Protein 6XRX (pdb70)

Radius of gyration: 28.82 Å; Cα contacts (8 Å, |Δi|>4): 959; chains: 1; bounding box: 69×88×63 Å

Nearest PDB structures (foldseek):
  6xrx-assembly1_A  TM=1.002E+00  e=6.699E-99  Escherichia coli K-12
  5gpq-assembly1_A  TM=9.185E-01  e=7.268E-69  Escherichia coli O157:H7
  5hz7-assembly1_A  TM=9.260E-01  e=4.167E-68  Neisseria meningitidis
  5wq6-assembly3_C  TM=8.341E-01  e=3.952E-68  Homo sapiens
  6d1u-assembly3_C  TM=8.152E-01  e=1.407E-67  Escherichia coli O157:H7

Structure (mmCIF, N/CA/C/O backbone):
data_6XRX
#
_entry.id   6XRX
#
_cell.length_a   113.013
_cell.length_b   113.013
_cell.length_c   83.442
_cell.angle_alpha   90.000
_cell.angle_beta   90.000
_cell.angle_gamma   120.000
#
_symmetry.space_group_name_H-M   'P 62'
#
loop_
_entity.id
_entity.type
_entity.pdbx_description
1 polymer 'Maltose/maltodextrin-binding periplasmic protein, Mosquito protein AZ1'
2 branched alpha-D-glucopyranose-(1-4)-alpha-D-glucopyranose
3 non-polymer 'SODIUM ION'
4 non-polymer 1,2-ETHANEDIOL
5 non-polymer 'CHLORIDE ION'
6 water water
#
loop_
_atom_site.group_PDB
_atom_site.id
_atom_site.type_symbol
_atom_site.label_atom_id
_atom_site.label_alt_id
_atom_site.label_comp_id
_atom_site.label_asym_id
_atom_site.label_entity_id
_atom_site.label_seq_id
_atom_site.pdbx_PDB_ins_code
_atom_site.Cartn_x
_atom_site.Cartn_y
_atom_site.Cartn_z
_atom_site.occupancy
_atom_site.B_iso_or_equiv
_atom_site.auth_seq_id
_atom_site.auth_comp_id
_atom_site.auth_asym_id
_atom_site.auth_atom_id
_atom_site.pdbx_PDB_model_num
ATOM 1 N N . LYS A 1 1 ? 44.08500 103.36200 12.73000 1.000 37.28105 1 LYS A N 1
ATOM 2 C CA . LYS A 1 1 ? 43.90700 103.54300 11.26100 1.000 33.26482 1 LYS A CA 1
ATOM 3 C C . LYS A 1 1 ? 44.55000 102.39900 10.48200 1.000 28.02197 1 LYS A C 1
ATOM 4 O O . LYS A 1 1 ? 45.27800 101.58100 11.03800 1.000 27.81379 1 LYS A O 1
ATOM 8 N N . ILE A 1 2 ? 44.27800 102.36100 9.18400 1.000 24.09700 2 ILE A N 1
ATOM 9 C CA . ILE A 1 2 ? 44.82400 101.32600 8.31500 1.000 18.82004 2 ILE A CA 1
ATOM 10 C C . ILE A 1 2 ? 46.28300 101.64800 8.02300 1.000 16.78494 2 ILE A C 1
ATOM 11 O O . ILE A 1 2 ? 46.62800 102.78900 7.69400 1.000 17.61204 2 ILE A O 1
ATOM 16 N N . GLU A 1 3 ? 47.14300 100.64000 8.15200 1.000 16.57119 3 GLU A N 1
ATOM 17 C CA . GLU A 1 3 ? 48.57600 100.82900 7.96900 1.000 20.33172 3 GLU A CA 1
ATOM 18 C C . GLU A 1 3 ? 48.91000 100.99500 6.48900 1.000 15.76058 3 GLU A C 1
ATOM 19 O O . GLU A 1 3 ? 48.46700 100.21100 5.64400 1.000 11.68845 3 GLU A O 1
ATOM 25 N N . GLU A 1 4 ? 49.69700 102.01800 6.17800 1.000 14.55306 4 GLU A N 1
ATOM 26 C CA . GLU A 1 4 ? 50.08600 102.30500 4.80600 1.000 15.33040 4 GLU A CA 1
ATOM 27 C C . GLU A 1 4 ? 51.32000 101.49600 4.42800 1.000 14.24667 4 GLU A C 1
ATOM 28 O O . GLU A 1 4 ? 52.20500 101.26600 5.25700 1.000 16.42154 4 GLU A O 1
ATOM 34 N N . GLY A 1 5 ? 51.37000 101.05400 3.17300 1.000 15.86580 5 GLY A N 1
ATOM 35 C CA . GLY A 1 5 ? 52.52100 100.32800 2.67500 1.000 14.58989 5 GLY A CA 1
ATOM 36 C C . GLY A 1 5 ? 52.42600 98.82500 2.78500 1.000 10.88010 5 GLY A C 1
ATOM 37 O O . GLY A 1 5 ? 53.45100 98.14300 2.67200 1.000 10.94277 5 GLY A O 1
ATOM 38 N N . LYS A 1 6 ? 51.23100 98.28900 3.01200 1.000 10.16347 6 LYS A N 1
ATOM 39 C CA . LYS A 1 6 ? 51.00000 96.85400 3.03300 1.000 15.40081 6 LYS A CA 1
ATOM 40 C C . LYS A 1 6 ? 49.54400 96.61700 2.65900 1.000 12.90287 6 LYS A C 1
ATOM 41 O O . LYS A 1 6 ? 48.76200 97.55900 2.51700 1.000 12.44300 6 LYS A O 1
ATOM 45 N N . LEU A 1 7 ? 49.17900 95.34700 2.49900 1.000 7.93340 7 LEU A N 1
ATOM 46 C CA . LEU A 1 7 ? 47.79300 94.96900 2.24800 1.000 7.37846 7 LEU A CA 1
ATOM 47 C C . LEU A 1 7 ? 47.31200 94.01000 3.32700 1.000 10.74448 7 LEU A C 1
ATOM 48 O O . LEU A 1 7 ? 47.96400 92.99800 3.60400 1.000 11.02978 7 LEU A O 1
ATOM 53 N N . VAL A 1 8 ? 46.17000 94.33400 3.92500 1.000 9.64076 8 VAL A N 1
ATOM 54 C CA . VAL A 1 8 ? 45.45900 93.44400 4.83300 1.000 9.29971 8 VAL A CA 1
ATOM 55 C C . VAL A 1 8 ? 44.17800 93.00300 4.14000 1.000 8.38222 8 VAL A C 1
ATOM 56 O O . VAL A 1 8 ? 43.39400 93.84000 3.67700 1.000 7.15168 8 VAL A O 1
ATOM 60 N N . ILE A 1 9 ? 43.97000 91.69400 4.06600 1.000 6.83691 9 ILE A N 1
ATOM 61 C CA . ILE A 1 9 ? 42.84700 91.10700 3.34400 1.000 6.48835 9 ILE A CA 1
ATOM 62 C C . ILE A 1 9 ? 42.02300 90.28100 4.31900 1.000 6.87346 9 ILE A C 1
ATOM 63 O O . ILE A 1 9 ? 42.57800 89.48200 5.08300 1.000 7.83493 9 ILE A O 1
ATOM 68 N N . TRP A 1 10 ? 40.70500 90.45200 4.27200 1.000 7.03463 10 TRP A N 1
ATOM 69 C CA . TRP A 1 10 ? 39.77600 89.61400 5.02000 1.000 9.74350 10 TRP A CA 1
ATOM 70 C C . TRP A 1 10 ? 38.97600 88.75200 4.05300 1.000 8.68081 10 TRP A C 1
ATOM 71 O O . TRP A 1 10 ? 38.46700 89.24800 3.04000 1.000 7.78246 10 TRP A O 1
ATOM 82 N N . ILE A 1 11 ? 38.86500 87.46600 4.37400 1.000 8.98045 11 ILE A N 1
ATOM 83 C CA . ILE A 1 11 ? 38.10700 86.51300 3.57700 1.000 7.51082 11 ILE A CA 1
ATOM 84 C C . ILE A 1 11 ? 37.53600 85.47100 4.52600 1.000 8.28285 11 ILE A C 1
ATOM 85 O O . ILE A 1 11 ? 38.09400 85.21000 5.59400 1.000 10.28928 11 ILE A O 1
ATOM 90 N N . ASN A 1 12 ? 36.41800 84.87200 4.13600 1.000 8.65890 12 ASN A N 1
ATOM 91 C CA . ASN A 1 12 ? 35.74800 83.94400 5.03400 1.000 10.54350 12 ASN A CA 1
ATOM 92 C C . ASN A 1 12 ? 36.56600 82.66800 5.19800 1.000 9.80685 12 ASN A C 1
ATOM 93 O O . ASN A 1 12 ? 37.19400 82.18000 4.25400 1.000 11.51179 12 ASN A O 1
ATOM 98 N N . GLY A 1 13 ? 36.55100 82.12300 6.41300 1.000 10.67631 13 GLY A N 1
ATOM 99 C CA . GLY A 1 13 ? 37.41400 81.00500 6.75300 1.000 18.92987 13 GLY A CA 1
ATOM 100 C C . GLY A 1 13 ? 37.09600 79.70900 6.03600 1.000 21.91616 13 GLY A C 1
ATOM 101 O O . GLY A 1 13 ? 37.89500 78.77000 6.11700 1.000 23.43462 13 GLY A O 1
ATOM 102 N N . ASP A 1 14 ? 35.96100 79.62600 5.35100 1.000 18.88513 14 ASP A N 1
ATOM 103 C CA . ASP A 1 14 ? 35.65300 78.44000 4.56900 1.000 19.78886 14 ASP A CA 1
ATOM 104 C C . ASP A 1 14 ? 36.23500 78.49700 3.15600 1.000 19.21307 14 ASP A C 1
ATOM 105 O O . ASP A 1 14 ? 36.16400 77.49500 2.43500 1.000 19.92919 14 ASP A O 1
ATOM 110 N N . LYS A 1 15 ? 36.82000 79.62800 2.75900 1.000 10.20896 15 LYS A N 1
ATOM 111 C CA . LYS A 1 15 ? 37.38300 79.79900 1.42900 1.000 9.52260 15 LYS A CA 1
ATOM 112 C C . LYS A 1 15 ? 38.87000 79.44300 1.42400 1.000 9.93746 15 LYS A C 1
ATOM 113 O O . LYS A 1 15 ? 39.46500 79.12700 2.45400 1.000 9.86559 15 LYS A O 1
ATOM 119 N N . GLY A 1 16 ? 39.48500 79.52300 0.24700 1.000 10.86976 16 GLY A N 1
ATOM 120 C CA . GLY A 1 16 ? 40.87700 79.14300 0.09200 1.000 13.59417 16 GLY A CA 1
ATOM 121 C C . GLY A 1 16 ? 41.84500 80.23000 0.51200 1.000 12.60268 16 GLY A C 1
ATOM 122 O O . GLY A 1 16 ? 42.60000 80.74900 -0.31600 1.000 10.42314 16 GLY A O 1
ATOM 123 N N . TYR A 1 17 ? 41.84800 80.57600 1.80100 1.000 10.58755 17 TYR A N 1
ATOM 124 C CA . TYR A 1 17 ? 42.67400 81.68800 2.25500 1.000 10.02561 17 TYR A CA 1
ATOM 125 C C . TYR A 1 17 ? 44.16000 81.34600 2.25400 1.000 9.91428 17 TYR A C 1
ATOM 126 O O . TYR A 1 17 ? 44.99100 82.25900 2.19200 1.000 9.41717 17 TYR A O 1
ATOM 135 N N A ASN A 1 18 ? 44.51400 80.06100 2.31600 0.498 10.04707 18 ASN A N 1
ATOM 136 N N B ASN A 1 18 ? 44.51900 80.06100 2.32300 0.502 10.04831 18 ASN A N 1
ATOM 137 C CA A ASN A 1 18 ? 45.91800 79.68100 2.19900 0.498 11.18459 18 ASN A CA 1
ATOM 138 C CA B ASN A 1 18 ? 45.92700 79.69700 2.19600 0.502 11.17395 18 ASN A CA 1
ATOM 139 C C A ASN A 1 18 ? 46.40400 79.82800 0.76300 0.498 9.40366 18 ASN A C 1
ATOM 140 C C B ASN A 1 18 ? 46.40000 79.85200 0.75800 0.502 9.39551 18 ASN A C 1
ATOM 141 O O A ASN A 1 18 ? 47.54200 80.24700 0.52800 0.498 9.23259 18 ASN A O 1
ATOM 142 O O B ASN A 1 18 ? 47.52800 80.29400 0.51500 0.502 9.18637 18 ASN A O 1
ATOM 151 N N . GLY A 1 19 ? 45.55400 79.49300 -0.21000 1.000 8.56080 19 GLY A N 1
ATOM 152 C CA . GLY A 1 19 ? 45.89000 79.75700 -1.59800 1.000 9.03125 19 GLY A CA 1
ATOM 153 C C . GLY A 1 19 ? 45.99800 81.24200 -1.88300 1.000 8.33091 19 GLY A C 1
ATOM 154 O O . GLY A 1 19 ? 46.87400 81.68100 -2.63200 1.000 8.48669 19 GLY A O 1
ATOM 155 N N . LEU A 1 20 ? 45.11300 82.03700 -1.27900 1.000 7.23028 20 LEU A N 1
ATOM 156 C CA . LEU A 1 20 ? 45.20800 83.48600 -1.41900 1.000 8.26913 20 LEU A CA 1
ATOM 157 C C . LEU A 1 20 ? 46.51000 84.00300 -0.82400 1.000 9.21646 20 LEU A C 1
ATOM 158 O O . LEU A 1 20 ? 47.14200 84.90800 -1.38200 1.000 7.11393 20 LEU A O 1
ATOM 163 N N . ALA A 1 21 ? 46.93300 83.43400 0.30900 1.000 8.33722 21 ALA A N 1
ATOM 164 C CA . ALA A 1 21 ? 48.21300 83.81100 0.89500 1.000 8.22382 21 ALA A CA 1
ATOM 165 C C . ALA A 1 21 ? 49.37100 83.46100 -0.02900 1.000 8.35618 21 ALA A C 1
ATOM 166 O O . ALA A 1 21 ? 50.38300 84.17200 -0.05100 1.000 10.22168 21 ALA A O 1
ATOM 168 N N A GLU A 1 22 ? 49.24500 82.37500 -0.79700 0.421 11.51957 22 GLU A N 1
ATOM 169 N N B GLU A 1 22 ? 49.24900 82.37600 -0.79700 0.579 7.49993 22 GLU A N 1
ATOM 170 C CA A GLU A 1 22 ? 50.26700 82.05000 -1.78600 0.421 11.50542 22 GLU A CA 1
ATOM 171 C CA B GLU A 1 22 ? 50.27700 82.05900 -1.78300 0.579 11.51326 22 GLU A CA 1
ATOM 172 C C A GLU A 1 22 ? 50.35000 83.13100 -2.85700 0.421 9.31454 22 GLU A C 1
ATOM 173 C C B GLU A 1 22 ? 50.35200 83.13800 -2.85500 0.579 9.08449 22 GLU A C 1
ATOM 174 O O A GLU A 1 22 ? 51.44200 83.46800 -3.32700 0.421 9.63771 22 GLU A O 1
ATOM 175 O O B GLU A 1 22 ? 51.44300 83.48200 -3.32500 0.579 9.55815 22 GLU A O 1
ATOM 186 N N . VAL A 1 23 ? 49.20400 83.68500 -3.25700 1.000 6.79623 23 VAL A N 1
ATOM 187 C CA . VAL A 1 23 ? 49.21100 84.83000 -4.16300 1.000 8.93478 23 VAL A CA 1
ATOM 188 C C . VAL A 1 23 ? 49.87000 86.02300 -3.48200 1.000 8.79237 23 VAL A C 1
ATOM 189 O O . VAL A 1 23 ? 50.62900 86.77500 -4.10600 1.000 7.40597 23 VAL A O 1
ATOM 193 N N . GLY A 1 24 ? 49.59800 86.21400 -2.18700 1.000 8.72601 24 GLY A N 1
ATOM 194 C CA . GLY A 1 24 ? 50.26300 87.27600 -1.45000 1.000 6.81564 24 GLY A CA 1
ATOM 195 C C . GLY A 1 24 ? 51.76600 87.08800 -1.38600 1.000 8.39295 24 GLY A C 1
ATOM 196 O O . GLY A 1 24 ? 52.52000 88.06700 -1.38600 1.000 8.52302 24 GLY A O 1
ATOM 197 N N . LYS A 1 25 ? 52.21900 85.83300 -1.33800 1.000 7.38841 25 LYS A N 1
ATOM 198 C CA . LYS A 1 25 ? 53.64700 85.53400 -1.33100 1.000 9.06855 25 LYS A CA 1
ATOM 199 C C . LYS A 1 25 ? 54.30000 85.95100 -2.64400 1.000 9.12741 25 LYS A C 1
ATOM 200 O O . LYS A 1 25 ? 55.39300 86.53000 -2.64600 1.000 8.79713 25 LYS A O 1
ATOM 206 N N . LYS A 1 26 ? 53.64600 85.67100 -3.77400 1.000 7.97880 26 LYS A N 1
ATOM 207 C CA . LYS A 1 26 ? 54.18500 86.10600 -5.05800 1.000 13.15108 26 LYS A CA 1
ATOM 208 C C . LYS A 1 26 ? 54.20200 87.62500 -5.15700 1.000 9.62860 26 LYS A C 1
ATOM 209 O O . LYS A 1 26 ? 55.16500 88.20800 -5.66800 1.000 10.21517 26 LYS A O 1
ATOM 215 N N . PHE A 1 27 ? 53.14600 88.28100 -4.66900 1.000 7.81181 27 PHE A N 1
ATOM 216 C CA . PHE A 1 27 ? 53.09800 89.73800 -4.69600 1.000 7.34719 27 PHE A CA 1
ATOM 217 C C . PHE A 1 27 ? 54.28700 90.33400 -3.95300 1.000 12.02341 27 PHE A C 1
ATOM 218 O O . PHE A 1 27 ? 54.94300 91.25900 -4.45000 1.000 12.61587 27 PHE A O 1
ATOM 226 N N . GLU A 1 28 ? 54.59500 89.79800 -2.76900 1.000 8.07293 28 GLU A N 1
ATOM 227 C CA . GLU A 1 28 ? 55.73900 90.29000 -2.00500 1.000 8.81809 28 GLU A CA 1
ATOM 228 C C . GLU A 1 28 ? 57.05300 89.97900 -2.71200 1.000 9.61653 28 GLU A C 1
ATOM 229 O O . GLU A 1 28 ? 57.95300 90.82600 -2.76200 1.000 10.99169 28 GLU A O 1
ATOM 235 N N . LYS A 1 29 ? 57.18900 88.76500 -3.25100 1.000 10.48244 29 LYS A N 1
ATOM 236 C CA . LYS A 1 29 ? 58.38600 88.41900 -4.01300 1.000 14.42790 29 LYS A CA 1
ATOM 237 C C . LYS A 1 29 ? 58.65700 89.44400 -5.10500 1.000 14.08332 29 LYS A C 1
ATOM 238 O O . LYS A 1 29 ? 59.80700 89.84200 -5.32700 1.000 14.47570 29 LYS A O 1
ATOM 243 N N . ASP A 1 30 ? 57.60200 89.88800 -5.79400 1.000 10.96872 30 ASP A N 1
ATOM 244 C CA . ASP A 1 30 ? 57.75500 90.76500 -6.94900 1.000 13.27601 30 ASP A CA 1
ATOM 245 C C . ASP A 1 30 ? 57.87400 92.23300 -6.56400 1.000 13.59305 30 ASP A C 1
ATOM 246 O O . ASP A 1 30 ? 58.55500 92.99500 -7.25800 1.000 14.32314 30 ASP A O 1
ATOM 251 N N . THR A 1 31 ? 57.21000 92.65600 -5.48800 1.000 10.97248 31 THR A N 1
ATOM 252 C CA . THR A 1 31 ? 57.09800 94.06900 -5.15400 1.000 13.56099 31 THR A CA 1
ATOM 253 C C . THR A 1 31 ? 57.76300 9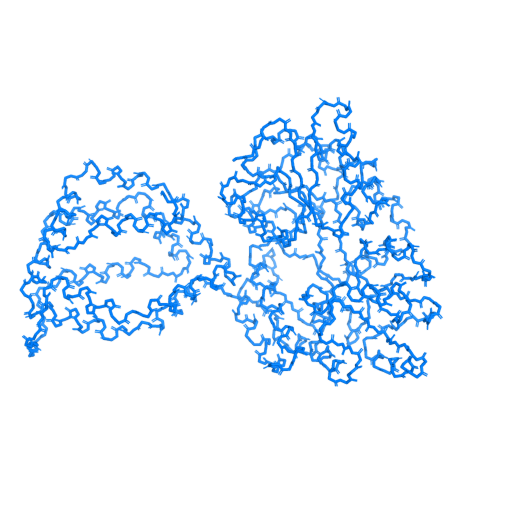4.45700 -3.84600 1.000 12.95939 31 THR A C 1
ATOM 254 O O . THR A 1 31 ? 58.04400 95.64400 -3.65200 1.000 11.48039 31 THR A O 1
ATOM 258 N N . GLY A 1 32 ? 58.00000 93.51200 -2.93900 1.000 11.71372 32 GLY A N 1
ATOM 259 C CA . GLY A 1 32 ? 58.42500 93.83200 -1.59400 1.000 11.29223 32 GLY A CA 1
ATOM 260 C C . GLY A 1 32 ? 57.30300 94.18900 -0.64200 1.000 10.71356 32 GLY A C 1
ATOM 261 O O . GLY A 1 32 ? 57.55900 94.33900 0.56000 1.000 11.20397 32 GLY A O 1
ATOM 262 N N . ILE A 1 33 ? 56.07200 94.32000 -1.12500 1.000 9.84745 33 ILE A N 1
ATOM 263 C CA . ILE A 1 33 ? 54.93700 94.68200 -0.28000 1.000 9.41424 33 ILE A CA 1
ATOM 264 C C . ILE A 1 33 ? 54.37600 93.42100 0.36700 1.000 8.87420 33 ILE A C 1
ATOM 265 O O . ILE A 1 33 ? 54.10400 92.42500 -0.31600 1.000 9.52339 33 ILE A O 1
ATOM 270 N N . LYS A 1 34 ? 54.17700 93.47700 1.68100 1.000 9.14076 34 LYS A N 1
ATOM 271 C CA . LYS A 1 34 ? 53.67600 92.35000 2.45400 1.000 8.89415 34 LYS A CA 1
ATOM 272 C C . LYS A 1 34 ? 52.15200 92.30300 2.42300 1.000 9.22467 34 LYS A C 1
ATOM 273 O O . LYS A 1 34 ? 51.48100 93.33600 2.49800 1.000 9.96989 34 LYS A O 1
ATOM 279 N N . VAL A 1 35 ? 51.61300 91.09200 2.31100 1.000 9.26535 35 VAL A N 1
ATOM 280 C CA . VAL A 1 35 ? 50.17300 90.85500 2.28000 1.000 10.30878 35 VAL A CA 1
ATOM 281 C C . VAL A 1 35 ? 49.81300 89.96200 3.45900 1.000 12.95922 35 VAL A C 1
ATOM 282 O O . VAL A 1 35 ? 50.40600 88.89100 3.63400 1.000 13.38787 35 VAL A O 1
ATOM 286 N N . THR A 1 36 ? 48.84500 90.40000 4.25900 1.000 7.47453 36 THR A N 1
ATOM 287 C CA . THR A 1 36 ? 48.33000 89.62900 5.38500 1.000 11.08487 36 THR A CA 1
ATOM 288 C C . THR A 1 36 ? 46.90200 89.19900 5.07800 1.000 9.79265 36 THR A C 1
ATOM 289 O O . THR A 1 36 ? 46.06800 90.03200 4.70900 1.000 9.42757 36 THR A O 1
ATOM 293 N N . VAL A 1 37 ? 46.62700 87.90800 5.23400 1.000 8.60730 37 VAL A N 1
ATOM 294 C CA . VAL A 1 37 ? 45.30400 87.34200 4.98200 1.000 7.87029 37 VAL A CA 1
ATOM 295 C C . VAL A 1 37 ? 44.73700 86.85300 6.31000 1.000 8.89891 37 VAL A C 1
ATOM 296 O O . VAL A 1 37 ? 45.30200 85.95000 6.94200 1.000 8.59684 37 VAL A O 1
ATOM 300 N N . GLU A 1 38 ? 43.62100 87.44600 6.72700 1.000 8.13104 38 GLU A N 1
ATOM 301 C CA . GLU A 1 38 ? 42.92000 87.06300 7.94200 1.000 9.39370 38 GLU A CA 1
ATOM 302 C C . GLU A 1 38 ? 41.54300 86.53400 7.56700 1.000 9.19270 38 GLU A C 1
ATOM 303 O O . GLU A 1 38 ? 41.00800 86.84000 6.49800 1.000 8.23986 38 GLU A O 1
ATOM 309 N N . HIS A 1 39 ? 40.96500 85.73100 8.45600 1.000 9.70742 39 HIS A N 1
ATOM 310 C CA . HIS A 1 39 ? 39.63100 85.16300 8.24600 1.000 9.91144 39 HIS A CA 1
ATOM 311 C C . HIS A 1 39 ? 38.85800 85.20800 9.55600 1.000 11.02145 39 HIS A C 1
ATOM 312 O O . HIS A 1 39 ? 38.58900 84.17500 10.18000 1.000 11.86837 39 HIS A O 1
ATOM 319 N N . PRO A 1 40 ? 38.46800 86.40000 9.99800 1.000 11.20989 40 PRO A N 1
ATOM 320 C CA . PRO A 1 40 ? 37.73200 86.51500 11.26000 1.000 17.42406 40 PRO A CA 1
ATOM 321 C C . PRO A 1 40 ? 36.31400 85.98100 11.13400 1.000 17.73460 40 PRO A C 1
ATOM 322 O O . PRO A 1 40 ? 35.73600 85.91000 10.04800 1.000 12.24161 40 PRO A O 1
ATOM 326 N N . ASP A 1 41 ? 35.75500 85.59900 12.27900 1.000 20.13038 41 ASP A N 1
ATOM 327 C CA . ASP A 1 41 ? 34.38000 85.12600 12.31700 1.000 23.27163 41 ASP A CA 1
ATOM 328 C C . ASP A 1 41 ? 33.41600 86.29300 12.12800 1.000 19.54696 41 ASP A C 1
ATOM 329 O O . ASP A 1 41 ? 33.73600 87.45100 12.40800 1.000 20.11908 41 ASP A O 1
ATOM 334 N N . LYS A 1 42 ? 32.21600 85.97200 11.64600 1.000 18.08836 42 LYS A N 1
ATOM 335 C CA . LYS A 1 42 ? 31.18600 86.98100 11.41900 1.000 19.46800 42 LYS A CA 1
ATOM 336 C C . LYS A 1 42 ? 31.73300 88.10400 10.54600 1.000 18.09853 42 LYS A C 1
ATOM 337 O O . LYS A 1 42 ? 31.49800 89.29000 10.79000 1.000 18.01191 42 LYS A O 1
ATOM 341 N N . LEU A 1 43 ? 32.48100 87.71100 9.51400 1.000 17.20938 43 LEU A N 1
ATOM 342 C CA . LEU A 1 43 ? 33.17700 88.67500 8.67100 1.000 19.95722 43 LEU A CA 1
ATOM 343 C C . LEU A 1 43 ? 32.22500 89.71700 8.09700 1.000 16.64840 43 LEU A C 1
ATOM 344 O O . LEU A 1 43 ? 32.53900 90.91300 8.08300 1.000 19.09425 43 LEU A O 1
ATOM 349 N N . GLU A 1 44 ? 31.05500 89.28800 7.61800 1.000 18.63874 44 GLU A N 1
ATOM 350 C CA . GLU A 1 44 ? 30.15900 90.22200 6.94700 1.000 18.79429 44 GLU A CA 1
ATOM 351 C C . GLU A 1 44 ? 29.58700 91.26100 7.90500 1.000 22.54087 44 GLU A C 1
ATOM 352 O O . GLU A 1 44 ? 29.12500 92.31400 7.45200 1.000 19.58146 44 GLU A O 1
ATOM 358 N N . GLU A 1 45 ? 29.60700 90.99200 9.21100 1.000 19.04039 45 GLU A N 1
ATOM 359 C CA . GLU A 1 45 ? 29.22900 91.97900 10.21500 1.000 19.65987 45 GLU A CA 1
ATOM 360 C C . GLU A 1 45 ? 30.42600 92.73300 10.77500 1.000 16.78545 45 GLU A C 1
ATOM 361 O O . GLU A 1 45 ? 30.30700 93.92100 11.09300 1.000 16.50513 45 GLU A O 1
ATOM 367 N N . LYS A 1 46 ? 31.57700 92.07000 10.90000 1.000 16.39527 46 LYS A N 1
ATOM 368 C CA . LYS A 1 46 ? 32.75600 92.73600 11.43600 1.000 18.96113 46 LYS A CA 1
ATOM 369 C C . LYS A 1 46 ? 33.22900 93.85400 10.51400 1.000 14.18527 46 LYS A C 1
ATOM 370 O O . LYS A 1 46 ? 33.61000 94.93100 10.98600 1.000 16.86640 46 LYS A O 1
ATOM 376 N N . PHE A 1 47 ? 33.20300 93.62900 9.19700 1.000 14.82583 47 PHE A N 1
ATOM 377 C CA . PHE A 1 47 ? 33.71200 94.64200 8.27400 1.000 16.23459 47 PHE A CA 1
ATOM 378 C C . PHE A 1 47 ? 32.96300 95.96300 8.38000 1.000 13.54722 47 PHE A C 1
ATOM 379 O O . PHE A 1 47 ? 33.60800 97.00600 8.58100 1.000 14.76065 47 PHE A O 1
ATOM 387 N N . PRO A 1 48 ? 31.63600 96.01300 8.22800 1.000 15.04805 48 PRO A N 1
ATOM 388 C CA . PRO A 1 48 ? 30.96100 97.31600 8.33100 1.000 17.23371 48 PRO A CA 1
ATOM 389 C C . PRO A 1 48 ? 31.12900 97.95500 9.69500 1.000 19.22717 48 PRO A C 1
ATOM 390 O O . PRO A 1 48 ? 31.15400 99.18800 9.79900 1.000 21.28896 48 PRO A O 1
ATOM 394 N N . GLN A 1 49 ? 31.26100 97.14500 10.74400 1.000 18.80293 49 GLN A N 1
ATOM 395 C CA . GLN A 1 49 ? 31.53300 97.67000 12.07800 1.000 20.20853 49 GLN A CA 1
ATOM 396 C C . GLN A 1 49 ? 32.84200 98.45500 12.10500 1.000 20.14338 49 GLN A C 1
ATOM 397 O O . GLN A 1 49 ? 32.86600 99.63900 12.46000 1.000 19.94239 49 GLN A O 1
ATOM 403 N N . VAL A 1 50 ? 33.94800 97.81000 11.72300 1.000 18.85012 50 VAL A N 1
ATOM 404 C CA . VAL A 1 50 ? 35.25200 98.46000 11.83200 1.000 21.59017 50 VAL A CA 1
ATOM 405 C C . VAL A 1 50 ? 35.46500 99.46400 10.70400 1.000 20.28947 50 VAL A C 1
ATOM 406 O O . VAL A 1 50 ? 36.06300 100.52600 10.91300 1.000 16.50783 50 VAL A O 1
ATOM 410 N N . ALA A 1 51 ? 35.00000 99.15300 9.49000 1.000 17.05647 51 ALA A N 1
ATOM 411 C CA . ALA A 1 51 ? 35.21200 100.07100 8.37500 1.000 17.45357 51 ALA A CA 1
ATOM 412 C C . ALA A 1 51 ? 34.52400 101.40800 8.61300 1.000 20.92863 51 ALA A C 1
ATOM 413 O O . ALA A 1 51 ? 35.03700 102.45400 8.19600 1.000 21.32049 51 ALA A O 1
ATOM 415 N N . ALA A 1 52 ? 33.36800 101.40200 9.28000 1.000 24.43169 52 ALA A N 1
ATOM 416 C CA . ALA A 1 52 ? 32.67500 102.65500 9.55400 1.000 27.78398 52 ALA A CA 1
ATOM 417 C C . ALA A 1 52 ? 33.53700 103.60400 10.37800 1.000 28.84796 52 ALA A C 1
ATOM 418 O O . ALA A 1 52 ? 33.39600 104.82700 10.26000 1.000 30.60313 52 ALA A O 1
ATOM 420 N N . THR A 1 53 ? 34.43500 103.07000 11.20500 1.000 26.46770 53 THR A N 1
ATOM 421 C CA . THR A 1 53 ? 35.36100 103.88900 11.97600 1.000 30.01690 53 THR A CA 1
ATOM 422 C C . THR A 1 53 ? 36.62100 104.24000 11.19500 1.000 28.70542 53 THR A C 1
ATOM 423 O O . THR A 1 53 ? 37.53900 104.84400 11.76000 1.000 28.10625 53 THR A O 1
ATOM 427 N N . GLY A 1 54 ? 36.68800 103.87400 9.91500 1.000 25.84154 54 GLY A N 1
ATOM 428 C CA . GLY A 1 54 ? 37.88600 104.13400 9.15500 1.000 25.70363 54 GLY A CA 1
ATOM 429 C C . GLY A 1 54 ? 38.98400 103.11900 9.34800 1.000 23.49526 54 GLY A C 1
ATOM 430 O O . GLY A 1 54 ? 40.10600 103.35800 8.91400 1.000 22.00642 54 GLY A O 1
ATOM 431 N N . ASP A 1 55 ? 38.68800 101.97900 9.95600 1.000 21.03676 55 ASP A N 1
ATOM 432 C CA . ASP A 1 55 ? 39.64100 100.91300 10.24300 1.000 21.16166 55 ASP A CA 1
ATOM 433 C C . ASP A 1 55 ? 39.34600 99.72500 9.30600 1.000 17.68877 55 ASP A C 1
ATOM 434 O O . ASP A 1 55 ? 38.52900 99.81800 8.40100 1.000 15.52293 55 ASP A O 1
ATOM 439 N N . GLY A 1 56 ? 40.01900 98.60900 9.52000 1.000 13.12358 56 GLY A N 1
ATOM 440 C CA . GLY A 1 56 ? 39.63800 97.37300 8.88300 1.000 12.44711 56 GLY A CA 1
ATOM 441 C C . GLY A 1 56 ? 40.64500 96.98600 7.81800 1.000 11.16154 56 GLY A C 1
ATOM 442 O O . GLY A 1 56 ? 41.75700 97.49100 7.76900 1.000 11.55660 56 GLY A O 1
ATOM 443 N N . PRO A 1 57 ? 40.29400 96.01300 7.00200 1.000 8.13936 57 PRO A N 1
ATOM 444 C CA . PRO A 1 57 ? 41.20500 95.54800 5.95700 1.000 7.16470 57 PRO A CA 1
ATOM 445 C C . PRO A 1 57 ? 41.22700 96.49900 4.77100 1.000 8.06283 57 PRO A C 1
ATOM 446 O O . PRO A 1 57 ? 40.31100 97.29400 4.55900 1.000 7.45135 57 PRO A O 1
ATOM 450 N N . ASP A 1 58 ? 42.30100 96.39300 3.98500 1.000 6.95737 58 ASP A N 1
ATOM 451 C CA . ASP A 1 58 ? 42.32700 97.07400 2.69600 1.000 6.39325 58 ASP A CA 1
ATOM 452 C C . ASP A 1 58 ? 41.34900 96.43100 1.72400 1.000 10.69266 58 ASP A C 1
ATOM 453 O O . ASP A 1 58 ? 40.68500 97.12800 0.94700 1.000 8.10662 58 ASP A O 1
ATOM 458 N N . ILE A 1 59 ? 41.24800 95.10400 1.75300 1.000 6.44429 59 ILE A N 1
ATOM 459 C CA . ILE A 1 59 ? 40.42300 94.34900 0.81900 1.000 5.46248 59 ILE A CA 1
ATOM 460 C C . ILE A 1 59 ? 39.49400 93.44100 1.61000 1.000 7.87724 59 ILE A C 1
ATOM 461 O O . ILE A 1 59 ? 39.92800 92.76500 2.54900 1.000 6.68110 59 ILE A O 1
ATOM 466 N N . ILE A 1 60 ? 38.22400 93.40200 1.20900 1.000 5.74422 60 ILE A N 1
ATOM 467 C CA . ILE A 1 60 ? 37.20400 92.58400 1.85700 1.000 7.67978 60 ILE A CA 1
ATOM 468 C C . ILE A 1 60 ? 36.60800 91.64400 0.81700 1.000 5.14403 60 ILE A C 1
ATOM 469 O O . ILE A 1 60 ? 36.15800 92.09100 -0.24300 1.000 5.85591 60 ILE A O 1
ATOM 474 N N . PHE A 1 61 ? 36.62900 90.34500 1.11200 1.000 6.09038 61 PHE A N 1
ATOM 475 C CA . PHE A 1 61 ? 36.00900 89.33000 0.26600 1.000 5.96024 61 PHE A CA 1
ATOM 476 C C . PHE A 1 61 ? 34.68900 88.89400 0.88700 1.000 10.30966 61 PHE A C 1
ATOM 477 O O . PHE A 1 61 ? 34.64500 88.53500 2.06900 1.000 9.87592 61 PHE A O 1
ATOM 485 N N . TRP A 1 62 ? 33.62400 88.91600 0.09200 1.000 7.86057 62 TRP A N 1
ATOM 486 C CA . TRP A 1 62 ? 32.34900 88.32800 0.48500 1.000 6.60306 62 TRP A CA 1
ATOM 487 C C . TRP A 1 62 ? 31.48800 88.20000 -0.76400 1.000 6.85828 62 TRP A C 1
ATOM 488 O O . TRP A 1 62 ? 31.79800 88.76600 -1.81300 1.000 5.44772 62 TRP A O 1
ATOM 499 N N . ALA A 1 63 ? 30.40300 87.43900 -0.64300 1.000 6.14684 63 ALA A N 1
ATOM 500 C CA . ALA A 1 63 ? 29.40800 87.40900 -1.70600 1.000 7.12971 63 ALA A CA 1
ATOM 501 C C . ALA A 1 63 ? 28.89100 88.81900 -1.97500 1.000 7.59625 63 ALA A C 1
ATOM 502 O O . ALA A 1 63 ? 28.87000 89.67900 -1.09000 1.000 7.15411 63 ALA A O 1
ATOM 504 N N . HIS A 1 64 ? 28.47000 89.05400 -3.22000 1.000 11.34164 64 HIS A N 1
ATOM 505 C CA . HIS A 1 64 ? 28.16000 90.40700 -3.67200 1.000 10.87086 64 HIS A CA 1
ATOM 506 C C . HIS A 1 64 ? 26.92200 90.99400 -3.00400 1.000 8.54012 64 HIS A C 1
ATOM 507 O O . HIS A 1 64 ? 26.73800 92.21600 -3.04300 1.000 7.74256 64 HIS A O 1
ATOM 514 N N . ASP A 1 65 ? 26.06500 90.16100 -2.40600 1.000 7.80534 65 ASP A N 1
ATOM 515 C CA . ASP A 1 65 ? 24.78600 90.65600 -1.90300 1.000 10.80921 65 ASP A CA 1
ATOM 516 C C . ASP A 1 65 ? 24.96400 91.67500 -0.78200 1.000 9.77896 65 ASP A C 1
ATOM 517 O O . ASP A 1 65 ? 24.09000 92.52600 -0.57900 1.000 13.63046 65 ASP A O 1
ATOM 522 N N . ARG A 1 66 ? 26.07900 91.61800 -0.05100 1.000 7.11891 66 ARG A N 1
ATOM 523 C CA . ARG A 1 66 ? 26.31400 92.53700 1.06000 1.000 7.57027 66 ARG A CA 1
ATOM 524 C C . ARG A 1 66 ? 26.89300 93.88100 0.62900 1.000 12.84441 66 ARG A C 1
ATOM 525 O O . ARG A 1 66 ? 26.94300 94.80500 1.44900 1.000 9.59572 66 ARG A O 1
ATOM 533 N N . PHE A 1 67 ? 27.32000 94.02300 -0.62600 1.000 9.94167 67 PHE A N 1
ATOM 534 C CA . PHE A 1 67 ? 28.16400 95.15500 -0.99400 1.000 8.05460 67 PHE A CA 1
ATOM 535 C C . PHE A 1 67 ? 27.37500 96.43500 -1.24600 1.000 7.29656 67 PHE A C 1
ATOM 536 O O . PHE A 1 67 ? 27.91800 97.52900 -1.05900 1.000 8.50235 67 PHE A O 1
ATOM 544 N N . GLY A 1 68 ? 26.11500 96.34000 -1.67000 1.000 8.24577 68 GLY A N 1
ATOM 545 C CA . GLY A 1 68 ? 25.32000 97.55000 -1.82100 1.000 8.20061 68 GLY A CA 1
ATOM 546 C C . GLY A 1 68 ? 25.15400 98.29900 -0.51300 1.000 11.25080 68 GLY A C 1
ATOM 547 O O . GLY A 1 68 ? 25.24600 99.53000 -0.47200 1.000 11.15103 68 GLY A O 1
ATOM 548 N N . GLY A 1 69 ? 24.90400 97.56800 0.57400 1.000 8.60817 69 GLY A N 1
ATOM 549 C CA . GLY A 1 69 ? 24.84200 98.20100 1.88100 1.000 10.45809 69 GLY A CA 1
ATOM 550 C C . GLY A 1 69 ? 26.16800 98.81300 2.29000 1.000 8.48337 69 GLY A C 1
ATOM 551 O O . GLY A 1 69 ? 26.20900 99.90900 2.85700 1.000 10.71641 69 GLY A O 1
ATOM 552 N N . TYR A 1 70 ? 27.27300 98.11500 2.01100 1.000 9.67433 70 TYR A N 1
ATOM 553 C CA . TYR A 1 70 ? 28.59000 98.66900 2.31500 1.000 7.70802 70 TYR A CA 1
ATOM 554 C C . TYR A 1 70 ? 28.83300 99.94700 1.52800 1.000 10.46123 70 TYR A C 1
ATOM 555 O O . TYR A 1 70 ? 29.34200 100.93600 2.07200 1.000 11.19462 70 TYR A O 1
ATOM 564 N N . ALA A 1 71 ? 28.49600 99.93700 0.23600 1.000 9.09485 71 ALA A N 1
ATOM 565 C CA . ALA A 1 71 ? 28.68900 101.12000 -0.59400 1.000 9.16136 71 ALA A CA 1
ATOM 566 C C . ALA A 1 71 ? 27.81400 102.27100 -0.11900 1.000 11.93575 71 ALA A C 1
ATOM 567 O O . ALA A 1 71 ? 28.27000 103.41800 -0.03800 1.000 11.87075 71 ALA A O 1
ATOM 569 N N . GLN A 1 72 ? 26.54900 101.98600 0.19600 1.000 10.22509 72 GLN A N 1
ATOM 570 C CA . GLN A 1 72 ? 25.65800 103.03300 0.68100 1.000 10.27748 72 GLN A CA 1
ATOM 571 C C . GLN A 1 72 ? 26.20800 103.66800 1.94800 1.000 13.52041 72 GLN A C 1
ATOM 572 O O . GLN A 1 72 ? 26.05300 104.87500 2.16800 1.000 12.16967 72 GLN A O 1
ATOM 578 N N . SER A 1 73 ? 26.86000 102.86800 2.78900 1.000 13.47275 73 SER A N 1
ATOM 579 C CA . SER A 1 73 ? 27.49400 103.35200 4.00600 1.000 14.94303 73 SER A CA 1
ATOM 580 C C . SER A 1 73 ? 28.82600 104.04500 3.74500 1.000 15.01533 73 SER A C 1
ATOM 581 O O . SER A 1 73 ? 29.47900 104.46700 4.70600 1.000 15.83805 73 SER A O 1
ATOM 584 N N . GLY A 1 74 ? 29.24600 104.15800 2.48800 1.000 12.50590 74 GLY A N 1
ATOM 585 C CA . GLY A 1 74 ? 30.48200 104.84500 2.16400 1.000 14.56135 74 GLY A CA 1
ATOM 586 C C . GLY A 1 74 ? 31.73300 104.07100 2.50300 1.000 16.02813 74 GLY A C 1
ATOM 587 O O . GLY A 1 74 ? 32.79200 104.67500 2.69900 1.000 13.81254 74 GLY A O 1
ATOM 588 N N . LEU A 1 75 ? 31.64800 102.74400 2.56500 1.000 8.61350 75 LEU A N 1
ATOM 589 C CA . LEU A 1 75 ? 32.77000 101.92700 3.00000 1.000 8.14162 75 LEU A CA 1
ATOM 590 C C . LEU A 1 75 ? 33.65800 101.44800 1.85800 1.000 8.40119 75 LEU A C 1
ATOM 591 O O . LEU A 1 75 ? 34.73200 100.90000 2.12700 1.000 9.77856 75 LEU A O 1
ATOM 596 N N . LEU A 1 76 ? 33.25400 101.64400 0.60600 1.000 9.40731 76 LEU A N 1
ATOM 597 C CA . LEU A 1 76 ? 33.90700 101.01200 -0.53300 1.000 8.48959 76 LEU A CA 1
ATOM 598 C C . LEU A 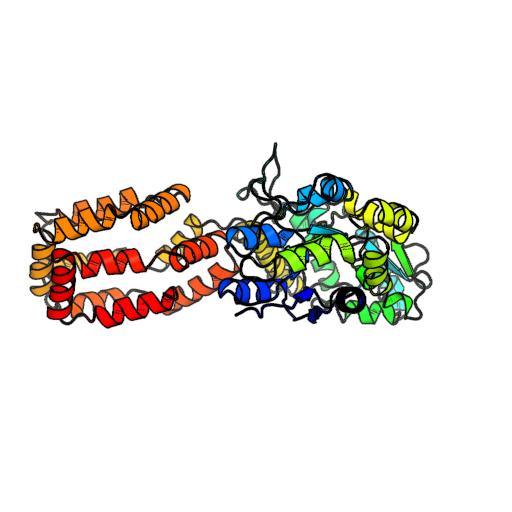1 76 ? 34.36700 102.04500 -1.55100 1.000 11.89170 76 LEU A C 1
ATOM 599 O O . LEU A 1 76 ? 33.65500 103.01100 -1.84300 1.000 9.77829 76 LEU A O 1
ATOM 604 N N . ALA A 1 77 ? 35.55700 101.81800 -2.09900 1.000 8.88111 77 ALA A N 1
ATOM 605 C CA . ALA A 1 77 ? 36.06600 102.63000 -3.19200 1.000 10.85495 77 ALA A CA 1
ATOM 606 C C . ALA A 1 77 ? 35.46600 102.17400 -4.51500 1.000 9.28752 77 ALA A C 1
ATOM 607 O O . ALA A 1 77 ? 35.19500 100.98900 -4.72300 1.000 10.15361 77 ALA A O 1
ATOM 609 N N . GLU A 1 78 ? 35.27500 103.12600 -5.42400 1.000 9.53529 78 GLU A N 1
ATOM 610 C CA . GLU A 1 78 ? 34.82300 102.77100 -6.76100 1.000 9.98333 78 GLU A CA 1
ATOM 611 C C . GLU A 1 78 ? 35.90900 101.99500 -7.49500 1.000 10.65532 78 GLU A C 1
ATOM 612 O O . GLU A 1 78 ? 37.10100 102.29800 -7.38400 1.000 9.46264 78 GLU A O 1
ATOM 618 N N . ILE A 1 79 ? 35.48600 100.98900 -8.25000 1.000 8.04660 79 ILE A N 1
ATOM 619 C CA . ILE A 1 79 ? 36.38500 100.13300 -9.01700 1.000 8.51985 79 ILE A CA 1
ATOM 620 C C . ILE A 1 79 ? 36.29600 100.55700 -10.48000 1.000 7.79372 79 ILE A C 1
ATOM 621 O O . ILE A 1 79 ? 35.20300 100.60400 -11.05600 1.000 10.74661 79 ILE A O 1
ATOM 626 N N . THR A 1 80 ? 37.44300 100.88700 -11.07500 1.000 8.30706 80 THR A N 1
ATOM 627 C CA . THR A 1 80 ? 37.51000 101.46300 -12.41900 1.000 11.97349 80 THR A CA 1
ATOM 628 C C . THR A 1 80 ? 38.58300 100.73100 -13.21400 1.000 11.38231 80 THR A C 1
ATOM 629 O O . THR A 1 80 ? 39.69200 101.24500 -13.40900 1.000 10.64699 80 THR A O 1
ATOM 633 N N . PRO A 1 81 ? 38.28600 99.52900 -13.69300 1.000 9.84039 81 PRO A N 1
ATOM 634 C CA . PRO A 1 81 ? 39.27000 98.80000 -14.49300 1.000 10.17039 81 PRO A CA 1
ATOM 635 C C . PRO A 1 81 ? 39.37100 99.38200 -15.89200 1.000 9.59016 81 PRO A C 1
ATOM 636 O O . PRO A 1 81 ? 38.42000 99.97100 -16.41300 1.000 8.65051 81 PRO A O 1
ATOM 640 N N . ALA A 1 82 ? 40.54700 99.22200 -16.49500 1.000 9.54441 82 ALA A N 1
ATOM 641 C CA . ALA A 1 82 ? 40.70300 99.53500 -17.90400 1.000 9.10123 82 ALA A CA 1
ATOM 642 C C . ALA A 1 82 ? 39.88200 98.55900 -18.74200 1.000 9.45215 82 ALA A C 1
ATOM 643 O O . ALA A 1 82 ? 39.49700 97.47600 -18.28700 1.000 9.09494 82 ALA A O 1
ATOM 645 N N . ALA A 1 83 ? 39.61200 98.95700 -19.98600 1.000 10.25046 83 ALA A N 1
ATOM 646 C CA . ALA A 1 83 ? 38.73700 98.16200 -20.83900 1.000 10.75626 83 ALA A CA 1
ATOM 647 C C . ALA A 1 83 ? 39.26100 96.74200 -20.99800 1.000 11.34660 83 ALA A C 1
ATOM 648 O O . ALA A 1 83 ? 38.48800 95.77700 -20.94300 1.000 10.62604 83 ALA A O 1
ATOM 650 N N . ALA A 1 84 ? 40.57200 96.59200 -21.19500 1.000 13.17677 84 ALA A N 1
ATOM 651 C CA . ALA A 1 84 ? 41.13000 95.26900 -21.44400 1.000 13.51654 84 ALA A CA 1
ATOM 652 C C . ALA A 1 84 ? 40.93200 94.35300 -20.24600 1.000 13.82665 84 ALA A C 1
ATOM 653 O O . ALA A 1 84 ? 40.63900 93.16300 -20.41200 1.000 12.40871 84 ALA A O 1
ATOM 655 N N . PHE A 1 85 ? 41.08100 94.88000 -19.02800 1.000 12.78417 85 PHE A N 1
ATOM 656 C CA . PHE A 1 85 ? 40.86400 94.03100 -17.86400 1.000 11.37677 85 PHE A CA 1
ATOM 657 C C . PHE A 1 85 ? 39.38800 93.69700 -17.70200 1.000 10.84915 85 PHE A C 1
ATOM 658 O O . PHE A 1 85 ? 39.03100 92.54400 -17.43100 1.000 10.35930 85 PHE A O 1
ATOM 666 N N . GLN A 1 86 ? 38.51200 94.69700 -17.83800 1.000 8.72079 86 GLN A N 1
ATOM 667 C CA . GLN A 1 86 ? 37.08700 94.43600 -17.67400 1.000 16.22500 86 GLN A CA 1
ATOM 668 C C . GLN A 1 86 ? 36.63900 93.32100 -18.61000 1.000 14.89855 86 GLN A C 1
ATOM 669 O O . GLN A 1 86 ? 35.85500 92.44900 -18.22100 1.000 9.14934 86 GLN A O 1
ATOM 675 N N . ASP A 1 87 ? 37.15900 93.31400 -19.83900 1.000 9.98067 87 ASP A N 1
ATOM 676 C CA . ASP A 1 87 ? 36.79300 92.30000 -20.82300 1.000 13.33248 87 ASP A CA 1
ATOM 677 C C . ASP A 1 87 ? 37.28900 90.90700 -20.45800 1.000 12.82975 87 ASP A C 1
ATOM 678 O O . ASP A 1 87 ? 36.84500 89.93300 -21.07500 1.000 13.15248 87 ASP A O 1
ATOM 683 N N . LYS A 1 88 ? 38.19300 90.78200 -19.48300 1.000 12.89688 88 LYS A N 1
ATOM 684 C CA . LYS A 1 88 ? 38.68100 89.46900 -19.08400 1.000 14.77699 88 LYS A CA 1
ATOM 685 C C . LYS A 1 88 ? 37.70000 88.72000 -18.19200 1.000 13.39415 88 LYS A C 1
ATOM 686 O O . LYS A 1 88 ? 37.86000 87.51000 -18.00600 1.000 11.44528 88 LYS A O 1
ATOM 692 N N . LEU A 1 89 ? 36.71000 89.40400 -17.62300 1.000 12.38464 89 LEU A N 1
ATOM 693 C CA . LEU A 1 89 ? 35.72500 88.77700 -16.75600 1.000 11.98175 89 LEU A CA 1
ATOM 694 C C . LEU A 1 89 ? 34.35200 88.82700 -17.41200 1.000 11.77217 89 LEU A C 1
ATOM 695 O O . LEU A 1 89 ? 34.05300 89.73600 -18.19200 1.000 12.91963 89 LEU A O 1
ATOM 700 N N . TYR A 1 90 ? 33.51700 87.84700 -17.08200 1.000 12.13772 90 TYR A N 1
ATOM 701 C CA . TYR A 1 90 ? 32.21400 87.74800 -17.72000 1.000 9.98746 90 TYR A CA 1
ATOM 702 C C . TYR A 1 90 ? 31.36400 88.96800 -17.37100 1.000 11.92675 90 TYR A C 1
ATOM 703 O O . TYR A 1 90 ? 31.32200 89.38400 -16.20500 1.000 10.14924 90 TYR A O 1
ATOM 712 N N . PRO A 1 91 ? 30.67200 89.56300 -18.35100 1.000 10.18848 91 PRO A N 1
ATOM 713 C CA . PRO A 1 91 ? 29.80500 90.71500 -18.04900 1.000 11.65439 91 PRO A CA 1
ATOM 714 C C . PRO A 1 91 ? 28.84400 90.49700 -16.89500 1.000 11.55299 91 PRO A C 1
ATOM 715 O O . PRO A 1 91 ? 28.64100 91.41600 -16.09200 1.000 15.00500 91 PRO A O 1
ATOM 719 N N . PHE A 1 92 ? 28.22500 89.31800 -16.79100 1.000 10.64565 92 PHE A N 1
ATOM 720 C CA . PHE A 1 92 ? 27.23500 89.11900 -15.74100 1.000 14.69330 92 PHE A CA 1
ATOM 721 C C . PHE A 1 92 ? 27.86300 89.11000 -14.35400 1.000 13.38218 92 PHE A C 1
ATOM 722 O O . PHE A 1 92 ? 27.15900 89.36700 -13.37300 1.000 10.88624 92 PHE A O 1
ATOM 730 N N . THR A 1 93 ? 29.16600 88.84100 -14.24200 1.000 8.32524 93 THR A N 1
ATOM 731 C CA . THR A 1 93 ? 29.79800 88.96000 -12.93300 1.000 7.59972 93 THR A CA 1
ATOM 732 C C . THR A 1 93 ? 30.04300 90.42400 -12.57800 1.000 8.47696 93 THR A C 1
ATOM 733 O O . THR A 1 93 ? 29.87600 90.81400 -11.41700 1.000 9.27350 93 THR A O 1
ATOM 737 N N . TRP A 1 94 ? 30.39400 91.26300 -13.56100 1.000 8.10473 94 TRP A N 1
ATOM 738 C CA . TRP A 1 94 ? 30.46600 92.70000 -13.30100 1.000 8.06532 94 TRP A CA 1
ATOM 739 C C . TRP A 1 94 ? 29.09700 93.26500 -12.93000 1.000 10.63879 94 TRP A C 1
ATOM 740 O O . TRP A 1 94 ? 29.00100 94.18700 -12.11000 1.000 10.11903 94 TRP A O 1
ATOM 751 N N . ASP A 1 95 ? 28.02400 92.74000 -13.53400 1.000 13.52217 95 ASP A N 1
ATOM 752 C CA . ASP A 1 95 ? 26.68100 93.18900 -13.17100 1.000 13.07623 95 ASP A CA 1
ATOM 753 C C . ASP A 1 95 ? 26.42100 92.99000 -11.68400 1.000 10.31939 95 ASP A C 1
ATOM 754 O O . ASP A 1 95 ? 25.80900 93.84200 -11.02900 1.000 8.50815 95 ASP A O 1
ATOM 759 N N . ALA A 1 96 ? 26.87300 91.86200 -11.13600 1.000 7.73187 96 ALA A N 1
ATOM 760 C CA . ALA A 1 96 ? 26.59500 91.55100 -9.74100 1.000 13.46391 96 ALA A CA 1
ATOM 761 C C . ALA A 1 96 ? 27.21500 92.57300 -8.79800 1.000 11.26608 96 ALA A C 1
ATOM 762 O O . ALA A 1 96 ? 26.71900 92.76000 -7.68000 1.000 7.48959 96 ALA A O 1
ATOM 764 N N . VAL A 1 97 ? 28.28400 93.24100 -9.22400 1.000 7.83635 97 VAL A N 1
ATOM 765 C CA . VAL A 1 97 ? 29.00400 94.18400 -8.37900 1.000 7.23279 97 VAL A CA 1
ATOM 766 C C . VAL A 1 97 ? 28.81800 95.62300 -8.86000 1.000 7.76117 97 VAL A C 1
ATOM 767 O O . VAL A 1 97 ? 29.60500 96.49800 -8.50200 1.000 8.79401 97 VAL A O 1
ATOM 771 N N . ARG A 1 98 ? 27.78800 95.88200 -9.66600 1.000 7.59670 98 ARG A N 1
ATOM 772 C CA . ARG A 1 98 ? 27.43700 97.23700 -10.07500 1.000 8.36272 98 ARG A CA 1
ATOM 773 C C . ARG A 1 98 ? 26.29100 97.73900 -9.20400 1.000 13.10666 98 ARG A C 1
ATOM 774 O O . ARG A 1 98 ? 25.27400 97.05600 -9.05000 1.000 14.49864 98 ARG A O 1
ATOM 782 N N . TYR A 1 99 ? 26.46200 98.93100 -8.63600 1.000 11.68345 99 TYR A N 1
ATOM 783 C CA . TYR A 1 99 ? 25.48700 99.50900 -7.72200 1.000 13.22690 99 TYR A CA 1
ATOM 784 C C . TYR A 1 99 ? 25.40300 101.00500 -7.98100 1.000 12.52333 99 TYR A C 1
ATOM 785 O O . TYR A 1 99 ? 26.42800 101.69400 -7.99200 1.000 10.50310 99 TYR A O 1
ATOM 794 N N . ASN A 1 100 ? 24.18500 101.50000 -8.19500 1.000 13.99379 100 ASN A N 1
ATOM 795 C CA . ASN A 1 100 ? 23.96300 102.90300 -8.55900 1.000 18.21040 100 ASN A CA 1
ATOM 796 C C . ASN A 1 100 ? 24.89300 103.32900 -9.69200 1.000 15.61073 100 ASN A C 1
ATOM 797 O O . ASN A 1 100 ? 25.45700 104.42500 -9.68700 1.000 16.24153 100 ASN A O 1
ATOM 802 N N . GLY A 1 101 ? 25.06200 102.44400 -10.67300 1.000 18.15032 101 GLY A N 1
ATOM 803 C CA . GLY A 1 101 ? 25.80700 102.75800 -11.87400 1.000 19.92669 101 GLY A CA 1
ATOM 804 C C . GLY A 1 101 ? 27.31100 102.64200 -11.76500 1.000 19.60849 101 GLY A C 1
ATOM 805 O O . GLY A 1 101 ? 28.00000 102.81500 -12.77800 1.000 19.58648 101 GLY A O 1
ATOM 806 N N . LYS A 1 102 ? 27.84800 102.35600 -10.58200 1.000 15.64508 102 LYS A N 1
ATOM 807 C CA . LYS A 1 102 ? 29.28500 102.25700 -10.37500 1.000 12.87681 102 LYS A CA 1
ATOM 808 C C . LYS A 1 102 ? 29.65700 100.83500 -9.97700 1.000 9.86595 102 LYS A C 1
ATOM 809 O O . LYS A 1 102 ? 28.87500 100.12800 -9.33500 1.000 11.36643 102 LYS A O 1
ATOM 813 N N . LEU A 1 103 ? 30.86300 100.42200 -10.36400 1.000 8.43219 103 LEU A N 1
ATOM 814 C CA . LEU A 1 103 ? 31.41400 99.15200 -9.90900 1.000 8.94850 103 LEU A CA 1
ATOM 815 C C . LEU A 1 103 ? 31.99700 99.33700 -8.51200 1.000 8.11475 103 LEU A C 1
ATOM 816 O O . LEU A 1 103 ? 32.76400 100.27500 -8.26900 1.000 8.53493 103 LEU A O 1
ATOM 821 N N . ILE A 1 104 ? 31.62300 98.45100 -7.59100 1.000 6.69472 104 ILE A N 1
ATOM 822 C CA . ILE A 1 104 ? 31.98100 98.60400 -6.18900 1.000 6.46235 104 ILE A CA 1
ATOM 823 C C . ILE A 1 104 ? 32.80100 97.42900 -5.67000 1.000 5.95145 104 ILE A C 1
ATOM 824 O O . ILE A 1 104 ? 33.06400 97.34500 -4.46900 1.000 10.82609 104 ILE A O 1
ATOM 829 N N . ALA A 1 105 ? 33.22600 96.52900 -6.55300 1.000 7.24831 105 ALA A N 1
ATOM 830 C CA . ALA A 1 105 ? 34.11100 95.42900 -6.18700 1.000 7.29803 105 ALA A CA 1
ATOM 831 C C . ALA A 1 105 ? 34.58400 94.75000 -7.46300 1.000 6.02973 105 ALA A C 1
ATOM 832 O O . ALA A 1 105 ? 34.06900 95.00600 -8.55500 1.000 6.09048 105 ALA A O 1
ATOM 834 N N . TYR A 1 106 ? 35.59000 93.87200 -7.30500 1.000 6.12699 106 TYR A N 1
ATOM 835 C CA . TYR A 1 106 ? 35.99700 92.95500 -8.36500 1.000 5.34811 106 TYR A CA 1
ATOM 836 C C . TYR A 1 106 ? 35.27500 91.62400 -8.19300 1.000 6.83691 106 TYR A C 1
ATOM 837 O O . TYR A 1 106 ? 35.35000 91.02600 -7.11100 1.000 7.10151 106 TYR A O 1
ATOM 846 N N . PRO A 1 107 ? 34.59000 91.11500 -9.21400 1.000 7.75977 107 PRO A N 1
ATOM 847 C CA . PRO A 1 107 ? 34.00900 89.77100 -9.10000 1.000 7.18432 107 PRO A CA 1
ATOM 848 C C . PRO A 1 107 ? 35.08300 88.70500 -9.23300 1.000 8.60551 107 PRO A C 1
ATOM 849 O O . PRO A 1 107 ? 36.02500 88.84500 -10.01900 1.000 8.64763 107 PRO A O 1
ATOM 853 N N . ILE A 1 108 ? 34.93600 87.63300 -8.45600 1.000 6.28184 108 ILE A N 1
ATOM 854 C CA . ILE A 1 108 ? 35.92400 86.56200 -8.38700 1.000 5.79065 108 ILE A CA 1
ATOM 855 C C . ILE A 1 108 ? 35.36600 85.24500 -8.92400 1.000 6.16739 108 ILE A C 1
ATOM 856 O O . ILE A 1 108 ? 35.96800 84.62000 -9.79800 1.000 7.83560 108 ILE A O 1
ATOM 861 N N . ALA A 1 109 ? 34.22800 84.79500 -8.39700 1.000 7.48791 109 ALA A N 1
ATOM 862 C CA . ALA A 1 109 ? 33.72300 83.47400 -8.74800 1.000 10.96732 109 ALA A CA 1
ATOM 863 C C . ALA A 1 109 ? 32.23700 83.37600 -8.42700 1.000 10.76296 109 ALA A C 1
ATOM 864 O O . ALA A 1 109 ? 31.74400 84.02600 -7.50300 1.000 9.31989 109 ALA A O 1
ATOM 866 N N . VAL A 1 110 ? 31.53900 82.54000 -9.19700 1.000 9.48140 110 VAL A N 1
ATOM 867 C CA . VAL A 1 110 ? 30.10200 82.33100 -9.04100 1.000 9.70008 110 VAL A CA 1
ATOM 868 C C . VAL A 1 110 ? 29.86700 81.11900 -8.14600 1.000 9.39327 110 VAL A C 1
ATOM 869 O O . VAL A 1 110 ? 30.38100 80.02500 -8.41600 1.000 11.71634 110 VAL A O 1
ATOM 873 N N . GLU A 1 111 ? 29.08000 81.31300 -7.08800 1.000 8.27699 111 GLU A N 1
ATOM 874 C CA . GLU A 1 111 ? 28.82000 80.29600 -6.07700 1.000 10.12451 111 GLU A CA 1
ATOM 875 C C . GLU A 1 111 ? 27.35500 79.88800 -6.12300 1.000 12.02500 111 GLU A C 1
ATOM 876 O O . GLU A 1 111 ? 26.46600 80.74400 -6.07900 1.000 9.53664 111 GLU A O 1
ATOM 882 N N . ALA A 1 112 ? 27.10700 78.58400 -6.18700 1.000 12.14613 112 ALA A N 1
ATOM 883 C CA . ALA A 1 112 ? 25.76300 78.05000 -6.04400 1.000 10.01993 112 ALA A CA 1
ATOM 884 C C . ALA A 1 112 ? 25.83200 76.74700 -5.26600 1.000 10.82409 112 ALA A C 1
ATOM 885 O O . ALA A 1 112 ? 26.75500 75.95000 -5.45400 1.000 11.89501 112 ALA A O 1
ATOM 887 N N . LEU A 1 113 ? 24.86300 76.55100 -4.37900 1.000 10.49133 113 LEU A N 1
ATOM 888 C CA . LEU A 1 113 ? 24.74200 75.29400 -3.65800 1.000 10.64088 113 LEU A CA 1
ATOM 889 C C . LEU A 1 113 ? 24.35500 74.16400 -4.60500 1.000 9.87785 113 LEU A C 1
ATOM 890 O O . LEU A 1 113 ? 23.61900 74.35600 -5.57600 1.000 11.38219 113 LEU A O 1
ATOM 895 N N . SER A 1 114 ? 24.86900 72.97300 -4.31200 1.000 10.12773 114 SER A N 1
ATOM 896 C CA . SER A 1 114 ? 24.49000 71.75700 -5.01200 1.000 11.88391 114 SER A CA 1
ATOM 897 C C . SER A 1 114 ? 24.19800 70.66800 -3.98900 1.000 14.69579 114 SER A C 1
ATOM 898 O O . SER A 1 114 ? 24.45800 70.81800 -2.79200 1.000 11.06476 114 SER A O 1
ATOM 901 N N . LEU A 1 115 ? 23.64500 69.56600 -4.47800 1.000 14.25142 115 LEU A N 1
ATOM 902 C CA . LEU A 1 115 ? 23.46200 68.37000 -3.67000 1.000 14.02363 115 LEU A CA 1
ATOM 903 C C . LEU A 1 115 ? 24.71400 67.51300 -3.78900 1.000 15.60034 115 LEU A C 1
ATOM 904 O O . LEU A 1 115 ? 25.13200 67.16700 -4.89900 1.000 16.67577 115 LEU A O 1
ATOM 909 N N . ILE A 1 116 ? 25.31300 67.18500 -2.64900 1.000 13.19834 116 ILE A N 1
ATOM 910 C CA . ILE A 1 116 ? 26.50200 66.34400 -2.58700 1.000 13.75003 116 ILE A CA 1
ATOM 911 C C . ILE A 1 116 ? 26.09400 65.03400 -1.93300 1.000 16.10140 116 ILE A C 1
ATOM 912 O O . ILE A 1 116 ? 25.47900 65.03900 -0.86100 1.000 16.78233 116 ILE A O 1
ATOM 917 N N . TYR A 1 117 ? 26.41100 63.91400 -2.58400 1.000 18.56561 117 TYR A N 1
ATOM 918 C CA . TYR A 1 117 ? 25.94500 62.61300 -2.12800 1.000 19.34306 117 TYR A CA 1
ATOM 919 C C . TYR A 1 117 ? 27.08700 61.60900 -2.10200 1.000 20.98428 117 TYR A C 1
ATOM 920 O O . TYR A 1 117 ? 28.08000 61.74300 -2.82300 1.000 20.28277 117 TYR A O 1
ATOM 929 N N . ASN A 1 118 ? 26.92800 60.60400 -1.24400 1.000 21.98270 118 ASN A N 1
ATOM 930 C CA . ASN A 1 118 ? 27.89800 59.52600 -1.08600 1.000 24.71500 118 ASN A CA 1
ATOM 931 C C . ASN A 1 118 ? 27.57000 58.44100 -2.10600 1.000 24.91380 118 ASN A C 1
ATOM 932 O O . ASN A 1 118 ? 26.53900 57.76800 -1.99900 1.000 22.31553 118 ASN A O 1
ATOM 937 N N . LYS A 1 119 ? 28.43900 58.28100 -3.10600 1.000 27.10853 119 LYS A N 1
ATOM 938 C CA . LYS A 1 119 ? 28.17000 57.32400 -4.17600 1.000 28.71277 119 LYS A CA 1
ATOM 939 C C . LYS A 1 119 ? 28.08400 55.89500 -3.65400 1.000 30.42698 119 LYS A C 1
ATOM 940 O O . LYS A 1 119 ? 27.35400 55.07400 -4.22000 1.000 32.56335 119 LYS A O 1
ATOM 946 N N . ASP A 1 120 ? 28.82100 55.57600 -2.58800 1.000 31.32657 120 ASP A N 1
ATOM 947 C CA . ASP A 1 120 ? 28.80300 54.21700 -2.05500 1.000 34.60757 120 ASP A CA 1
ATOM 948 C C . ASP A 1 120 ? 27.50700 53.93300 -1.30300 1.000 35.19313 120 ASP A C 1
ATOM 949 O O . ASP A 1 120 ? 26.90900 52.86500 -1.47200 1.000 35.79582 120 ASP A O 1
ATOM 954 N N . LEU A 1 121 ? 27.05700 54.87300 -0.46900 1.000 31.68606 121 LEU A N 1
ATOM 955 C CA . LEU A 1 121 ? 25.78300 54.70700 0.22200 1.000 31.17960 121 LEU A CA 1
ATOM 956 C C . LEU A 1 121 ? 24.59600 54.92800 -0.70000 1.000 31.71663 121 LEU A C 1
ATOM 957 O O . LEU A 1 121 ? 23.49700 54.44700 -0.40500 1.000 29.75288 121 LEU A O 1
ATOM 962 N N . LEU A 1 122 ? 24.79300 55.63100 -1.80400 1.000 29.73833 122 LEU A N 1
ATOM 963 C CA . LEU A 1 122 ? 23.66600 56.12200 -2.57400 1.000 29.84625 122 LEU A CA 1
ATOM 964 C C . LEU A 1 122 ? 24.05900 56.29400 -4.03700 1.000 33.46197 122 LEU A C 1
ATOM 965 O O . LEU A 1 122 ? 24.28800 57.42200 -4.49000 1.000 32.26542 122 LEU A O 1
ATOM 970 N N . PRO A 1 123 ? 24.15800 55.20600 -4.80600 1.000 34.78219 123 PRO A N 1
ATOM 971 C CA . PRO A 1 123 ? 24.61900 55.34200 -6.20000 1.000 35.84278 123 PRO A CA 1
ATOM 972 C C . PRO A 1 123 ? 23.69600 56.18600 -7.05600 1.000 37.45113 123 PRO A C 1
ATOM 973 O O . PRO A 1 123 ? 24.15200 56.79600 -8.03100 1.000 36.97519 123 PRO A O 1
ATOM 977 N N . ASN A 1 124 ? 22.41100 56.23900 -6.72000 1.000 36.04158 124 ASN A N 1
ATOM 978 C CA . ASN A 1 124 ? 21.44200 57.07600 -7.42800 1.000 34.62040 124 ASN A CA 1
ATOM 979 C C . ASN A 1 124 ? 20.79500 58.02200 -6.42800 1.000 28.88337 124 ASN A C 1
ATOM 980 O O . ASN A 1 124 ? 19.89300 57.61100 -5.67500 1.000 27.41199 124 ASN A O 1
ATOM 985 N N . PRO A 1 125 ? 21.21700 59.28100 -6.36600 1.000 25.54529 125 PRO A N 1
ATOM 986 C CA . PRO A 1 125 ? 20.65000 60.20200 -5.38100 1.000 26.36219 125 PRO A CA 1
ATOM 987 C C . PRO A 1 125 ? 19.22800 60.57800 -5.75000 1.000 24.96944 125 PRO A C 1
ATOM 988 O O . PRO A 1 125 ? 18.84300 60.50300 -6.92600 1.000 22.51455 125 PRO A O 1
ATOM 992 N N . PRO A 1 126 ? 18.42200 60.99800 -4.77900 1.000 25.06585 126 PRO A N 1
ATOM 993 C CA . PRO A 1 126 ? 17.02900 61.34200 -5.07400 1.000 24.17145 126 PRO A CA 1
ATOM 994 C C . PRO A 1 126 ? 16.92700 62.55400 -5.98400 1.000 23.60921 126 PRO A C 1
ATOM 995 O O . PRO A 1 126 ? 17.75500 63.46900 -5.94300 1.000 21.06011 126 PRO A O 1
ATOM 999 N N . LYS A 1 127 ? 15.88900 62.55000 -6.81600 1.000 21.34831 127 LYS A N 1
ATOM 1000 C CA . LYS A 1 127 ? 15.57400 63.70000 -7.64700 1.000 21.88847 127 LYS A CA 1
ATOM 1001 C C . LYS A 1 127 ? 14.58600 64.65200 -6.98700 1.000 20.48804 127 LYS A C 1
ATOM 1002 O O . LYS A 1 127 ? 14.41200 65.77100 -7.47800 1.000 21.21246 127 LYS A O 1
ATOM 1008 N N . THR A 1 128 ? 13.95200 64.24800 -5.88700 1.000 17.97140 128 THR A N 1
ATOM 1009 C CA . THR A 1 128 ? 12.90800 65.03700 -5.25200 1.000 19.89545 128 THR A CA 1
ATOM 1010 C C . THR A 1 128 ? 13.17000 65.14300 -3.75900 1.000 21.09037 128 THR A C 1
ATOM 1011 O O . THR A 1 128 ? 13.75600 64.24500 -3.14600 1.000 17.30941 128 THR A O 1
ATOM 1015 N N . TRP A 1 129 ? 12.72200 66.25700 -3.17800 1.000 16.45034 129 TRP A N 1
ATOM 1016 C CA . TRP A 1 129 ? 12.68900 66.36800 -1.72600 1.000 16.13271 129 TRP A CA 1
ATOM 1017 C C . TRP A 1 129 ? 11.70400 65.37200 -1.12900 1.000 16.97717 129 TRP A C 1
ATOM 1018 O O . TRP A 1 129 ? 11.94100 64.81900 -0.04900 1.000 20.98247 129 TRP A O 1
ATOM 1029 N N . GLU A 1 130 ? 10.59700 65.12000 -1.83100 1.000 17.66899 130 GLU A N 1
ATOM 1030 C CA . GLU A 1 130 ? 9.49600 64.35400 -1.25400 1.000 19.44634 130 GLU A CA 1
ATOM 1031 C C . GLU A 1 130 ? 9.88300 62.90800 -0.96600 1.000 20.17828 130 GLU A C 1
ATOM 1032 O O . GLU A 1 130 ? 9.29700 62.28100 -0.07500 1.000 21.38354 130 GLU A O 1
ATOM 1038 N N . GLU A 1 131 ? 10.84900 62.35900 -1.69600 1.000 20.16757 131 GLU A N 1
ATOM 1039 C CA . GLU A 1 131 ? 11.25900 60.97400 -1.50000 1.000 21.90390 131 GLU A CA 1
ATOM 1040 C C . GLU A 1 131 ? 12.30900 60.81000 -0.40700 1.000 22.56073 131 GLU A C 1
ATOM 1041 O O . GLU A 1 131 ? 12.66900 59.67500 -0.07900 1.000 20.37659 131 GLU A O 1
ATOM 1047 N N . ILE A 1 132 ? 12.79500 61.90200 0.17500 1.000 18.67078 132 ILE A N 1
ATOM 1048 C CA . ILE A 1 132 ? 13.91200 61.84400 1.11600 1.000 21.11252 132 ILE A CA 1
ATOM 1049 C C . ILE A 1 132 ? 13.44900 61.28500 2.46000 1.000 20.06938 132 ILE A C 1
ATOM 1050 O O . ILE A 1 132 ? 14.19200 60.51600 3.08800 1.000 19.79990 132 ILE A O 1
ATOM 1055 N N . PRO A 1 133 ? 12.26000 61.64000 2.95600 1.000 18.90891 133 PRO A N 1
ATOM 1056 C CA . PRO A 1 133 ? 11.76600 60.97200 4.17300 1.000 19.53399 133 PRO A CA 1
ATOM 1057 C C . PRO A 1 133 ? 11.83800 59.45200 4.10200 1.000 25.71882 133 PRO A C 1
ATOM 1058 O O . PRO A 1 133 ? 12.37200 58.81600 5.01900 1.000 21.01741 133 PRO A O 1
ATOM 1062 N N . ALA A 1 134 ? 11.32800 58.85000 3.02400 1.000 21.21136 134 ALA A N 1
ATOM 1063 C CA . ALA A 1 134 ? 11.38100 57.39600 2.89400 1.000 27.65136 134 ALA A CA 1
ATOM 1064 C C . ALA A 1 134 ? 12.81900 56.90100 2.78200 1.000 27.44662 134 ALA A C 1
ATOM 1065 O O . ALA A 1 134 ? 13.15400 55.82700 3.29200 1.000 23.26623 134 ALA A O 1
ATOM 1067 N N . LEU A 1 135 ? 13.68300 57.66600 2.11400 1.000 23.31423 135 LEU A N 1
ATOM 1068 C CA . LEU A 1 135 ? 15.08200 57.26900 2.00300 1.000 22.62541 135 LEU A CA 1
ATOM 1069 C C . LEU A 1 135 ? 15.75100 57.24400 3.37000 1.000 21.53468 135 LEU A C 1
ATOM 1070 O O . LEU A 1 135 ? 16.57800 56.36800 3.65100 1.000 22.20729 135 LEU A O 1
ATOM 1075 N N . ASP A 1 136 ? 15.40000 58.19500 4.23700 1.000 20.81544 136 ASP A N 1
ATOM 1076 C CA . ASP A 1 136 ? 15.99700 58.24900 5.56500 1.000 27.37274 136 ASP A CA 1
ATOM 1077 C C . ASP A 1 136 ? 15.53800 57.07300 6.41600 1.000 27.86391 136 ASP A C 1
ATOM 1078 O O . ASP A 1 136 ? 16.31800 56.52500 7.20300 1.000 24.97934 136 ASP A O 1
ATOM 1083 N N . LYS A 1 137 ? 14.27400 56.67300 6.27100 1.000 27.65414 137 LYS A N 1
ATOM 1084 C CA . LYS A 1 137 ? 13.79300 55.46900 6.94000 1.000 28.18679 137 LYS A CA 1
ATOM 1085 C C . LYS A 1 137 ? 14.62000 54.26000 6.52200 1.000 29.22004 137 LYS A C 1
ATOM 1086 O O . LYS A 1 137 ? 15.06800 53.47400 7.36500 1.000 30.78645 137 LYS A O 1
ATOM 1092 N N . GLU A 1 138 ? 14.84300 54.10600 5.21500 1.000 29.57162 138 GLU A N 1
ATOM 1093 C CA . GLU A 1 138 ? 15.64500 52.99800 4.70500 1.000 31.74842 138 GLU A CA 1
ATOM 1094 C C . GLU A 1 138 ? 17.07500 53.05900 5.23300 1.000 31.11249 138 GLU A C 1
ATOM 1095 O O . GLU A 1 138 ? 17.63700 52.04300 5.66000 1.000 29.47336 138 GLU A O 1
ATOM 1101 N N . LEU A 1 139 ? 17.68900 54.24500 5.19800 1.000 27.70278 139 LEU A N 1
ATOM 1102 C CA . LEU A 1 139 ? 19.06500 54.38000 5.66700 1.000 28.12597 139 LEU A CA 1
ATOM 1103 C C . LEU A 1 139 ? 19.16300 54.25600 7.18200 1.000 28.65960 139 LEU A C 1
ATOM 1104 O O . LEU A 1 139 ? 20.16600 53.74800 7.69700 1.000 26.88404 139 LEU A O 1
ATOM 1109 N N . LYS A 1 140 ? 18.14700 54.72200 7.91100 1.000 27.18611 140 LYS A N 1
ATOM 1110 C CA . LYS A 1 140 ? 18.16200 54.59000 9.36300 1.000 28.45643 140 LYS A CA 1
ATOM 1111 C C . LYS A 1 140 ? 18.25300 53.13100 9.78700 1.000 30.19354 140 LYS A C 1
ATOM 1112 O O . LYS A 1 140 ? 18.85100 52.82300 10.82400 1.000 30.31223 140 LYS A O 1
ATOM 1118 N N . ALA A 1 141 ? 17.68200 52.21900 8.99800 1.000 29.51874 141 ALA A N 1
ATOM 1119 C CA . ALA A 1 141 ? 17.78100 50.79700 9.30100 1.000 34.45197 141 ALA A CA 1
ATOM 1120 C C . ALA A 1 141 ? 19.18700 50.24900 9.10100 1.000 35.75683 141 ALA A C 1
ATOM 1121 O O . ALA A 1 141 ? 19.43400 49.09000 9.45200 1.000 34.89340 141 ALA A O 1
ATOM 1123 N N . LYS A 1 142 ? 20.10500 51.04300 8.54600 1.000 33.10604 142 LYS A N 1
ATOM 1124 C CA . LYS A 1 142 ? 21.49400 50.64100 8.36300 1.000 36.43886 142 LYS A CA 1
ATOM 1125 C C . LYS A 1 142 ? 22.44900 51.44200 9.23900 1.000 35.44719 142 LYS A C 1
ATOM 1126 O O . LYS A 1 142 ? 23.66600 51.36400 9.04600 1.000 32.01958 142 LYS A O 1
ATOM 1130 N N . GLY A 1 143 ? 21.92800 52.21100 10.19200 1.000 27.36618 143 GLY A N 1
ATOM 1131 C CA . GLY A 1 143 ? 22.77000 53.00100 11.06600 1.000 26.89027 143 GLY A CA 1
ATOM 1132 C C . GLY A 1 143 ? 23.22000 54.32600 10.49600 1.000 29.26701 143 GLY A C 1
ATOM 1133 O O . GLY A 1 143 ? 24.22900 54.87000 10.95300 1.000 29.25588 143 GLY A O 1
ATOM 1134 N N . LYS A 1 144 ? 22.52200 54.84200 9.47000 1.000 28.58320 144 LYS A N 1
ATOM 1135 C CA . LYS A 1 144 ? 22.89100 56.06400 8.74500 1.000 27.42711 144 LYS A CA 1
ATOM 1136 C C . LYS A 1 144 ? 21.67800 57.00000 8.65000 1.000 22.11614 144 LYS A C 1
ATOM 1137 O O . LYS A 1 144 ? 20.56800 56.68500 9.05700 1.000 25.96403 144 LYS A O 1
ATOM 1143 N N . SER A 1 145 ? 21.87600 58.15700 8.06300 1.000 20.92335 145 SER A N 1
ATOM 1144 C CA . SER A 1 145 ? 20.79200 59.08300 7.77200 1.000 21.62824 145 SER A CA 1
ATOM 1145 C C . SER A 1 145 ? 20.90200 59.53700 6.32300 1.000 22.44668 145 SER A C 1
ATOM 1146 O O . SER A 1 145 ? 21.92600 59.34400 5.66100 1.000 21.17901 145 SER A O 1
ATOM 1149 N N . ALA A 1 146 ? 19.82600 60.14800 5.82900 1.000 20.32692 146 ALA A N 1
ATOM 1150 C CA . ALA A 1 146 ? 19.77300 60.52600 4.42200 1.000 22.23743 146 ALA A CA 1
ATOM 1151 C C . ALA A 1 146 ? 20.46700 61.86000 4.17000 1.000 18.72337 146 ALA A C 1
ATOM 1152 O O . ALA A 1 146 ? 21.28000 61.97500 3.24700 1.000 19.83467 146 ALA A O 1
ATOM 1154 N N . LEU A 1 147 ? 20.16400 62.87400 4.98000 1.000 16.58876 147 LEU A N 1
ATOM 1155 C CA . LEU A 1 147 ? 20.54100 64.24300 4.64800 1.000 15.53781 147 LEU A CA 1
ATOM 1156 C C . LEU A 1 147 ? 20.88200 65.02800 5.90500 1.000 15.16193 147 LEU A C 1
ATOM 1157 O O . LEU A 1 147 ? 20.12300 65.00900 6.87700 1.000 15.86756 147 LEU A O 1
ATOM 1162 N N . MET A 1 148 ? 22.01800 65.72600 5.87000 1.000 15.29661 148 MET A N 1
ATOM 1163 C CA . MET A 1 148 ? 22.37200 66.70400 6.89100 1.000 16.61210 148 MET A CA 1
ATOM 1164 C C . MET A 1 148 ? 22.99500 67.91200 6.21000 1.000 15.08953 148 MET A C 1
ATOM 1165 O O . MET A 1 148 ? 23.91000 67.76100 5.39600 1.000 13.90505 148 MET A O 1
ATOM 1170 N N . PHE A 1 149 ? 22.49300 69.10100 6.53400 1.000 13.89130 149 PHE A N 1
ATOM 1171 C CA . PHE A 1 149 ? 23.08200 70.33700 6.04200 1.000 14.28664 149 PHE A CA 1
ATOM 1172 C C . PHE A 1 149 ? 22.79700 71.44000 7.05100 1.000 14.03586 149 PHE A C 1
ATOM 1173 O O . PHE A 1 149 ? 21.99300 71.28000 7.97300 1.000 13.13668 149 PHE A O 1
ATOM 1181 N N . ASN A 1 150 ? 23.47300 72.56900 6.85900 1.000 13.20876 150 ASN A N 1
ATOM 1182 C CA . ASN A 1 150 ? 23.44800 73.66900 7.81600 1.000 13.72869 150 ASN A CA 1
ATOM 1183 C C . ASN A 1 150 ? 22.05300 74.27900 7.88200 1.000 14.16622 150 ASN A C 1
ATOM 1184 O O . ASN A 1 150 ? 21.58000 74.87800 6.91100 1.000 15.79298 150 ASN A O 1
ATOM 1189 N N . LEU A 1 151 ? 21.39800 74.14200 9.03300 1.000 15.80048 151 LEU A N 1
ATOM 1190 C CA . LEU A 1 151 ? 20.08100 74.72000 9.26000 1.000 15.47958 151 LEU A CA 1
ATOM 1191 C C . LEU A 1 151 ? 20.13300 76.02300 10.04900 1.000 18.83857 151 LEU A C 1
ATOM 1192 O O . LEU A 1 151 ? 19.07800 76.57300 10.38100 1.000 22.50893 151 LEU A O 1
ATOM 1197 N N . GLN A 1 152 ? 21.32600 76.52800 10.36200 1.000 12.84637 152 GLN A N 1
ATOM 1198 C CA . GLN A 1 152 ? 21.44900 77.78100 11.09600 1.000 16.73550 152 GLN A CA 1
ATOM 1199 C C . GLN A 1 152 ? 21.54900 78.99300 10.18000 1.000 16.31248 152 GLN A C 1
ATOM 1200 O O . GLN A 1 152 ? 21.31000 80.11800 10.63300 1.000 15.38432 152 GLN A O 1
ATOM 1206 N N . GLU A 1 153 ? 21.88600 78.78900 8.91000 1.000 16.07934 153 GLU A N 1
ATOM 1207 C CA . GLU A 1 153 ? 22.04200 79.87400 7.95200 1.000 14.39193 153 GLU A CA 1
ATOM 1208 C C . GLU A 1 153 ? 20.98000 79.73300 6.86900 1.000 14.82306 153 GLU A C 1
ATOM 1209 O O . GLU A 1 153 ? 20.93100 78.68800 6.19700 1.000 15.86389 153 GLU A O 1
ATOM 1215 N N . PRO A 1 154 ? 20.12100 80.73500 6.65000 1.000 11.21006 154 PRO A N 1
ATOM 1216 C CA . PRO A 1 154 ? 19.03200 80.57500 5.67100 1.000 13.12892 154 PRO A CA 1
ATOM 1217 C C . PRO A 1 154 ? 19.50600 80.44400 4.23300 1.000 12.83908 154 PRO A C 1
ATOM 1218 O O . PRO A 1 154 ? 18.71400 80.03200 3.37500 1.000 15.25215 154 PRO A O 1
ATOM 1222 N N . TYR A 1 155 ? 20.76300 80.78400 3.94600 1.000 9.06561 155 TYR A N 1
ATOM 1223 C CA . TYR A 1 155 ? 21.33900 80.52400 2.63200 1.000 10.96201 155 TYR A CA 1
ATOM 1224 C C . TYR A 1 155 ? 21.07600 79.09000 2.19100 1.000 9.74784 155 TYR A C 1
ATOM 1225 O O . TYR A 1 155 ? 20.80100 78.82800 1.01400 1.000 10.62707 155 TYR A O 1
ATOM 1234 N N . PHE A 1 156 ? 21.14800 78.14900 3.13000 1.000 8.73254 156 PHE A N 1
ATOM 1235 C CA . PHE A 1 156 ? 21.05500 76.73000 2.81900 1.000 10.38676 156 PHE A CA 1
ATOM 1236 C C . PHE A 1 156 ? 19.62100 76.23700 2.72400 1.000 12.53283 156 PHE A C 1
ATOM 1237 O O . PHE A 1 156 ? 19.35800 75.24800 2.02900 1.000 13.25005 156 PHE A O 1
ATOM 1245 N N A THR A 1 157 ? 18.69000 76.89600 3.41500 0.537 12.64863 157 THR A N 1
ATOM 1246 N N B THR A 1 157 ? 18.69200 76.88800 3.42000 0.463 12.69991 157 THR A N 1
ATOM 1247 C CA A THR A 1 157 ? 17.28600 76.51000 3.37600 0.537 13.59851 157 THR A CA 1
ATOM 1248 C CA B THR A 1 157 ? 17.29200 76.49600 3.35300 0.463 13.62100 157 THR A CA 1
ATOM 1249 C C A THR A 1 157 ? 16.47200 77.32200 2.37600 0.537 14.05813 157 THR A C 1
ATOM 1250 C C B THR A 1 157 ? 16.53200 77.26200 2.27700 0.463 13.92593 157 THR A C 1
ATOM 1251 O O A THR A 1 157 ? 15.38000 76.88800 1.99100 0.537 13.68578 157 THR A O 1
ATOM 1252 O O B THR A 1 157 ? 15.56200 76.73700 1.71600 0.463 13.60197 157 THR A O 1
ATOM 1259 N N . TRP A 1 158 ? 16.98700 78.46900 1.93000 1.000 14.82533 158 TRP A N 1
ATOM 1260 C CA . TRP A 1 158 ? 16.28800 79.25700 0.91900 1.000 13.31795 158 TRP A CA 1
ATOM 1261 C C . TRP A 1 158 ? 15.97500 78.48800 -0.35800 1.000 12.05274 158 TRP A C 1
ATOM 1262 O O . TRP A 1 158 ? 14.87300 78.67700 -0.90000 1.000 15.00807 158 TRP A O 1
ATOM 1273 N N . PRO A 1 159 ? 16.85900 77.64300 -0.89600 1.000 13.73232 159 PRO A N 1
ATOM 1274 C CA . PRO A 1 159 ? 16.53400 76.98500 -2.17100 1.000 12.26238 159 PRO A CA 1
ATOM 1275 C C . PRO A 1 159 ? 15.25200 76.17600 -2.11600 1.000 15.05168 159 PRO A C 1
ATOM 1276 O O . PRO A 1 159 ? 14.51800 76.12400 -3.11000 1.000 14.12130 159 PRO A O 1
ATOM 1280 N N . LEU A 1 160 ? 14.95500 75.55600 -0.97300 1.000 15.51139 160 LEU A N 1
ATOM 1281 C CA . LEU A 1 160 ? 13.69900 74.83000 -0.81400 1.000 13.46561 160 LEU A CA 1
ATOM 1282 C C . LEU A 1 160 ? 12.52600 75.78600 -0.63000 1.000 15.67774 160 LEU A C 1
ATOM 1283 O O . LEU A 1 160 ? 11.43300 75.54800 -1.16000 1.000 16.37540 160 LEU A O 1
ATOM 1288 N N . ILE A 1 161 ? 12.73000 76.86600 0.12800 1.000 12.89831 161 ILE A N 1
ATOM 1289 C CA . ILE A 1 161 ? 11.66300 77.83900 0.35100 1.000 15.62455 161 ILE A CA 1
ATOM 1290 C C . ILE A 1 161 ? 11.26400 78.50700 -0.96000 1.000 18.10889 161 ILE A C 1
ATOM 1291 O O . ILE A 1 161 ? 10.08600 78.80500 -1.19000 1.000 17.98718 161 ILE A O 1
ATOM 1296 N N . ALA A 1 162 ? 12.23600 78.75800 -1.83800 1.000 13.77620 162 ALA A N 1
ATOM 1297 C CA . ALA A 1 162 ? 11.95700 79.43700 -3.09600 1.000 14.92843 162 ALA A CA 1
ATOM 1298 C C . ALA A 1 162 ? 11.39800 78.50600 -4.16600 1.000 18.63764 162 ALA A C 1
ATOM 1299 O O . ALA A 1 162 ? 10.81100 78.99100 -5.13900 1.000 17.58198 162 ALA A O 1
ATOM 1301 N N . ALA A 1 163 ? 11.55200 77.19000 -4.00200 1.000 16.06918 163 ALA A N 1
ATOM 1302 C CA . ALA A 1 163 ? 11.25800 76.25400 -5.08200 1.000 16.52165 163 ALA A CA 1
ATOM 1303 C C . ALA A 1 163 ? 9.85800 76.46000 -5.65200 1.000 17.67557 163 ALA A C 1
ATOM 1304 O O . ALA A 1 163 ? 9.68700 76.58900 -6.87000 1.000 15.89028 163 ALA A O 1
ATOM 1306 N N . ASP A 1 164 ? 8.84100 76.48000 -4.79000 1.000 19.45432 164 ASP A N 1
ATOM 1307 C CA . ASP A 1 164 ? 7.45500 76.52600 -5.24200 1.000 20.81072 164 ASP A CA 1
ATOM 1308 C C . ASP A 1 164 ? 6.84000 77.92000 -5.14400 1.000 20.86176 164 ASP A C 1
ATOM 1309 O O . ASP A 1 164 ? 5.61100 78.04400 -5.15300 1.000 20.26697 164 ASP A O 1
ATOM 1314 N N . GLY A 1 165 ? 7.65500 78.96900 -5.04900 1.000 18.23861 165 GLY A N 1
ATOM 1315 C CA . GLY A 1 165 ? 7.12400 80.31000 -5.20900 1.000 20.47403 165 GLY A CA 1
ATOM 1316 C C . GLY A 1 165 ? 7.69100 81.38300 -4.30500 1.000 18.74346 165 GLY A C 1
ATOM 1317 O O . GLY A 1 165 ? 7.41900 82.56800 -4.51700 1.000 21.53080 165 GLY A O 1
ATOM 1318 N N . GLY A 1 166 ? 8.46300 81.00300 -3.29100 1.000 18.24617 166 GLY A N 1
ATOM 1319 C CA . GLY A 1 166 ? 9.07900 82.00200 -2.44000 1.000 17.66463 166 GLY A CA 1
ATOM 1320 C C . GLY A 1 166 ? 10.04600 82.87900 -3.21400 1.000 15.62146 166 GLY A C 1
ATOM 1321 O O . GLY A 1 166 ? 10.70600 82.43800 -4.15600 1.000 15.90061 166 GLY A O 1
ATOM 1322 N N . TYR A 1 167 ? 10.12200 84.14500 -2.80700 1.000 13.26375 167 TYR A N 1
ATOM 1323 C CA . TYR A 1 167 ? 11.07300 85.08000 -3.39100 1.000 13.79588 167 TYR A CA 1
ATOM 1324 C C . TYR A 1 167 ? 11.36000 86.18600 -2.38700 1.000 15.61496 167 TYR A C 1
ATOM 1325 O O . TYR A 1 167 ? 10.59300 86.41700 -1.44900 1.000 15.51115 167 TYR A O 1
ATOM 1334 N N . ALA A 1 168 ? 12.48800 86.86300 -2.59300 1.000 15.15689 168 ALA A N 1
ATOM 1335 C CA . ALA A 1 168 ? 12.91300 87.92200 -1.68600 1.000 16.10197 168 ALA A CA 1
ATOM 1336 C C . ALA A 1 168 ? 12.15600 89.20300 -1.99900 1.000 17.94064 168 ALA A C 1
ATOM 1337 O O . ALA A 1 168 ? 11.20400 89.55300 -1.29700 1.000 19.27113 168 ALA A O 1
ATOM 1339 N N . PHE A 1 169 ? 12.56800 89.89800 -3.05500 1.000 15.90503 169 PHE A N 1
ATOM 1340 C CA . PHE A 1 169 ? 11.91100 91.11100 -3.51500 1.000 15.60446 169 PHE A CA 1
ATOM 1341 C C . PHE A 1 169 ? 11.50400 90.93800 -4.97100 1.000 21.35803 169 PHE A C 1
ATOM 1342 O O . PHE A 1 169 ? 12.28200 90.43000 -5.78600 1.000 20.03467 169 PHE A O 1
ATOM 1350 N N . LYS A 1 170 ? 10.28700 91.36700 -5.29500 1.000 23.50700 170 LYS A N 1
ATOM 1351 C CA . LYS A 1 170 ? 9.76700 91.18500 -6.64300 1.000 27.21188 170 LYS A CA 1
ATOM 1352 C C . LYS A 1 170 ? 10.55500 92.03100 -7.63400 1.000 26.00561 170 LYS A C 1
ATOM 1353 O O . LYS A 1 170 ? 10.80000 93.21700 -7.40000 1.000 24.83296 170 LYS A O 1
ATOM 1359 N N . TYR A 1 171 ? 10.94400 91.41700 -8.74600 1.000 28.41419 171 TYR A N 1
ATOM 1360 C CA . TYR A 1 171 ? 11.72500 92.07200 -9.78400 1.000 29.78611 171 TYR A CA 1
ATOM 1361 C C . TYR A 1 171 ? 10.84300 92.28900 -11.00400 1.000 36.00200 171 TYR A C 1
ATOM 1362 O O . TYR A 1 171 ? 10.24700 91.33800 -11.52000 1.000 37.86197 171 TYR A O 1
ATOM 1371 N N . ALA A 1 172 ? 10.76100 93.53600 -11.45900 1.000 39.58307 172 ALA A N 1
ATOM 1372 C CA . ALA A 1 172 ? 9.91400 93.88000 -12.59600 1.000 45.14244 172 ALA A CA 1
ATOM 1373 C C . ALA A 1 172 ? 10.55700 95.02500 -13.35800 1.000 52.44887 172 ALA A C 1
ATOM 1374 O O . ALA A 1 172 ? 10.84700 96.07300 -12.77200 1.000 52.49149 172 ALA A O 1
ATOM 1376 N N . ALA A 1 173 ? 10.78400 94.81400 -14.64900 1.000 59.73644 173 ALA A N 1
ATOM 1377 C CA . ALA A 1 173 ? 11.27800 95.84400 -15.56000 1.000 64.83516 173 ALA A CA 1
ATOM 1378 C C . ALA A 1 173 ? 12.35300 96.70600 -14.89800 1.000 63.10006 173 ALA A C 1
ATOM 1379 O O . ALA A 1 173 ? 12.20000 97.91300 -14.70800 1.000 65.64387 173 ALA A O 1
ATOM 1381 N N . GLY A 1 174 ? 13.45300 96.05300 -14.53400 1.000 60.36283 174 GLY A N 1
ATOM 1382 C CA . GLY A 1 174 ? 14.63100 96.77300 -14.09200 1.000 59.89826 174 GLY A CA 1
ATOM 1383 C C . GLY A 1 174 ? 14.94100 96.71900 -12.61000 1.000 56.70867 174 GLY A C 1
ATOM 1384 O O . GLY A 1 174 ? 16.08500 96.45700 -12.22500 1.000 57.57484 174 GLY A O 1
ATOM 1385 N N . LYS A 1 175 ? 13.94500 96.97400 -11.76600 1.000 52.81749 175 LYS A N 1
ATOM 1386 C CA . LYS A 1 175 ? 14.18000 97.22500 -10.35300 1.000 47.46526 175 LYS A CA 1
ATOM 1387 C C . LYS A 1 175 ? 13.51100 96.16800 -9.48500 1.000 43.84463 175 LYS A C 1
ATOM 1388 O O . LYS A 1 175 ? 12.55100 95.50800 -9.89000 1.000 42.52065 175 LYS A O 1
ATOM 1390 N N . TYR A 1 176 ? 14.04700 96.02200 -8.27500 1.000 28.49339 176 TYR A N 1
ATOM 1391 C CA . TYR A 1 176 ? 13.41000 95.24100 -7.22500 1.000 27.26731 176 TYR A CA 1
ATOM 1392 C C . TYR A 1 176 ? 12.46700 96.13100 -6.43300 1.000 31.23451 176 TYR A C 1
ATOM 1393 O O . TYR A 1 176 ? 12.80900 97.26500 -6.08400 1.000 32.82861 176 TYR A O 1
ATOM 1402 N N . ASP A 1 177 ? 11.27900 95.61000 -6.15000 1.000 29.87378 177 ASP A N 1
ATOM 1403 C CA . ASP A 1 177 ? 10.28400 96.31800 -5.34900 1.000 30.71520 177 ASP A CA 1
ATOM 1404 C C . ASP A 1 177 ? 10.46600 95.85500 -3.90900 1.000 29.84384 177 ASP A C 1
ATOM 1405 O O . ASP A 1 177 ? 10.03700 94.76000 -3.53800 1.000 23.74128 177 ASP A O 1
ATOM 1410 N N . ILE A 1 178 ? 11.12700 96.68100 -3.09300 1.000 27.71188 178 ILE A N 1
ATOM 1411 C CA . ILE A 1 178 ? 11.39300 96.28900 -1.70900 1.000 29.37930 178 ILE A CA 1
ATOM 1412 C C . ILE A 1 178 ? 10.15700 96.34400 -0.82400 1.000 31.78622 178 ILE A C 1
ATOM 1413 O O . ILE A 1 178 ? 10.24900 96.02600 0.36900 1.000 33.80348 178 ILE A O 1
ATOM 1418 N N . LYS A 1 179 ? 9.00000 96.73400 -1.36500 1.000 30.43134 179 LYS A N 1
ATOM 1419 C CA . LYS A 1 179 ? 7.71400 96.61700 -0.68800 1.000 31.10725 179 LYS A CA 1
ATOM 1420 C C . LYS A 1 179 ? 6.96800 95.33900 -1.05700 1.000 29.89122 179 LYS A C 1
ATOM 1421 O O . LYS A 1 179 ? 5.98400 95.00100 -0.39300 1.000 32.68430 179 LYS A O 1
ATOM 1425 N N . ASP A 1 180 ? 7.41000 94.62700 -2.09600 1.000 27.13133 180 ASP A N 1
ATOM 1426 C CA . ASP A 1 180 ? 6.76800 93.39300 -2.55500 1.000 29.30506 180 ASP A CA 1
ATOM 1427 C C . ASP A 1 180 ? 7.68900 92.22600 -2.19400 1.000 28.14817 180 ASP A C 1
ATOM 1428 O O . ASP A 1 180 ? 8.53900 91.81300 -2.98500 1.000 26.57809 180 ASP A O 1
ATOM 1433 N N . VAL A 1 181 ? 7.50400 91.70100 -0.98500 1.000 25.60394 181 VAL A N 1
ATOM 1434 C CA . VAL A 1 181 ? 8.30300 90.60500 -0.45000 1.000 24.35816 181 VAL A CA 1
ATOM 1435 C C . VAL A 1 181 ? 7.52700 89.30600 -0.61700 1.000 23.70733 181 VAL A C 1
ATOM 1436 O O . VAL A 1 181 ? 6.29600 89.27500 -0.50600 1.000 26.16710 181 VAL A O 1
ATOM 1440 N N . GLY A 1 182 ? 8.25100 88.22100 -0.88600 1.000 22.54634 182 GLY A N 1
ATOM 1441 C CA . GLY A 1 182 ? 7.62100 86.94600 -1.17300 1.000 21.26180 182 GLY A CA 1
ATOM 1442 C C . GLY A 1 182 ? 7.99900 85.82700 -0.22300 1.000 22.48732 182 GLY A C 1
ATOM 1443 O O . GLY A 1 182 ? 8.11300 84.67100 -0.64200 1.000 22.77142 182 GLY A O 1
ATOM 1444 N N . VAL A 1 183 ? 8.19100 86.14600 1.06100 1.000 22.99886 183 VAL A N 1
ATOM 1445 C CA . VAL A 1 183 ? 8.62300 85.13300 2.02300 1.000 24.25575 183 VAL A CA 1
ATOM 1446 C C . VAL A 1 183 ? 7.46900 84.44900 2.74500 1.000 25.28498 183 VAL A C 1
ATOM 1447 O O . VAL A 1 183 ? 7.70800 83.46700 3.46600 1.000 25.00492 183 VAL A O 1
ATOM 1451 N N . ASP A 1 184 ? 6.22900 84.92600 2.58700 1.000 25.16214 184 ASP A N 1
ATOM 1452 C CA . ASP A 1 184 ? 5.09800 84.30800 3.27500 1.000 29.26659 184 ASP A CA 1
ATOM 1453 C C . ASP A 1 184 ? 3.95800 83.97900 2.31500 1.000 28.89544 184 ASP A C 1
ATOM 1454 O O . ASP A 1 184 ? 2.80100 83.88400 2.73000 1.000 28.69456 184 ASP A O 1
ATOM 1459 N N . ASN A 1 185 ? 4.26200 83.78400 1.03500 1.000 29.11721 185 ASN A N 1
ATOM 1460 C CA . ASN A 1 185 ? 3.25600 83.27600 0.11600 1.000 27.70446 185 ASN A CA 1
ATOM 1461 C C . ASN A 1 185 ? 3.13200 81.76200 0.28300 1.000 24.28482 185 ASN A C 1
ATOM 1462 O O . ASN A 1 185 ? 3.84900 81.13600 1.06900 1.000 22.12982 185 ASN A O 1
ATOM 1467 N N . ALA A 1 186 ? 2.20000 81.16100 -0.45800 1.000 26.22286 186 ALA A N 1
ATOM 1468 C CA . ALA A 1 186 ? 1.93500 79.73500 -0.29900 1.000 24.75979 186 ALA A CA 1
ATOM 1469 C C . ALA A 1 186 ? 3.17900 78.90600 -0.59100 1.000 23.06088 186 ALA A C 1
ATOM 1470 O O . ALA A 1 186 ? 3.51400 77.98100 0.15900 1.000 22.54852 186 ALA A O 1
ATOM 1472 N N . GLY A 1 187 ? 3.87800 79.22100 -1.68300 1.000 19.11077 187 GLY A N 1
ATOM 1473 C CA . GLY A 1 187 ? 5.06600 78.46000 -2.03100 1.000 20.04903 187 GLY A CA 1
ATOM 1474 C C . GLY A 1 187 ? 6.12300 78.50800 -0.94600 1.000 20.59025 187 GLY A C 1
ATOM 1475 O O . GLY A 1 187 ? 6.75600 77.49600 -0.63600 1.000 18.65909 187 GLY A O 1
ATOM 1476 N N . ALA A 1 188 ? 6.33000 79.68600 -0.35400 1.000 19.29299 188 ALA A N 1
ATOM 1477 C CA . ALA A 1 188 ? 7.29700 79.81000 0.73100 1.000 19.51645 188 ALA A CA 1
ATOM 1478 C C . ALA A 1 188 ? 6.86500 78.99300 1.94000 1.000 15.92277 188 ALA A C 1
ATOM 1479 O O . ALA A 1 188 ? 7.67200 78.27300 2.54100 1.000 19.18669 188 ALA A O 1
ATOM 1481 N N . LYS A 1 189 ? 5.58900 79.09900 2.31600 1.000 16.96716 189 LYS A N 1
ATOM 1482 C CA . LYS A 1 189 ? 5.08500 78.33200 3.44900 1.000 23.38748 189 LYS A CA 1
ATOM 1483 C C . LYS A 1 189 ? 5.26300 76.83700 3.21700 1.000 24.60294 189 LYS A C 1
ATOM 1484 O O . LYS A 1 189 ? 5.70400 76.11000 4.11500 1.000 20.45805 189 LYS A O 1
ATOM 1490 N N . ALA A 1 190 ? 4.94700 76.36600 2.00900 1.000 24.25007 190 ALA A N 1
ATOM 1491 C CA . ALA A 1 190 ? 5.06100 74.94200 1.71100 1.000 22.67607 190 ALA A CA 1
ATOM 1492 C C . ALA A 1 190 ? 6.49600 74.45600 1.88000 1.000 19.25786 190 ALA A C 1
ATOM 1493 O O . ALA A 1 190 ? 6.74000 73.39400 2.46300 1.000 16.74029 190 ALA A O 1
ATOM 1495 N N . GLY A 1 191 ? 7.46100 75.21900 1.36700 1.000 17.02318 191 GLY A N 1
ATOM 1496 C CA . GLY A 1 191 ? 8.84500 74.78500 1.45100 1.000 16.90781 191 GLY A CA 1
ATOM 1497 C C . GLY A 1 191 ? 9.33600 74.69900 2.88200 1.000 18.70359 191 GLY A C 1
ATOM 1498 O O . GLY A 1 191 ? 9.95200 73.70700 3.28500 1.000 15.25294 191 GLY A O 1
ATOM 1499 N N . LEU A 1 192 ? 9.07000 75.74000 3.67200 1.000 16.42090 192 LEU A N 1
ATOM 1500 C CA . LEU A 1 192 ? 9.51300 75.73200 5.06000 1.000 18.79388 192 LEU A CA 1
ATOM 1501 C C . LEU A 1 192 ? 8.75700 74.68300 5.86600 1.000 19.18448 192 LEU A C 1
ATOM 1502 O O . LEU A 1 192 ? 9.32600 74.05600 6.76600 1.000 19.88966 192 LEU A O 1
ATOM 1507 N N . THR A 1 193 ? 7.47400 74.47700 5.55600 1.000 20.98657 193 THR A N 1
ATOM 1508 C CA . THR A 1 193 ? 6.72400 73.41200 6.21400 1.000 20.40733 193 THR A CA 1
ATOM 1509 C C . THR A 1 193 ? 7.37700 72.05900 5.97200 1.000 19.11732 193 THR A C 1
ATOM 1510 O O . THR A 1 193 ? 7.45500 71.22600 6.88300 1.000 18.19900 193 THR A O 1
ATOM 1514 N N . PHE A 1 194 ? 7.85000 71.81900 4.74900 1.000 18.24811 194 PHE A N 1
ATOM 1515 C CA . PHE A 1 194 ? 8.51300 70.55300 4.46100 1.000 22.82541 194 PHE A CA 1
ATOM 1516 C C . PHE A 1 194 ? 9.79400 70.41000 5.27300 1.000 20.69335 194 PHE A C 1
ATOM 1517 O O . PHE A 1 194 ? 10.10500 69.32100 5.77200 1.000 18.54499 194 PHE A O 1
ATOM 1525 N N . LEU A 1 195 ? 10.55400 71.49800 5.41500 1.000 17.65494 195 LEU A N 1
ATOM 1526 C CA . LEU A 1 195 ? 11.75100 71.46100 6.24900 1.000 18.74213 195 LEU A CA 1
ATOM 1527 C C . LEU A 1 195 ? 11.39300 71.14000 7.69500 1.000 17.36658 195 LEU A C 1
ATOM 1528 O O . LEU A 1 195 ? 12.0090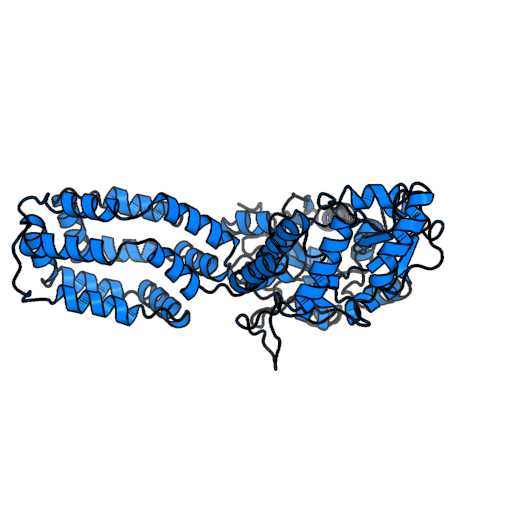0 70.27300 8.32500 1.000 17.94091 195 LEU A O 1
ATOM 1533 N N . VAL A 1 196 ? 10.38900 71.83500 8.23500 1.000 15.48146 196 VAL A N 1
ATOM 1534 C CA . VAL A 1 196 ? 10.00600 71.64500 9.63100 1.000 19.80093 196 VAL A CA 1
ATOM 1535 C C . VAL A 1 196 ? 9.51100 70.22300 9.86100 1.000 21.81928 196 VAL A C 1
ATOM 1536 O O . VAL A 1 196 ? 9.77900 69.61900 10.90700 1.000 20.40382 196 VAL A O 1
ATOM 1540 N N . ASP A 1 197 ? 8.77900 69.66500 8.89500 1.000 21.78108 197 ASP A N 1
ATOM 1541 C CA . ASP A 1 197 ? 8.29100 68.29800 9.04800 1.000 22.78618 197 ASP A CA 1
ATOM 1542 C C . ASP A 1 197 ? 9.42900 67.28700 8.99300 1.000 20.33254 197 ASP A C 1
ATOM 1543 O O . ASP A 1 197 ? 9.37500 66.26000 9.67800 1.000 18.87700 197 ASP A O 1
ATOM 1548 N N . LEU A 1 198 ? 10.46600 67.55200 8.19600 1.000 20.52737 198 LEU A N 1
ATOM 1549 C CA . LEU A 1 198 ? 11.65800 66.71200 8.25000 1.000 21.19237 198 LEU A CA 1
ATOM 1550 C C . LEU A 1 198 ? 12.22300 66.67400 9.66200 1.000 23.17977 198 LEU A C 1
ATOM 1551 O O . LEU A 1 198 ? 12.68000 65.62500 10.13200 1.000 24.57019 198 LEU A O 1
ATOM 1556 N N . ILE A 1 199 ? 12.18900 67.81100 10.35700 1.000 22.74981 199 ILE A N 1
ATOM 1557 C CA . ILE A 1 199 ? 12.68900 67.87600 11.72500 1.000 20.72158 199 ILE A CA 1
ATOM 1558 C C . ILE A 1 199 ? 11.70700 67.22000 12.68600 1.000 23.57857 199 ILE A C 1
ATOM 1559 O O . ILE A 1 199 ? 12.09700 66.42200 13.54600 1.000 23.45634 199 ILE A O 1
ATOM 1564 N N . LYS A 1 200 ? 10.41900 67.54800 12.55700 1.000 18.61081 200 LYS A N 1
ATOM 1565 C CA . LYS A 1 200 ? 9.41200 66.95000 13.42700 1.000 25.54518 200 LYS A CA 1
ATOM 1566 C C . LYS A 1 200 ? 9.45200 65.43000 13.34500 1.000 26.08139 200 LYS A C 1
ATOM 1567 O O . LYS A 1 200 ? 9.32100 64.74000 14.36200 1.000 21.13501 200 LYS A O 1
ATOM 1570 N N . ASN A 1 201 ? 9.63900 64.89300 12.14300 1.000 24.49951 201 ASN A N 1
ATOM 1571 C CA . ASN A 1 201 ? 9.68100 63.45600 11.92400 1.000 25.64614 201 ASN A CA 1
ATOM 1572 C C . ASN A 1 201 ? 11.07300 62.87100 12.12100 1.000 26.75908 201 ASN A C 1
ATOM 1573 O O . ASN A 1 201 ? 11.29700 61.70500 11.78200 1.000 27.15523 201 ASN A O 1
ATOM 1578 N N . LYS A 1 202 ? 12.00800 63.65600 12.65700 1.000 27.01485 202 LYS A N 1
ATOM 1579 C CA . LYS A 1 202 ? 13.31500 63.16200 13.07900 1.000 29.29179 202 LYS A CA 1
ATOM 1580 C C . LYS A 1 202 ? 14.18300 62.73200 11.89900 1.000 26.83647 202 LYS A C 1
ATOM 1581 O O . LYS A 1 202 ? 15.07600 61.89500 12.05200 1.000 28.25470 202 LYS A O 1
ATOM 1586 N N . HIS A 1 203 ? 13.94000 63.29100 10.71300 1.000 20.38871 203 HIS A N 1
ATOM 1587 C CA . HIS A 1 203 ? 14.85000 63.09000 9.59400 1.000 19.66431 203 HIS A CA 1
ATOM 1588 C C . HIS A 1 203 ? 15.99800 64.08900 9.59600 1.000 22.53234 203 HIS A C 1
ATOM 1589 O O . HIS A 1 203 ? 17.01500 63.84600 8.93800 1.000 24.16852 203 HIS A O 1
ATOM 1596 N N . MET A 1 204 ? 15.85500 65.20100 10.31400 1.000 21.19360 204 MET A N 1
ATOM 1597 C CA . MET A 1 204 ? 16.94800 66.13200 10.54800 1.000 20.52436 204 MET A CA 1
ATOM 1598 C C . MET A 1 204 ? 16.82200 66.67700 11.96200 1.000 22.31619 204 MET A C 1
ATOM 1599 O O . MET A 1 204 ? 15.80600 66.48700 12.63800 1.000 23.16133 204 MET A O 1
ATOM 1604 N N . ASN A 1 205 ? 17.87100 67.36400 12.40700 1.000 20.74548 205 ASN A N 1
ATOM 1605 C CA . ASN A 1 205 ? 17.93800 67.93300 13.74600 1.000 25.05880 205 ASN A CA 1
ATOM 1606 C C . ASN A 1 205 ? 18.09800 69.44400 13.64200 1.000 22.85583 205 ASN A C 1
ATOM 1607 O O . ASN A 1 205 ? 19.02100 69.93100 12.98000 1.000 21.47870 205 ASN A O 1
ATOM 1612 N N . ALA A 1 206 ? 17.20600 70.18200 14.31100 1.000 20.06996 206 ALA A N 1
ATOM 1613 C CA . ALA A 1 206 ? 17.18900 71.63700 14.19500 1.000 20.38257 206 ALA A CA 1
ATOM 1614 C C . ALA A 1 206 ? 18.50200 72.28600 14.61800 1.000 18.92494 206 ALA A C 1
ATOM 1615 O O . ALA A 1 206 ? 18.77900 73.41700 14.20200 1.000 19.78810 206 ALA A O 1
ATOM 1617 N N . ASP A 1 207 ? 19.30900 71.61400 15.43700 1.000 19.69240 207 ASP A N 1
ATOM 1618 C CA . ASP A 1 207 ? 20.56700 72.18100 15.90700 1.000 25.07329 207 ASP A CA 1
ATOM 1619 C C . ASP A 1 207 ? 21.72600 71.95700 14.94500 1.000 24.56752 207 ASP A C 1
ATOM 1620 O O . ASP A 1 207 ? 22.81600 72.48800 15.18100 1.000 25.98123 207 ASP A O 1
ATOM 1625 N N . THR A 1 208 ? 21.52600 71.19000 13.87800 1.000 22.10702 208 THR A N 1
ATOM 1626 C CA . THR A 1 208 ? 22.61200 70.91500 12.94700 1.000 20.90041 208 THR A CA 1
ATOM 1627 C C . THR A 1 208 ? 23.12500 72.21800 12.34400 1.000 21.23099 208 THR A C 1
ATOM 1628 O O . THR A 1 208 ? 22.34600 73.04800 11.86700 1.000 17.13068 208 THR A O 1
ATOM 1632 N N . ASP A 1 209 ? 24.43900 72.40300 12.38800 1.000 19.52288 209 ASP A N 1
ATOM 1633 C CA . ASP A 1 209 ? 25.09000 73.58300 11.83300 1.000 17.04754 209 ASP A CA 1
ATOM 1634 C C . ASP A 1 209 ? 26.09400 73.14700 10.76800 1.000 15.14042 209 ASP A C 1
ATOM 1635 O O . ASP A 1 209 ? 26.18800 71.96800 10.41400 1.000 16.88822 209 ASP A O 1
ATOM 1640 N N . TYR A 1 210 ? 26.85800 74.11600 10.26300 1.000 13.88221 210 TYR A N 1
ATOM 1641 C CA . TYR A 1 210 ? 27.78300 73.83500 9.17200 1.000 14.42779 210 TYR A CA 1
ATOM 1642 C C . TYR A 1 210 ? 28.76500 72.73200 9.54900 1.000 15.12490 210 TYR A C 1
ATOM 1643 O O . TYR A 1 210 ? 28.96000 71.77300 8.79400 1.000 15.54981 210 TYR A O 1
ATOM 1652 N N A SER A 1 211 ? 29.39500 72.85900 10.71400 0.509 17.28462 211 SER A N 1
ATOM 1653 N N B SER A 1 211 ? 29.40300 72.86400 10.71400 0.491 17.28176 211 SER A N 1
ATOM 1654 C CA A SER A 1 211 ? 30.44200 71.92100 11.09900 0.509 18.24000 211 SER A CA 1
ATOM 1655 C CA B SER A 1 211 ? 30.44400 71.92200 11.12000 0.491 18.26503 211 SER A CA 1
ATOM 1656 C C A SER A 1 211 ? 29.88400 70.52700 11.35800 0.509 18.64634 211 SER A C 1
ATOM 1657 C C B SER A 1 211 ? 29.88000 70.52800 11.35400 0.491 18.64309 211 SER A C 1
ATOM 1658 O O A SER A 1 211 ? 30.51500 69.52900 10.99800 0.509 19.32419 211 SER A O 1
ATOM 1659 O O B SER A 1 211 ? 30.50200 69.53200 10.97200 0.491 19.35872 211 SER A O 1
ATOM 1664 N N . ILE A 1 212 ? 28.72900 70.43400 12.01700 1.000 18.78979 212 ILE A N 1
ATOM 1665 C CA . ILE A 1 212 ? 28.13300 69.13000 12.30200 1.000 22.63867 212 ILE A CA 1
ATOM 1666 C C . ILE A 1 212 ? 27.80500 68.40500 11.00100 1.000 21.36334 212 ILE A C 1
ATOM 1667 O O . ILE A 1 212 ? 28.16200 67.23600 10.81300 1.000 16.32127 212 ILE A O 1
ATOM 1672 N N . ALA A 1 213 ? 27.13400 69.09500 10.07500 1.000 19.39661 213 ALA A N 1
ATOM 1673 C CA . ALA A 1 213 ? 26.76700 68.46500 8.81000 1.000 17.82657 213 ALA A CA 1
ATOM 1674 C C . ALA A 1 213 ? 28.00000 68.05900 8.01100 1.000 20.50326 213 ALA A C 1
ATOM 1675 O O . ALA A 1 213 ? 28.02000 66.98900 7.39300 1.000 14.73754 213 ALA A O 1
ATOM 1677 N N . GLU A 1 214 ? 29.03800 68.90000 8.00400 1.000 13.98490 214 GLU A N 1
ATOM 1678 C CA . GLU A 1 214 ? 30.24400 68.57000 7.24800 1.000 16.82870 214 GLU A CA 1
ATOM 1679 C C . GLU A 1 214 ? 30.92300 67.32900 7.81500 1.000 15.40875 214 GLU A C 1
ATOM 1680 O O . GLU A 1 214 ? 31.3270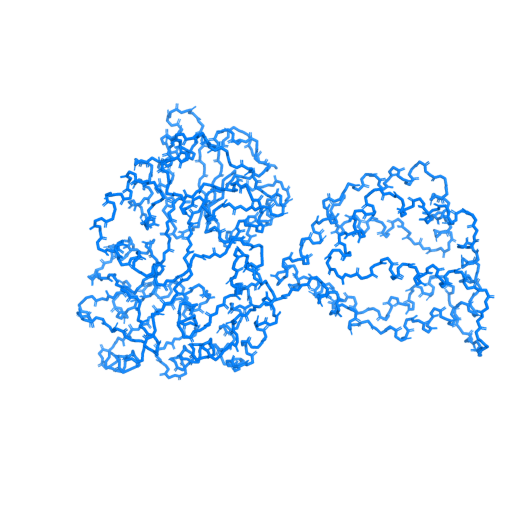0 66.42900 7.06900 1.000 17.75807 214 GLU A O 1
ATOM 1686 N N . ALA A 1 215 ? 31.07500 67.27300 9.13800 1.000 19.89738 215 ALA A N 1
ATOM 1687 C CA . ALA A 1 215 ? 31.69500 66.11100 9.76600 1.000 21.65655 215 ALA A CA 1
ATOM 1688 C C . ALA A 1 215 ? 30.90000 64.84600 9.47100 1.000 22.31643 215 ALA A C 1
ATOM 1689 O O . ALA A 1 215 ? 31.46900 63.80700 9.11100 1.000 20.98382 215 ALA A O 1
ATOM 1691 N N . ALA A 1 216 ? 29.57400 64.92000 9.60600 1.000 19.88552 216 ALA A N 1
ATOM 1692 C CA . ALA A 1 216 ? 28.73300 63.75100 9.37600 1.000 18.18646 216 ALA A CA 1
ATOM 1693 C C . ALA A 1 216 ? 28.90300 63.21200 7.96200 1.000 21.18881 216 ALA A C 1
ATOM 1694 O O . ALA A 1 216 ? 29.02100 61.99800 7.76000 1.000 22.18996 216 ALA A O 1
ATOM 1696 N N . PHE A 1 217 ? 28.90800 64.09600 6.95900 1.000 19.00283 217 PHE A N 1
ATOM 1697 C CA . PHE A 1 217 ? 29.01800 63.61200 5.58700 1.000 20.28236 217 PHE A CA 1
ATOM 1698 C C . PHE A 1 217 ? 30.41900 63.09500 5.29300 1.000 21.75340 217 PHE A C 1
ATOM 1699 O O . PHE A 1 217 ? 30.57800 62.04500 4.65900 1.000 22.95091 217 PHE A O 1
ATOM 1707 N N . ASN A 1 218 ? 31.44800 63.82000 5.73500 1.000 17.48652 218 ASN A N 1
ATOM 1708 C CA . ASN A 1 218 ? 32.81500 63.44000 5.40700 1.000 22.46701 218 ASN A CA 1
ATOM 1709 C C . ASN A 1 218 ? 33.27500 62.21200 6.18300 1.000 20.46657 218 ASN A C 1
ATOM 1710 O O . ASN A 1 218 ? 34.22200 61.54500 5.75400 1.000 21.55534 218 ASN A O 1
ATOM 1715 N N . LYS A 1 219 ? 32.62500 61.89300 7.30100 1.000 23.03425 219 LYS A N 1
ATOM 1716 C CA . LYS A 1 219 ? 32.88800 60.66000 8.03300 1.000 26.62882 219 LYS A CA 1
ATOM 1717 C C . LYS A 1 219 ? 31.94300 59.53200 7.63400 1.000 27.73813 219 LYS A C 1
ATOM 1718 O O . LYS A 1 219 ? 31.92900 58.48800 8.29400 1.000 29.81457 219 LYS A O 1
ATOM 1723 N N . GLY A 1 220 ? 31.15500 59.72000 6.57800 1.000 23.46726 220 GLY A N 1
ATOM 1724 C CA . GLY A 1 220 ? 30.32900 58.65400 6.04600 1.000 24.25106 220 GLY A CA 1
ATOM 1725 C C . GLY A 1 220 ? 29.08600 58.33000 6.84400 1.000 25.99938 220 GLY A C 1
ATOM 1726 O O . GLY A 1 220 ? 28.51400 57.25200 6.66000 1.000 26.25300 220 GLY A O 1
ATOM 1727 N N . GLU A 1 221 ? 28.64200 59.22800 7.72200 1.000 21.38748 221 GLU A N 1
ATOM 1728 C CA . GLU A 1 221 ? 27.47800 58.95800 8.55900 1.000 28.76853 221 GLU A CA 1
ATOM 1729 C C . GLU A 1 221 ? 26.15900 59.31800 7.88700 1.000 26.80931 221 GLU A C 1
ATOM 1730 O O . GLU A 1 221 ? 25.13000 58.70700 8.19900 1.000 23.41965 221 GLU A O 1
ATOM 1736 N N . THR A 1 222 ? 26.15800 60.29700 6.98500 1.000 24.45161 222 THR A N 1
ATOM 1737 C CA . THR A 1 222 ? 24.95800 60.70100 6.27100 1.000 20.66106 222 THR A CA 1
ATOM 1738 C C . THR A 1 222 ? 25.20100 60.58200 4.77400 1.000 22.11364 222 THR A C 1
ATOM 1739 O O . THR A 1 222 ? 26.32100 60.77600 4.29100 1.000 19.94893 222 THR A O 1
ATOM 1743 N N . ALA A 1 223 ? 24.13800 60.25500 4.04100 1.000 22.73690 223 ALA A N 1
ATOM 1744 C CA . ALA A 1 223 ? 24.27200 59.98000 2.61900 1.000 21.05235 223 ALA A CA 1
ATOM 1745 C C . ALA A 1 223 ? 24.37000 61.24300 1.77700 1.000 20.49450 223 ALA A C 1
ATOM 1746 O O . ALA A 1 223 ? 24.90300 61.18500 0.66300 1.000 17.85255 223 ALA A O 1
ATOM 1748 N N . MET A 1 224 ? 23.87400 62.37400 2.27500 1.000 16.77100 224 MET A N 1
ATOM 1749 C CA . MET A 1 224 ? 23.79000 63.58000 1.46900 1.000 17.38687 224 MET A CA 1
ATOM 1750 C C . MET A 1 224 ? 24.04500 64.80500 2.33100 1.000 16.38019 224 MET A C 1
ATOM 1751 O O . MET A 1 224 ? 23.75600 64.81800 3.53000 1.000 14.52277 224 MET A O 1
ATOM 1756 N N . THR A 1 225 ? 24.58400 65.84000 1.69300 1.000 14.18029 225 THR A N 1
ATOM 1757 C CA . THR A 1 225 ? 24.65200 67.16500 2.28400 1.000 15.18978 225 THR A CA 1
ATOM 1758 C C . THR A 1 225 ? 24.39900 68.18300 1.18100 1.000 15.40541 225 THR A C 1
ATOM 1759 O O . THR A 1 225 ? 24.35100 67.85100 -0.00800 1.000 16.23031 225 THR A O 1
ATOM 1763 N N . ILE A 1 226 ? 24.20700 69.43000 1.59100 1.000 11.66520 226 ILE A N 1
ATOM 1764 C CA . ILE A 1 226 ? 24.03300 70.55100 0.67700 1.000 12.64884 226 ILE A CA 1
ATOM 1765 C C . ILE A 1 226 ? 25.11700 71.56300 1.00500 1.000 11.22210 226 ILE A C 1
ATOM 1766 O O . ILE A 1 226 ? 25.22000 72.01400 2.15200 1.000 10.10515 226 ILE A O 1
ATOM 1771 N N . ASN A 1 227 ? 25.92600 71.91900 0.00900 1.000 10.96150 227 ASN A N 1
ATOM 1772 C CA . ASN A 1 227 ? 27.02700 72.83900 0.24900 1.000 10.17282 227 ASN A CA 1
ATOM 1773 C C . ASN A 1 227 ? 27.53700 73.38200 -1.07900 1.000 10.57120 227 ASN A C 1
ATOM 1774 O O . ASN A 1 227 ? 27.10400 72.96600 -2.15700 1.000 11.59498 227 ASN A O 1
ATOM 1779 N N . GLY A 1 228 ? 28.47600 74.32000 -0.98000 1.000 8.76586 228 GLY A N 1
ATOM 1780 C CA . GLY A 1 228 ? 29.05000 74.95500 -2.14100 1.000 8.48712 228 GLY A CA 1
ATOM 1781 C C . GLY A 1 228 ? 30.39600 74.37200 -2.51800 1.000 11.98816 228 GLY A C 1
ATOM 1782 O O . GLY A 1 228 ? 30.90600 73.44500 -1.87500 1.000 10.75898 228 GLY A O 1
ATOM 1783 N N . PRO A 1 229 ? 30.99900 74.91300 -3.57900 1.000 11.06520 229 PRO A N 1
ATOM 1784 C CA . PRO A 1 229 ? 32.25100 74.32800 -4.08800 1.000 9.56694 229 PRO A CA 1
ATOM 1785 C C . PRO A 1 229 ? 33.40000 74.36500 -3.10000 1.000 9.55312 229 PRO A C 1
ATOM 1786 O O . PRO A 1 229 ? 34.29300 73.51100 -3.17500 1.000 10.00023 229 PRO A O 1
ATOM 1790 N N . TRP A 1 230 ? 33.41900 75.34100 -2.19200 1.000 9.34188 230 TRP A N 1
ATOM 1791 C CA . TRP A 1 230 ? 34.48600 75.41900 -1.20200 1.000 9.60259 230 TRP A CA 1
ATOM 1792 C C . TRP A 1 230 ? 34.58500 74.15200 -0.36800 1.000 11.68687 230 TRP A C 1
ATOM 1793 O O . TRP A 1 230 ? 35.65600 73.86400 0.17800 1.000 12.80088 230 TRP A O 1
ATOM 1804 N N . ALA A 1 231 ? 33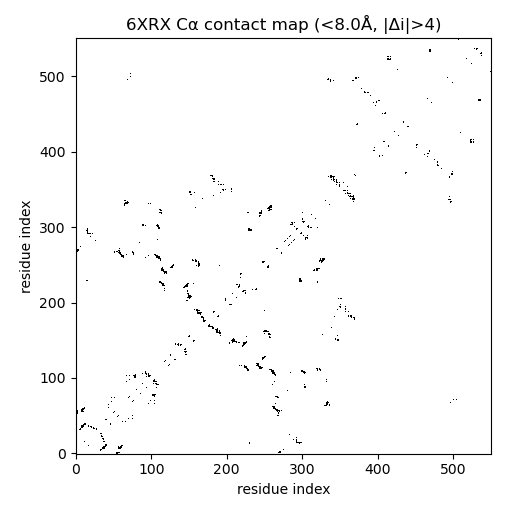.49900 73.38900 -0.26000 1.000 13.39411 231 ALA A N 1
ATOM 1805 C CA . ALA A 1 231 ? 33.46100 72.21500 0.60200 1.000 13.61844 231 ALA A CA 1
ATOM 1806 C C . ALA A 1 231 ? 34.10000 70.98000 -0.02100 1.000 12.79877 231 ALA A C 1
ATOM 1807 O O . ALA A 1 231 ? 34.36900 70.01500 0.70300 1.000 12.47823 231 ALA A O 1
ATOM 1809 N N . TRP A 1 232 ? 34.35000 70.97800 -1.33300 1.000 12.95492 232 TRP A N 1
ATOM 1810 C CA . TRP A 1 232 ? 34.79900 69.75600 -1.99700 1.000 14.00846 232 TRP A CA 1
ATOM 1811 C C . TRP A 1 232 ? 36.17700 69.31300 -1.51800 1.000 16.85197 232 TRP A C 1
ATOM 1812 O O . TRP A 1 232 ? 36.44900 68.10800 -1.45500 1.000 16.05603 232 TRP A O 1
ATOM 1823 N N A SER A 1 233 ? 37.06300 70.26100 -1.17700 0.571 15.81708 233 SER A N 1
ATOM 1824 N N B SER A 1 233 ? 37.07600 70.26300 -1.20400 0.429 15.98341 233 SER A N 1
ATOM 1825 C CA A SER A 1 233 ? 38.43600 69.91600 -0.80800 0.571 17.39378 233 SER A CA 1
ATOM 1826 C CA B SER A 1 233 ? 38.43600 69.92200 -0.77300 0.429 17.31093 233 SER A CA 1
ATOM 1827 C C A SER A 1 233 ? 38.49600 69.04100 0.43900 0.571 18.52578 233 SER A C 1
ATOM 1828 C C B SER A 1 233 ? 38.43500 68.99300 0.42400 0.429 18.58365 233 SER A C 1
ATOM 1829 O O A SER A 1 233 ? 39.26900 68.07400 0.49500 0.571 20.42093 233 SER A O 1
ATOM 1830 O O B SER A 1 233 ? 39.12000 67.96100 0.44000 0.429 20.36308 233 SER A O 1
ATOM 1835 N N . ASN A 1 234 ? 37.70900 69.37400 1.46200 1.000 16.89770 234 ASN A N 1
ATOM 1836 C CA . ASN A 1 234 ? 37.69000 68.54000 2.65900 1.000 20.94135 234 ASN A CA 1
ATOM 1837 C C . ASN A 1 234 ? 37.09100 67.17000 2.36600 1.000 23.18294 234 ASN A C 1
ATOM 1838 O O . ASN A 1 234 ? 37.51800 66.16300 2.94300 1.000 22.56694 234 ASN A O 1
ATOM 1843 N N . ILE A 1 235 ? 36.09900 67.10400 1.47500 1.000 15.49023 235 ILE A N 1
ATOM 1844 C CA . ILE A 1 235 ? 35.56500 65.80400 1.08500 1.000 16.30381 235 ILE A CA 1
ATOM 1845 C C . ILE A 1 235 ? 36.64000 64.99700 0.36400 1.000 23.92865 235 ILE A C 1
ATOM 1846 O O . ILE A 1 235 ? 36.77100 63.78600 0.57600 1.000 25.19983 235 ILE A O 1
ATOM 1851 N N . ASP A 1 236 ? 37.43500 65.65400 -0.48900 1.000 23.67404 236 ASP A N 1
ATOM 1852 C CA . ASP A 1 236 ? 38.55000 64.97000 -1.14000 1.000 22.72114 236 ASP A CA 1
ATOM 1853 C C . ASP A 1 236 ? 39.46800 64.32300 -0.11200 1.000 24.56478 236 ASP A C 1
ATOM 1854 O O . ASP A 1 236 ? 39.91000 63.18200 -0.28800 1.000 25.49526 236 ASP A O 1
ATOM 1859 N N . THR A 1 237 ? 39.77200 65.04500 0.96800 1.000 23.73032 237 THR A N 1
ATOM 1860 C CA . TH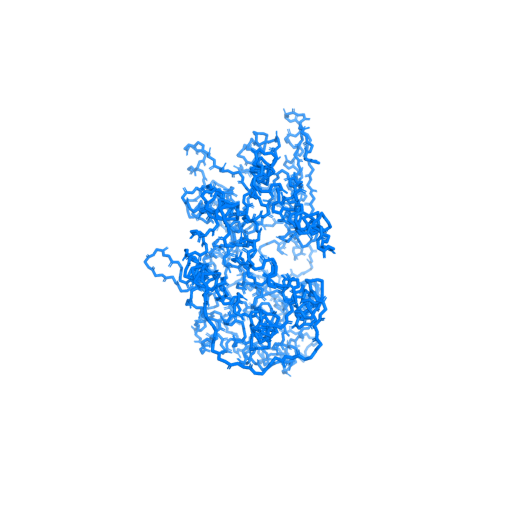R A 1 237 ? 40.65400 64.53100 2.00800 1.000 27.49598 237 THR A CA 1
ATOM 1861 C C . THR A 1 237 ? 40.05600 63.33600 2.73900 1.000 28.70344 237 THR A C 1
ATOM 1862 O O . THR A 1 237 ? 40.80400 62.54500 3.32400 1.000 31.67941 237 THR A O 1
ATOM 1866 N N . SER A 1 238 ? 38.73500 63.19000 2.72100 1.000 27.79405 238 SER A N 1
ATOM 1867 C CA . SER A 1 238 ? 38.06900 62.11200 3.43200 1.000 29.12276 238 SER A CA 1
ATOM 1868 C C . SER A 1 238 ? 38.08300 60.83700 2.59300 1.000 29.57694 238 SER A C 1
ATOM 1869 O O . SER A 1 238 ? 38.56700 60.80500 1.45700 1.000 28.92708 238 SER A O 1
ATOM 1872 N N . ALA A 1 239 ? 37.53100 59.77000 3.15900 1.000 31.69073 239 ALA A N 1
ATOM 1873 C CA . ALA A 1 239 ? 37.41600 58.49300 2.47000 1.000 33.62621 239 ALA A CA 1
ATOM 1874 C C . ALA A 1 239 ? 36.16000 58.39300 1.61400 1.000 32.72490 239 ALA A C 1
ATOM 1875 O O . ALA A 1 239 ? 35.90200 57.33000 1.04200 1.000 34.25560 239 ALA A O 1
ATOM 1877 N N . VAL A 1 240 ? 35.38200 59.46500 1.50100 1.000 30.40366 240 VAL A N 1
ATOM 1878 C CA . VAL A 1 240 ? 34.07200 59.38500 0.86400 1.000 29.87842 240 VAL A CA 1
ATOM 1879 C C . VAL A 1 240 ? 34.22200 59.53100 -0.64300 1.000 29.04665 240 VAL A C 1
ATOM 1880 O O . VAL A 1 240 ? 34.85800 60.47100 -1.13400 1.000 26.33743 240 VAL A O 1
ATOM 1884 N N . ASN A 1 241 ? 33.63100 58.59400 -1.37900 1.000 31.52490 241 ASN A N 1
ATOM 1885 C CA . ASN A 1 241 ? 33.46500 58.71100 -2.82200 1.000 30.96440 241 ASN A CA 1
ATOM 1886 C C . ASN A 1 241 ? 32.17100 59.48000 -3.06700 1.000 26.15910 241 ASN A C 1
ATOM 1887 O O . ASN A 1 241 ? 31.07700 58.95800 -2.82800 1.000 24.96637 241 ASN A O 1
ATOM 1892 N N . TYR A 1 242 ? 32.28900 60.72500 -3.52200 1.000 24.05375 242 TYR A N 1
ATOM 1893 C CA . TYR A 1 242 ? 31.15200 61.63300 -3.56100 1.000 21.89861 242 TYR A CA 1
ATOM 1894 C C . TYR A 1 242 ? 30.88100 62.12100 -4.97700 1.000 21.77764 242 TYR A C 1
ATOM 1895 O O . TYR A 1 242 ? 31.77300 62.14900 -5.83200 1.000 22.31728 242 TYR A O 1
ATOM 1904 N N . GLY A 1 243 ? 29.62600 62.50100 -5.20500 1.000 18.52950 243 GLY A N 1
ATOM 1905 C CA . GLY A 1 243 ? 29.21300 63.15700 -6.42700 1.000 19.18231 243 GLY A CA 1
ATOM 1906 C C . GLY A 1 243 ? 28.55500 64.49200 -6.13900 1.000 19.02772 243 GLY A C 1
ATOM 1907 O O . GLY A 1 243 ? 28.07900 64.73000 -5.02400 1.000 17.05786 243 GLY A O 1
ATOM 1908 N N . VAL A 1 244 ? 28.53600 65.37600 -7.13200 1.000 19.19648 244 VAL A N 1
ATOM 1909 C CA . VAL A 1 244 ? 27.90800 66.68800 -7.02800 1.000 18.26614 244 VAL A CA 1
ATOM 1910 C C . VAL A 1 244 ? 26.86600 66.78100 -8.13100 1.000 20.19684 244 VAL A C 1
ATOM 1911 O O . VAL A 1 244 ? 27.18600 66.57100 -9.30700 1.000 22.01715 244 VAL A O 1
ATOM 1915 N N . THR A 1 245 ? 25.62500 67.08900 -7.76100 1.000 17.03349 245 THR A N 1
ATOM 1916 C CA . THR A 1 245 ? 24.53400 67.00500 -8.72000 1.000 19.06080 245 THR A CA 1
ATOM 1917 C C . THR A 1 245 ? 23.47200 68.05100 -8.40600 1.000 17.95335 245 THR A C 1
ATOM 1918 O O . THR A 1 245 ? 23.56200 68.80000 -7.42800 1.000 16.86276 245 THR A O 1
ATOM 1922 N N . VAL A 1 246 ? 22.45400 68.08200 -9.26800 1.000 18.13010 246 VAL A N 1
ATOM 1923 C CA . VAL A 1 246 ? 21.36100 69.03800 -9.14700 1.000 16.25347 246 VAL A CA 1
ATOM 1924 C C . VAL A 1 246 ? 20.61100 68.84200 -7.83600 1.000 18.65354 246 VAL A C 1
ATOM 1925 O O . VAL A 1 246 ? 20.39100 67.71200 -7.38000 1.000 14.92088 246 VAL A O 1
ATOM 1929 N N . LEU A 1 247 ? 20.19600 69.95500 -7.22800 1.000 12.61603 247 LEU A N 1
ATOM 1930 C CA . LEU A 1 247 ? 19.41700 69.89300 -6.00700 1.000 14.80714 247 LEU A CA 1
ATOM 1931 C C . LEU A 1 247 ? 18.09600 69.16700 -6.26100 1.000 15.01335 247 LEU A C 1
ATOM 1932 O O . LEU A 1 247 ? 17.61300 69.11500 -7.39400 1.000 16.03277 247 LEU A O 1
ATOM 1937 N N . PRO A 1 248 ? 17.48600 68.60700 -5.22000 1.000 16.54195 248 PRO A N 1
ATOM 1938 C CA . PRO A 1 248 ? 16.20000 67.92900 -5.41500 1.000 16.45764 248 PRO A CA 1
A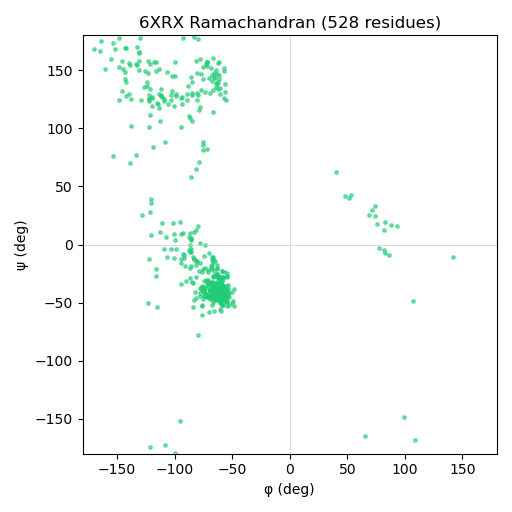TOM 1939 C C . PRO A 1 248 ? 15.10100 68.92000 -5.76500 1.000 18.72682 248 PRO A C 1
ATOM 1940 O O . PRO A 1 248 ? 15.14500 70.09400 -5.38900 1.000 18.66723 248 PRO A O 1
ATOM 1944 N N . THR A 1 249 ? 14.10700 68.43300 -6.50300 1.000 19.92170 249 THR A N 1
ATOM 1945 C CA . THR A 1 249 ? 12.94600 69.25000 -6.81100 1.000 15.22944 249 THR A CA 1
ATOM 1946 C C . THR A 1 249 ? 11.97300 69.24700 -5.63800 1.000 18.68958 249 THR A C 1
ATOM 1947 O O . THR A 1 249 ? 11.97800 68.35000 -4.79000 1.000 19.91300 249 THR A O 1
ATOM 1951 N N . PHE A 1 250 ? 11.12900 70.27500 -5.59600 1.000 18.18145 250 PHE A N 1
ATOM 1952 C CA . PHE A 1 250 ? 10.04500 70.35800 -4.62600 1.000 17.48166 250 PHE A CA 1
ATOM 1953 C C . PHE A 1 250 ? 8.76300 70.65900 -5.38100 1.000 20.02576 250 PHE A C 1
ATOM 1954 O O . PHE A 1 250 ? 8.69400 71.64200 -6.12500 1.000 16.48085 250 PHE A O 1
ATOM 1962 N N . LYS A 1 251 ? 7.75700 69.80700 -5.19900 1.000 21.82224 251 LYS A N 1
ATOM 1963 C CA . LYS A 1 251 ? 6.48900 69.94100 -5.90900 1.000 23.59671 251 LYS A CA 1
ATOM 1964 C C . LYS A 1 251 ? 6.71900 70.07700 -7.41200 1.000 23.43320 251 LYS A C 1
ATOM 1965 O O . LYS A 1 251 ? 6.04900 70.84900 -8.10200 1.000 22.93807 251 LYS A O 1
ATOM 1971 N N . GLY A 1 252 ? 7.67900 69.30600 -7.92300 1.000 21.84441 252 GLY A N 1
ATOM 1972 C CA . GLY A 1 252 ? 8.00000 69.28800 -9.33200 1.000 24.13348 252 GLY A CA 1
ATOM 1973 C C . GLY A 1 252 ? 8.81300 70.46300 -9.82700 1.000 25.84280 252 GLY A C 1
ATOM 1974 O O . GLY A 1 252 ? 9.17100 70.48800 -11.01200 1.000 26.62906 252 GLY A O 1
ATOM 1975 N N . GLN A 1 253 ? 9.12000 71.43500 -8.96400 1.000 23.45643 253 GLN A N 1
ATOM 1976 C CA . GLN A 1 253 ? 9.86500 72.62700 -9.33600 1.000 20.84132 253 GLN A CA 1
ATOM 1977 C C . GLN A 1 253 ? 11.31600 72.51300 -8.88600 1.000 19.90880 253 GLN A C 1
ATOM 1978 O O . GLN A 1 253 ? 11.59900 71.95100 -7.82400 1.000 15.34465 253 GLN A O 1
ATOM 1984 N N . PRO A 1 254 ? 12.26900 73.04800 -9.64700 1.000 17.75872 254 PRO A N 1
ATOM 1985 C CA . PRO A 1 254 ? 13.66300 73.01800 -9.18800 1.000 17.26687 254 PRO A CA 1
ATOM 1986 C C . PRO A 1 254 ? 13.83400 73.78400 -7.88300 1.000 16.13228 254 PRO A C 1
ATOM 1987 O O . PRO A 1 254 ? 13.15300 74.78000 -7.63000 1.000 14.65295 254 PRO A O 1
ATOM 1991 N N . SER A 1 255 ? 14.73800 73.29600 -7.03700 1.000 13.03421 255 SER A N 1
ATOM 1992 C CA . SER A 1 255 ? 15.24300 74.12600 -5.95400 1.000 17.25117 255 SER A CA 1
ATOM 1993 C C . SER A 1 255 ? 15.96700 75.32200 -6.55600 1.000 15.25507 255 SER A C 1
ATOM 1994 O O . SER A 1 255 ? 16.66200 75.19800 -7.56700 1.000 14.74324 255 SER A O 1
ATOM 1997 N N . LYS A 1 256 ? 15.78300 76.49200 -5.94400 1.000 12.62873 256 LYS A N 1
ATOM 1998 C CA . LYS A 1 256 ? 16.25100 77.76200 -6.49800 1.000 16.24547 256 LYS A CA 1
ATOM 1999 C C . LYS A 1 256 ? 17.26000 78.39800 -5.54800 1.000 15.35788 256 LYS A C 1
ATOM 2000 O O . LYS A 1 256 ? 16.90300 79.27300 -4.74400 1.000 17.18640 256 LYS A O 1
ATOM 2006 N N . PRO A 1 257 ? 18.52700 78.00300 -5.62000 1.000 13.56787 257 PRO A N 1
ATOM 2007 C CA . PRO A 1 257 ? 19.52600 78.63000 -4.74900 1.000 15.91561 257 PRO A CA 1
ATOM 2008 C C . PRO A 1 257 ? 19.71100 80.09600 -5.09300 1.000 13.71124 257 PRO A C 1
ATOM 2009 O O . PRO A 1 257 ? 19.62400 80.49600 -6.25600 1.000 12.70914 257 PRO A O 1
ATOM 2013 N N . PHE A 1 258 ? 19.94300 80.90300 -4.06200 1.000 11.96490 258 PHE A N 1
ATOM 2014 C CA . PHE A 1 258 ? 20.37000 82.28100 -4.26800 1.000 14.02184 258 PHE A CA 1
ATOM 2015 C C . PHE A 1 258 ? 21.85500 82.27100 -4.61200 1.000 13.19017 258 PHE A C 1
ATOM 2016 O O . PHE A 1 258 ? 22.68200 81.83000 -3.80800 1.000 15.51489 258 PHE A O 1
ATOM 2024 N N . VAL A 1 259 ? 22.19200 82.74800 -5.80300 1.000 10.63249 259 VAL A N 1
ATOM 2025 C CA . VAL A 1 259 ? 23.53900 82.61200 -6.34100 1.000 9.48407 259 VAL A CA 1
ATOM 2026 C C . VAL A 1 259 ? 24.37600 83.80600 -5.90800 1.000 11.20429 259 VAL A C 1
ATOM 2027 O O . VAL A 1 259 ? 23.96800 84.96300 -6.07200 1.000 10.53301 259 VAL A O 1
ATOM 2031 N N . GLY A 1 260 ? 25.55400 83.52700 -5.36400 1.000 8.66478 260 GLY A N 1
ATOM 2032 C CA . GLY A 1 260 ? 26.47500 84.55800 -4.93200 1.000 6.98163 260 GLY A CA 1
ATOM 2033 C C . GLY A 1 260 ? 27.64700 84.66200 -5.88600 1.000 9.43249 260 GLY A C 1
ATOM 2034 O O . GLY A 1 260 ? 28.05400 83.67700 -6.50400 1.000 11.72970 260 GLY A O 1
ATOM 2035 N N . VAL A 1 261 ? 28.17400 85.87000 -6.01500 1.000 10.40595 261 VAL A N 1
ATOM 2036 C CA . VAL A 1 261 ? 29.42100 86.12600 -6.71800 1.000 9.00172 261 VAL A CA 1
ATOM 2037 C C . VAL A 1 261 ? 30.41000 86.56700 -5.65300 1.000 5.68153 261 VAL A C 1
ATOM 2038 O O . VAL A 1 261 ? 30.29400 87.67500 -5.11300 1.000 8.39027 261 VAL A O 1
ATOM 2042 N N . LEU A 1 262 ? 31.35100 85.68900 -5.31200 1.000 6.02381 262 LEU A N 1
ATOM 2043 C CA . LEU A 1 262 ? 32.43700 86.08100 -4.42600 1.000 7.52318 262 LEU A CA 1
ATOM 2044 C C . LEU A 1 262 ? 33.12800 87.29900 -5.01800 1.000 7.22085 262 LEU A C 1
ATOM 2045 O O . LEU A 1 262 ? 33.56800 87.26700 -6.17000 1.000 7.95324 262 LEU A O 1
ATOM 2050 N N . SER A 1 263 ? 33.20900 88.37200 -4.23900 1.000 6.67812 263 SER A N 1
ATOM 2051 C CA . SER A 1 263 ? 33.70000 89.64700 -4.73300 1.000 6.70081 263 SER A CA 1
ATOM 2052 C C . SER A 1 263 ? 34.70600 90.23300 -3.75600 1.000 6.99656 263 SER A C 1
ATOM 2053 O O . SER A 1 263 ? 34.68900 89.92700 -2.56100 1.000 7.72578 263 SER A O 1
ATOM 2056 N N . ALA A 1 264 ? 35.58600 91.08100 -4.28100 1.000 5.59181 264 ALA A N 1
ATOM 2057 C CA . ALA A 1 264 ? 36.65200 91.70700 -3.50900 1.000 8.40138 264 ALA A CA 1
ATOM 2058 C C . ALA A 1 264 ? 36.48700 93.21900 -3.59300 1.000 7.32029 264 ALA A C 1
ATOM 2059 O O . ALA A 1 264 ? 36.67300 93.81100 -4.66200 1.000 7.42346 264 ALA A O 1
ATOM 2061 N N . GLY A 1 265 ? 36.13800 93.83800 -2.46600 1.000 5.49127 265 GLY A N 1
ATOM 2062 C CA . GLY A 1 265 ? 36.01000 95.27500 -2.37900 1.000 8.13529 265 GLY A CA 1
ATOM 2063 C C . GLY A 1 265 ? 37.23800 95.91300 -1.75200 1.000 8.85738 265 GLY A C 1
ATOM 2064 O O . GLY A 1 265 ? 37.99200 95.27300 -1.02300 1.000 8.65049 265 GLY A O 1
ATOM 2065 N N . ILE A 1 266 ? 37.43300 97.19600 -2.04800 1.000 6.11759 266 ILE A N 1
ATOM 2066 C CA . ILE A 1 266 ? 38.54300 97.97200 -1.50500 1.000 7.73631 266 ILE A CA 1
ATOM 2067 C C . ILE A 1 266 ? 37.98000 98.97600 -0.50700 1.000 8.74293 266 ILE A C 1
ATOM 2068 O O . ILE A 1 266 ? 37.11000 99.78700 -0.84900 1.000 7.12378 266 ILE A O 1
ATOM 2073 N N . ASN A 1 267 ? 38.49100 98.92100 0.72200 1.000 10.25701 267 ASN A N 1
ATOM 2074 C CA . ASN A 1 267 ? 38.06600 99.82100 1.78600 1.000 7.91057 267 ASN A CA 1
ATOM 2075 C C . ASN A 1 267 ? 38.26700 101.27700 1.37500 1.000 10.18600 267 ASN A C 1
ATOM 2076 O O . ASN A 1 267 ? 39.36400 101.68100 0.97900 1.000 8.39230 267 ASN A O 1
ATOM 2081 N N . ALA A 1 268 ? 37.19400 102.06700 1.46400 1.000 11.03397 268 ALA A N 1
ATOM 2082 C CA . ALA A 1 268 ? 37.28200 103.48200 1.11500 1.000 10.49914 268 ALA A CA 1
ATOM 2083 C C . ALA A 1 268 ? 38.33300 104.20200 1.94900 1.000 10.71768 268 ALA A C 1
ATOM 2084 O O . ALA A 1 268 ? 38.90800 105.19900 1.49800 1.000 12.93212 268 ALA A O 1
ATOM 2086 N N . ALA A 1 269 ? 38.59400 103.72300 3.16200 1.000 10.07860 269 ALA A N 1
ATOM 2087 C CA . ALA A 1 269 ? 39.57700 104.33100 4.04500 1.000 15.59819 269 ALA A CA 1
ATOM 2088 C C . ALA A 1 269 ? 40.98900 103.81600 3.80500 1.000 14.77584 269 ALA A C 1
ATOM 2089 O O . ALA A 1 269 ? 41.91400 104.25900 4.48900 1.000 13.80335 269 ALA A O 1
ATOM 2091 N N . SER A 1 270 ? 41.18300 102.89800 2.86800 1.000 9.53506 270 SER A N 1
ATOM 2092 C CA . SER A 1 270 ? 42.51200 102.34200 2.65000 1.000 10.57106 270 SER A CA 1
ATOM 2093 C C . SER A 1 270 ? 43.43100 103.40400 2.05000 1.000 13.10940 270 SER A C 1
ATOM 2094 O O . SER A 1 270 ? 43.05200 104.05400 1.06600 1.000 12.86871 270 SER A O 1
ATOM 2097 N N . PRO A 1 271 ? 44.62900 103.60800 2.59300 1.000 12.14197 271 PRO A N 1
ATOM 2098 C CA . PRO A 1 271 ? 45.64500 104.39800 1.89000 1.000 10.10611 271 PRO A CA 1
ATOM 2099 C C . PRO A 1 271 ? 46.43800 103.60200 0.86700 1.000 12.08760 271 PRO A C 1
ATOM 2100 O O . PRO A 1 271 ? 47.44900 104.10200 0.36700 1.000 10.12785 271 PRO A O 1
ATOM 2104 N N . ASN A 1 272 ? 45.99500 102.38300 0.55600 1.000 8.91495 272 ASN A N 1
ATOM 2105 C CA . ASN A 1 272 ? 46.74500 101.43200 -0.25300 1.000 11.30591 272 ASN A CA 1
ATOM 2106 C C . ASN A 1 272 ? 45.96500 101.03200 -1.49900 1.000 8.91765 272 ASN A C 1
ATOM 2107 O O . ASN A 1 272 ? 46.13300 99.92700 -2.01600 1.000 7.53123 272 ASN A O 1
ATOM 2112 N N . LYS A 1 273 ? 45.10400 101.92500 -1.98900 1.000 7.81117 273 LYS A N 1
ATOM 2113 C CA . LYS A 1 273 ? 44.16600 101.54800 -3.04100 1.000 10.33597 273 LYS A CA 1
ATOM 2114 C C . LYS A 1 273 ? 44.89000 101.13200 -4.31400 1.000 7.91274 273 LYS A C 1
ATOM 2115 O O . LYS A 1 273 ? 44.47900 100.18100 -4.98700 1.000 6.92642 273 LYS A O 1
ATOM 2121 N N . GLU A 1 274 ? 45.97300 101.82600 -4.66500 1.000 9.13722 274 GLU A N 1
ATOM 2122 C CA . GLU A 1 274 ? 46.69100 101.45700 -5.87800 1.000 10.10931 274 GLU A CA 1
ATOM 2123 C C . GLU A 1 274 ? 47.31800 100.07600 -5.74700 1.000 9.35125 274 GLU A C 1
ATOM 2124 O O . GLU A 1 274 ? 47.25100 99.26800 -6.68000 1.000 9.90623 274 GLU A O 1
ATOM 2130 N N . LEU A 1 275 ? 47.91800 99.77900 -4.59300 1.000 8.01735 275 LEU A N 1
ATOM 2131 C CA . LEU A 1 275 ? 48.48000 98.45000 -4.37600 1.000 8.56723 275 LEU A CA 1
ATOM 2132 C C . LEU A 1 275 ? 47.39200 97.38700 -4.40800 1.000 7.25676 275 LEU A C 1
ATOM 2133 O O . LEU A 1 275 ? 47.60700 96.28100 -4.91800 1.000 7.20686 275 LEU A O 1
ATOM 2138 N N . ALA A 1 276 ? 46.21500 97.70300 -3.87000 1.000 6.70829 276 ALA A N 1
ATOM 2139 C CA . ALA A 1 276 ? 45.12900 96.72900 -3.85900 1.000 6.13415 276 ALA A CA 1
ATOM 2140 C C . ALA A 1 276 ? 44.64900 96.42900 -5.27200 1.000 6.15732 276 ALA A C 1
ATOM 2141 O O . ALA A 1 276 ? 44.35700 95.27500 -5.60500 1.000 5.76983 276 ALA A O 1
ATOM 2143 N N . LYS A 1 277 ? 44.56600 97.45500 -6.11700 1.000 6.76468 277 LYS A N 1
ATOM 2144 C CA . LYS A 1 277 ? 44.15000 97.24500 -7.49900 1.000 8.85402 277 LYS A CA 1
ATOM 2145 C C . LYS A 1 277 ? 45.17600 96.41700 -8.26300 1.000 8.28055 277 LYS A C 1
ATOM 2146 O O . LYS A 1 277 ? 44.80900 95.53200 -9.04800 1.000 7.51761 277 LYS A O 1
ATOM 2152 N N . GLU A 1 278 ? 46.46400 96.67600 -8.03000 1.000 7.16048 278 GLU A N 1
ATOM 2153 C CA . GLU A 1 278 ? 47.51400 95.88600 -8.66300 1.000 7.40702 278 GLU A CA 1
ATOM 2154 C C . GLU A 1 278 ? 47.45000 94.42900 -8.22200 1.000 7.22893 278 GLU A C 1
ATOM 2155 O O . GLU A 1 278 ? 47.58400 93.51500 -9.04600 1.000 8.22921 278 GLU A O 1
ATOM 2161 N N . PHE A 1 279 ? 47.25700 94.19000 -6.92300 1.000 6.69346 279 PHE A N 1
ATOM 2162 C CA . PHE A 1 279 ? 47.17000 92.82100 -6.42800 1.000 8.50471 279 PHE A CA 1
ATOM 2163 C C . PHE A 1 279 ? 45.96700 92.10200 -7.02400 1.000 6.97650 279 PHE A C 1
ATOM 2164 O O . PHE A 1 279 ? 46.07000 90.95500 -7.47100 1.000 8.31238 279 PHE A O 1
ATOM 2172 N N . LEU A 1 280 ? 44.81300 92.76300 -7.04300 1.000 5.49186 280 LEU A N 1
ATOM 2173 C CA . LEU A 1 280 ? 43.59600 92.08600 -7.47600 1.000 5.94884 280 LEU A CA 1
ATOM 2174 C C . LEU A 1 280 ? 43.59700 91.84700 -8.98000 1.000 6.21399 280 LEU A C 1
ATOM 2175 O O . LEU A 1 280 ? 43.26100 90.74700 -9.43400 1.000 5.82985 280 LEU A O 1
ATOM 2180 N N . GLU A 1 281 ? 43.99100 92.84600 -9.77000 1.000 6.34550 281 GLU A N 1
ATOM 2181 C CA . GLU A 1 281 ? 43.91700 92.70000 -11.22000 1.000 6.98571 281 GLU A CA 1
ATOM 2182 C C . GLU A 1 281 ? 45.06600 91.86200 -11.77000 1.000 11.58917 281 GLU A C 1
ATOM 2183 O O . GLU A 1 281 ? 44.84700 90.99400 -12.62200 1.000 9.15362 281 GLU A O 1
ATOM 2189 N N . ASN A 1 282 ? 46.28900 92.09800 -11.30700 1.000 7.34114 282 ASN A N 1
ATOM 2190 C CA . ASN A 1 282 ? 47.46300 91.52900 -11.95500 1.000 7.95725 282 ASN A CA 1
ATOM 2191 C C . ASN A 1 282 ? 48.05800 90.34200 -11.21000 1.000 9.77156 282 ASN A C 1
ATOM 2192 O O . ASN A 1 282 ? 48.99300 89.72100 -11.72000 1.000 10.30926 282 ASN A O 1
ATOM 2197 N N . TYR A 1 283 ? 47.52800 89.98700 -10.04200 1.000 6.99228 283 TYR A N 1
ATOM 2198 C CA . TYR A 1 283 ? 47.99700 88.80800 -9.32500 1.000 10.22724 283 TYR A CA 1
ATOM 2199 C C . TYR A 1 283 ? 46.88400 87.81500 -9.03500 1.000 10.23130 283 TYR A C 1
ATOM 2200 O O . TYR A 1 283 ? 47.02800 86.62600 -9.34400 1.000 9.68427 283 TYR A O 1
ATOM 2209 N N . LEU A 1 284 ? 45.76900 88.26100 -8.46400 1.000 5.97922 284 LEU A N 1
ATOM 2210 C CA . LEU A 1 284 ? 44.70500 87.31800 -8.14300 1.000 5.73817 284 LEU A CA 1
ATOM 2211 C C . LEU A 1 284 ? 43.92500 86.91500 -9.38600 1.000 6.45790 284 LEU A C 1
ATOM 2212 O O . LEU A 1 284 ? 43.76500 85.72200 -9.66500 1.000 9.83511 284 LEU A O 1
ATOM 2217 N N . LEU A 1 285 ? 43.43200 87.89000 -10.14600 1.000 6.54615 285 LEU A N 1
ATOM 2218 C CA . LEU A 1 285 ? 42.54100 87.60000 -11.26900 1.000 6.57920 285 LEU A CA 1
ATOM 2219 C C . LEU A 1 285 ? 43.35700 87.28000 -12.52100 1.000 7.40652 285 LEU A C 1
ATOM 2220 O O . LEU A 1 285 ? 43.25700 87.91600 -13.57100 1.000 7.95813 285 LEU A O 1
ATOM 2225 N N . THR A 1 286 ? 44.19100 86.25800 -12.35600 1.000 7.65346 286 THR A N 1
ATOM 2226 C CA . THR A 1 286 ? 44.95800 85.63900 -13.42100 1.000 12.52634 286 THR A CA 1
ATOM 2227 C C . THR A 1 286 ? 44.75500 84.13500 -13.32100 1.000 9.38391 286 THR A C 1
ATOM 2228 O O . THR A 1 286 ? 44.29900 83.62100 -12.29500 1.000 9.98855 286 THR A O 1
ATOM 2232 N N . ASP A 1 287 ? 45.12000 83.42000 -14.38600 1.000 10.02221 287 ASP A N 1
ATOM 2233 C CA . ASP A 1 287 ? 45.03900 81.96300 -14.33900 1.000 14.16114 287 ASP A CA 1
ATOM 2234 C C . ASP A 1 287 ? 45.81900 81.42100 -13.14900 1.000 13.09382 287 ASP A C 1
ATOM 2235 O O . ASP A 1 287 ? 45.32300 80.57300 -12.40100 1.000 10.76810 287 ASP A O 1
ATOM 2240 N N . GLU A 1 288 ? 47.04000 81.91900 -12.94600 1.000 13.25362 288 GLU A N 1
ATOM 2241 C CA . GLU A 1 288 ? 47.89200 81.39700 -11.88300 1.000 13.91804 288 GLU A CA 1
ATOM 2242 C C . GLU A 1 288 ? 47.35700 81.77000 -10.50400 1.000 9.81477 288 GLU A C 1
ATOM 2243 O O . GLU A 1 288 ? 47.41600 80.96300 -9.57000 1.000 9.95819 288 GLU A O 1
ATOM 2246 N N . GLY A 1 289 ? 46.83900 82.98900 -10.35600 1.000 8.60214 289 GLY A N 1
ATOM 2247 C CA . GLY A 1 289 ? 46.32200 83.41000 -9.06300 1.000 11.02736 289 GLY A CA 1
ATOM 2248 C C . GLY A 1 289 ? 45.09000 82.62700 -8.64800 1.000 12.00239 289 GLY A C 1
ATOM 2249 O O . GLY A 1 289 ? 45.00800 82.12200 -7.52400 1.000 8.27269 289 GLY A O 1
ATOM 2250 N N . LEU A 1 290 ? 44.11300 82.51400 -9.55000 1.000 7.51743 290 LEU A N 1
ATOM 2251 C CA . LEU A 1 290 ? 42.89600 81.78300 -9.21500 1.000 7.40383 290 LEU A CA 1
ATOM 2252 C C . LEU A 1 290 ? 43.16700 80.29500 -9.04900 1.000 8.18552 290 LEU A C 1
ATOM 2253 O O . LEU A 1 290 ? 42.50800 79.63400 -8.23900 1.000 9.10970 290 LEU A O 1
ATOM 2258 N N . GLU A 1 291 ? 44.13200 79.74900 -9.78900 1.000 10.49716 291 GLU A N 1
ATOM 2259 C CA . GLU A 1 291 ? 44.47700 78.34300 -9.59900 1.000 11.01695 291 GLU A CA 1
ATOM 2260 C C . GLU A 1 291 ? 45.01900 78.10200 -8.19600 1.000 11.72320 291 GLU A C 1
ATOM 2261 O O . GLU A 1 291 ? 44.70900 77.08300 -7.57000 1.000 12.74424 291 GLU A O 1
ATOM 2267 N N . ALA A 1 292 ? 45.81500 79.03800 -7.67900 1.000 13.24172 292 ALA A N 1
ATOM 2268 C CA . ALA A 1 292 ? 46.35000 78.90400 -6.32800 1.000 15.19824 292 ALA A CA 1
ATOM 2269 C C . ALA A 1 292 ? 45.22900 78.86300 -5.29700 1.000 12.10011 292 ALA A C 1
ATOM 2270 O O . ALA A 1 292 ? 45.23300 78.02500 -4.38800 1.000 9.44189 292 ALA A O 1
ATOM 2272 N N . VAL A 1 293 ? 44.25800 79.76800 -5.41900 1.000 7.97503 293 VAL A N 1
ATOM 2273 C CA . VAL A 1 293 ? 43.12800 79.77800 -4.49500 1.000 8.08759 293 VAL A CA 1
ATOM 2274 C C . VAL A 1 293 ? 42.25600 78.54700 -4.70700 1.000 9.14078 293 VAL A C 1
ATOM 2275 O O . VAL A 1 293 ? 41.82400 77.89900 -3.74400 1.000 10.23573 293 VAL A O 1
ATOM 2279 N N . ASN A 1 294 ? 41.98300 78.20700 -5.96800 1.000 8.41625 294 ASN A N 1
ATOM 2280 C CA . ASN A 1 294 ? 41.07700 77.10500 -6.28400 1.000 9.96053 294 ASN A CA 1
ATOM 2281 C C . ASN A 1 294 ? 41.63300 75.75300 -5.84800 1.000 14.23472 294 ASN A C 1
ATOM 2282 O O . ASN A 1 294 ? 40.86400 74.86100 -5.47200 1.000 12.13919 294 ASN A O 1
ATOM 2287 N N . LYS A 1 295 ? 42.95000 75.56700 -5.91400 1.000 12.84223 295 LYS A N 1
ATOM 2288 C CA . LYS A 1 295 ? 43.53300 74.30600 -5.47500 1.000 17.31811 295 LYS A CA 1
ATOM 2289 C C . LYS A 1 295 ? 43.46800 74.15200 -3.96400 1.000 17.10193 295 LYS A C 1
ATOM 2290 O O . LYS A 1 295 ? 43.49500 73.02300 -3.46200 1.000 16.98186 295 LYS A O 1
ATOM 2296 N N . ASP A 1 296 ? 43.37200 75.26100 -3.23400 1.000 10.98715 296 ASP A N 1
ATOM 2297 C CA . ASP A 1 296 ? 43.17000 75.20700 -1.79200 1.000 13.00731 296 ASP A CA 1
ATOM 2298 C C . ASP A 1 296 ? 41.71900 74.86400 -1.46700 1.000 10.94493 296 ASP A C 1
ATOM 2299 O O . ASP A 1 296 ? 41.43500 73.83500 -0.84600 1.000 13.37053 296 ASP A O 1
ATOM 2304 N N . LYS A 1 297 ? 40.78800 75.71100 -1.89900 1.000 9.93055 297 LYS A N 1
ATOM 2305 C CA . LYS A 1 297 ? 39.36000 75.45300 -1.78000 1.000 11.37890 297 LYS A CA 1
ATOM 2306 C C . LYS A 1 297 ? 38.70400 75.87600 -3.09000 1.000 9.36463 297 LYS A C 1
ATOM 2307 O O . LYS A 1 297 ? 38.88200 77.02400 -3.51500 1.000 10.59294 297 LYS A O 1
ATOM 2313 N N . PRO A 1 298 ? 37.95500 75.00000 -3.76400 1.000 9.97218 298 PRO A N 1
ATOM 2314 C CA . PRO A 1 298 ? 37.37700 75.38300 -5.06000 1.000 9.66595 298 PRO A CA 1
ATOM 2315 C C . PRO A 1 298 ? 36.51700 76.63500 -4.96100 1.000 12.02289 298 PRO A C 1
ATOM 2316 O O . PRO A 1 298 ? 35.73900 76.81300 -4.02000 1.000 11.44741 298 PRO A O 1
ATOM 2320 N N . LEU A 1 299 ? 36.66600 77.50200 -5.96100 1.000 10.71271 299 LEU A N 1
ATOM 2321 C CA . LEU A 1 299 ? 35.95400 78.77200 -6.02000 1.000 10.14874 299 LEU A CA 1
ATOM 2322 C C . LEU A 1 299 ? 34.58200 78.66400 -6.66300 1.000 12.23186 299 LEU A C 1
ATOM 2323 O O . LEU A 1 299 ? 33.73800 79.54300 -6.44300 1.000 12.40638 299 LEU A O 1
ATOM 2328 N N . GLY A 1 300 ? 34.34300 77.61700 -7.44500 1.000 10.76247 300 GLY A N 1
ATOM 2329 C CA . GLY A 1 300 ? 33.16800 77.54900 -8.28800 1.000 12.66673 300 GLY A CA 1
ATOM 2330 C C . GLY A 1 300 ? 33.50200 77.93600 -9.71400 1.000 11.91446 300 GLY A C 1
ATOM 2331 O O . GLY A 1 300 ? 34.62100 77.70000 -10.17600 1.000 12.99038 300 GLY A O 1
ATOM 2332 N N . ALA A 1 301 ? 32.54500 78.52800 -10.42200 1.000 13.93229 301 ALA A N 1
ATOM 2333 C CA . ALA A 1 301 ? 32.76700 79.00000 -11.78400 1.000 14.24822 301 ALA A CA 1
ATOM 2334 C C . ALA A 1 301 ? 33.36900 80.40000 -11.71000 1.000 12.33438 301 ALA A C 1
ATOM 2335 O O . ALA A 1 301 ? 32.66900 81.36900 -11.39500 1.000 13.13590 301 ALA A O 1
ATOM 2337 N N . VAL A 1 302 ? 34.66600 80.50900 -12.00000 1.000 10.70963 302 VAL A N 1
ATOM 2338 C CA . VAL A 1 302 ? 35.37100 81.76600 -11.77400 1.000 10.47765 302 VAL A CA 1
ATOM 2339 C C . VAL A 1 302 ? 34.92900 82.81200 -12.79400 1.000 11.61483 302 VAL A C 1
ATOM 2340 O O . VAL A 1 302 ? 34.48700 82.49400 -13.90800 1.000 10.05686 302 VAL A O 1
ATOM 2344 N N . ALA A 1 303 ? 35.04800 84.08200 -12.40500 1.000 10.64818 303 ALA A N 1
ATOM 2345 C CA . ALA A 1 303 ? 34.67500 85.18000 -13.28800 1.000 11.71138 303 ALA A CA 1
ATOM 2346 C C . ALA A 1 303 ? 35.65200 85.35300 -14.44100 1.000 11.76224 303 ALA A C 1
ATOM 2347 O O . ALA A 1 303 ? 35.28100 85.93300 -15.46600 1.000 11.61599 303 ALA A O 1
ATOM 2349 N N . LEU A 1 304 ? 36.88000 84.85800 -14.29800 1.000 8.57638 304 LEU A N 1
ATOM 2350 C CA . LEU A 1 304 ? 37.91700 85.03200 -15.30600 1.000 10.85852 304 LEU A CA 1
ATOM 2351 C C . LEU A 1 304 ? 37.68800 84.04800 -16.44900 1.000 12.37521 304 LEU A C 1
ATOM 2352 O O . LEU A 1 304 ? 37.77400 82.83100 -16.25600 1.000 10.37329 304 LEU A O 1
ATOM 2357 N N . LYS A 1 305 ? 37.41300 84.58000 -17.64300 1.000 11.09753 305 LYS A N 1
ATOM 2358 C CA . LYS A 1 305 ? 37.00700 83.73900 -18.76800 1.000 12.28095 305 LYS A CA 1
ATOM 2359 C C . LYS A 1 305 ? 38.04500 82.66800 -19.07100 1.000 21.66461 305 LYS A C 1
ATOM 2360 O O . LYS A 1 305 ? 37.70500 81.49200 -19.25400 1.000 13.37625 305 LYS A O 1
ATOM 2366 N N . SER A 1 306 ? 39.31700 83.06200 -19.15700 1.000 12.83142 306 SER A N 1
ATOM 2367 C CA . SER A 1 306 ? 40.35500 82.14000 -19.60400 1.000 19.61976 306 SER A CA 1
ATOM 2368 C C . SER A 1 306 ? 40.43500 80.91200 -18.70500 1.000 19.52007 306 SER A C 1
ATOM 2369 O O . SER A 1 306 ? 40.60500 79.78700 -19.19100 1.000 18.10110 306 SER A O 1
ATOM 2372 N N . TYR A 1 307 ? 40.30700 81.10600 -17.38900 1.000 17.45214 307 TYR A N 1
ATOM 2373 C CA . TYR A 1 307 ? 40.44500 79.98600 -16.46600 1.000 13.89190 307 TYR A CA 1
ATOM 2374 C C . TYR A 1 307 ? 39.13000 79.22000 -16.30700 1.000 15.21336 307 TYR A C 1
ATOM 2375 O O . TYR A 1 307 ? 39.13900 77.99000 -16.14400 1.000 16.93838 307 TYR A O 1
ATOM 2384 N N . GLU A 1 308 ? 37.99200 79.90500 -16.40600 1.000 12.12233 308 GLU A N 1
ATOM 2385 C CA . GLU A 1 308 ? 36.72200 79.19200 -16.33000 1.000 15.44941 308 GLU A CA 1
ATOM 2386 C C . GLU A 1 308 ? 36.58000 78.20100 -17.47700 1.000 16.61521 308 GLU A C 1
ATOM 2387 O O . GLU A 1 308 ? 35.93100 77.15600 -17.32700 1.000 17.29903 308 GLU A O 1
ATOM 2393 N N . GLU A 1 309 ? 37.21900 78.47700 -18.61200 1.000 18.08230 309 GLU A N 1
ATOM 2394 C CA . GLU A 1 309 ? 37.11000 77.55200 -19.72800 1.000 24.27122 309 GLU A CA 1
ATOM 2395 C C . GLU A 1 309 ? 37.78600 76.21500 -19.41800 1.000 24.85413 309 GLU A C 1
ATOM 2396 O O . GLU A 1 309 ? 37.35600 75.17700 -19.93500 1.000 27.65931 309 GLU A O 1
ATOM 2402 N N . GLU A 1 310 ? 38.80200 76.21200 -18.54900 1.000 23.10222 310 GLU A N 1
ATOM 2403 C CA . GLU A 1 310 ? 39.34900 74.95400 -18.03200 1.000 28.37361 310 GLU A CA 1
ATOM 2404 C C . GLU A 1 310 ? 38.42900 74.33700 -16.97600 1.000 26.09365 310 GLU A C 1
ATOM 2405 O O . GLU A 1 310 ? 38.06200 73.16000 -17.06800 1.000 27.13652 310 GLU A O 1
ATOM 2411 N N . LEU A 1 311 ? 38.04600 75.11700 -15.96400 1.000 20.83440 311 LEU A N 1
ATOM 2412 C CA . LEU A 1 311 ? 37.23400 74.58000 -14.87300 1.000 21.97970 311 LEU A CA 1
ATOM 2413 C C . LEU A 1 311 ? 35.87500 74.08100 -15.35100 1.000 23.71550 311 LEU A C 1
ATOM 2414 O O . LEU A 1 311 ? 35.28800 73.18700 -14.72800 1.000 25.65859 311 LEU A O 1
ATOM 2419 N N . ALA A 1 312 ? 35.36000 74.63600 -16.44800 1.000 22.03128 312 ALA A N 1
ATOM 2420 C CA . ALA A 1 312 ? 34.02800 74.26800 -16.91600 1.000 23.38393 312 ALA A CA 1
ATOM 2421 C C . ALA A 1 312 ? 33.93100 72.80000 -17.31800 1.000 23.63298 312 ALA A C 1
ATOM 2422 O O . ALA A 1 312 ? 32.82200 72.25800 -17.36900 1.000 22.49817 312 ALA A O 1
ATOM 2424 N N . LYS A 1 313 ? 35.05900 72.14600 -17.60100 1.000 24.94185 313 LYS A N 1
ATOM 2425 C CA . LYS A 1 313 ? 35.05100 70.73400 -17.96800 1.000 29.09641 313 LYS A CA 1
ATOM 2426 C C . LYS A 1 313 ? 34.81100 69.81900 -16.77400 1.000 26.96579 313 LYS A C 1
ATOM 2427 O O . LYS A 1 313 ? 34.58800 68.61900 -16.96400 1.000 27.64617 313 LYS A O 1
ATOM 2433 N N . ASP A 1 314 ? 34.84400 70.35700 -15.56300 1.000 22.41592 314 ASP A N 1
ATOM 2434 C CA . ASP A 1 314 ? 34.66900 69.56200 -14.35500 1.000 20.73760 314 ASP A CA 1
ATOM 2435 C C . ASP A 1 314 ? 33.18400 69.29900 -14.12700 1.000 20.49209 314 ASP A C 1
ATOM 2436 O O . ASP A 1 314 ? 32.40400 70.25600 -14.05600 1.000 20.68443 314 ASP A O 1
ATOM 2441 N N . PRO A 1 315 ? 32.74500 68.04000 -14.01400 1.000 24.09516 315 PRO A N 1
ATOM 2442 C CA . PRO A 1 315 ? 31.30600 67.79700 -13.80200 1.000 23.78618 315 PRO A CA 1
ATOM 2443 C C . PRO A 1 315 ? 30.76000 68.45800 -12.54800 1.000 20.46121 315 PRO A C 1
ATOM 2444 O O . PRO A 1 315 ? 29.58200 68.83400 -12.51900 1.000 18.15615 315 PRO A O 1
ATOM 2448 N N . ARG A 1 316 ? 31.58100 68.61000 -11.50800 1.000 18.65450 316 ARG A N 1
ATOM 2449 C CA . ARG A 1 316 ? 31.12900 69.30700 -10.30900 1.000 17.99144 316 ARG A CA 1
ATOM 2450 C C . ARG A 1 316 ? 30.79200 70.76200 -10.61600 1.000 18.86263 316 ARG A C 1
ATOM 2451 O O . ARG A 1 316 ? 29.83300 71.31600 -10.06500 1.000 14.71226 316 ARG A O 1
ATOM 2459 N N . ILE A 1 317 ? 31.57300 71.39700 -11.49100 1.000 15.89279 317 ILE A N 1
ATOM 2460 C CA . ILE A 1 317 ? 31.27900 72.76700 -11.90300 1.000 16.32722 317 ILE A CA 1
ATOM 2461 C C . ILE A 1 317 ? 30.05300 72.80000 -12.80500 1.000 18.48720 317 ILE A C 1
ATOM 2462 O O . ILE A 1 317 ? 29.24100 73.73000 -12.73800 1.000 15.94036 317 ILE A O 1
ATOM 2467 N N . ALA A 1 318 ? 29.90300 71.79500 -13.66800 1.000 18.04343 318 ALA A N 1
ATOM 2468 C CA . ALA A 1 318 ? 28.68900 71.69700 -14.46900 1.000 21.94581 318 ALA A CA 1
ATOM 2469 C C . ALA A 1 318 ? 27.45600 71.69100 -13.57500 1.000 22.79045 318 ALA A C 1
ATOM 2470 O O . ALA A 1 318 ? 26.49700 72.43500 -13.81100 1.000 16.51782 318 ALA A O 1
ATOM 2472 N N . ALA A 1 319 ? 27.47500 70.86900 -12.52100 1.000 20.26450 319 ALA A N 1
ATOM 2473 C CA . ALA A 1 319 ? 26.34000 70.80900 -11.60600 1.000 21.34103 319 ALA A CA 1
ATOM 2474 C C . ALA A 1 319 ? 26.15800 72.12500 -10.86100 1.000 15.51389 319 ALA A C 1
ATOM 2475 O O . ALA A 1 319 ? 25.02500 72.56700 -10.63700 1.000 15.61311 319 ALA A O 1
ATOM 2477 N N . THR A 1 320 ? 27.26100 72.76200 -10.45800 1.000 14.43804 320 THR A N 1
ATOM 2478 C CA . THR A 1 320 ? 27.16500 74.07200 -9.82400 1.000 13.89561 320 THR A CA 1
ATOM 2479 C C . THR A 1 320 ? 26.43900 75.06000 -10.73000 1.000 15.16543 320 THR A C 1
ATOM 2480 O O . THR A 1 320 ? 25.54200 75.78500 -10.28600 1.000 13.82471 320 THR A O 1
ATOM 2484 N N . MET A 1 321 ? 26.81900 75.10500 -12.01000 1.000 17.17776 321 MET A N 1
ATOM 2485 C CA . MET A 1 321 ? 26.19300 76.04400 -12.93300 1.000 17.94666 321 MET A CA 1
ATOM 2486 C C . MET A 1 321 ? 24.75900 75.64700 -13.25500 1.000 16.15515 321 MET A C 1
ATOM 2487 O O . MET A 1 321 ? 23.91000 76.52000 -13.47200 1.000 17.20988 321 MET A O 1
ATOM 2492 N N . GLU A 1 322 ? 24.46500 74.34700 -13.29800 1.000 15.90141 322 GLU A N 1
ATOM 2493 C CA . GLU A 1 322 ? 23.08000 73.92100 -13.47100 1.000 17.03384 322 GLU A CA 1
ATOM 2494 C C . GLU A 1 322 ? 22.21100 74.42500 -12.32600 1.000 16.71883 322 GLU A C 1
ATOM 2495 O O . GLU A 1 322 ? 21.13400 74.99300 -12.54800 1.000 17.25921 322 GLU A O 1
ATOM 2501 N N . ASN A 1 323 ? 22.66200 74.22200 -11.08700 1.000 11.95001 323 ASN A N 1
ATOM 2502 C CA . ASN A 1 323 ? 21.91200 74.73600 -9.94800 1.000 12.81654 323 ASN A CA 1
ATOM 2503 C C . ASN A 1 323 ? 21.82800 76.25500 -9.99000 1.000 14.65068 323 ASN A C 1
ATOM 2504 O O . ASN A 1 323 ? 20.78700 76.83800 -9.66200 1.000 14.82400 323 ASN A O 1
ATOM 2509 N N . ALA A 1 324 ? 22.91300 76.91800 -10.39500 1.000 12.45209 324 ALA A N 1
ATOM 2510 C CA . ALA A 1 324 ? 22.88900 78.37400 -10.48300 1.000 9.98104 324 ALA A CA 1
ATOM 2511 C C . ALA A 1 324 ? 21.85700 78.84100 -11.50200 1.000 13.95613 324 ALA A C 1
ATOM 2512 O O . ALA A 1 324 ? 21.09000 79.77500 -11.23800 1.000 12.59767 324 ALA A O 1
ATOM 2514 N N . GLN A 1 325 ? 21.81100 78.18900 -12.66800 1.000 14.00084 325 GLN A N 1
ATOM 2515 C CA . GLN A 1 325 ? 20.86500 78.58100 -13.70800 1.000 16.15941 325 GLN A CA 1
ATOM 2516 C C . GLN A 1 325 ? 19.42500 78.41000 -13.24900 1.000 18.44131 325 GLN A C 1
ATOM 2517 O O . GLN A 1 325 ? 18.54800 79.18000 -13.65600 1.000 16.68589 325 GLN A O 1
ATOM 2519 N N . LYS A 1 326 ? 19.15600 77.41100 -12.41100 1.000 16.91248 326 LYS A N 1
ATOM 2520 C CA . LYS A 1 326 ? 17.81200 77.19800 -11.89500 1.000 19.27491 326 LYS A CA 1
ATOM 2521 C C . LYS A 1 326 ? 17.47700 78.10700 -10.71900 1.000 18.89525 326 LYS A C 1
ATOM 2522 O O . LYS A 1 326 ? 16.29900 78.22500 -10.36600 1.000 19.44095 326 LYS A O 1
ATOM 2528 N N . GLY A 1 327 ? 18.46700 78.75300 -10.11900 1.000 18.30868 327 GLY A N 1
ATOM 2529 C CA . GLY A 1 327 ? 18.25900 79.73100 -9.07000 1.000 16.37207 327 GLY A CA 1
ATOM 2530 C C . GLY A 1 327 ? 18.23500 81.14600 -9.60900 1.000 19.17719 327 GLY A C 1
ATOM 2531 O O . GLY A 1 327 ? 17.87500 81.39000 -10.76600 1.000 16.43023 327 GLY A O 1
ATOM 2532 N N . GLU A 1 328 ? 18.62900 82.09700 -8.76300 1.000 16.13306 328 GLU A N 1
ATOM 2533 C CA . GLU A 1 328 ? 18.65000 83.50000 -9.15200 1.000 20.34117 328 GLU A CA 1
ATOM 2534 C C . GLU A 1 328 ? 19.85100 84.20100 -8.54000 1.000 16.32369 328 GLU A C 1
ATOM 2535 O O . GLU A 1 328 ? 20.23000 83.92600 -7.39900 1.000 9.46112 328 GLU A O 1
ATOM 2541 N N . ILE A 1 329 ? 20.44000 85.11600 -9.31000 1.000 16.12482 329 ILE A N 1
ATOM 2542 C CA . ILE A 1 329 ? 21.50100 85.96000 -8.78300 1.000 18.91307 329 ILE A CA 1
ATOM 2543 C C . ILE A 1 329 ? 20.93800 86.80600 -7.65300 1.000 17.30249 329 ILE A C 1
ATOM 2544 O O . ILE A 1 329 ? 19.85600 87.39400 -7.77300 1.000 22.46049 329 ILE A O 1
ATOM 2549 N N . MET A 1 330 ? 21.66500 86.87000 -6.54700 1.000 10.23399 330 MET A N 1
ATOM 2550 C CA . MET A 1 330 ? 21.20400 87.66700 -5.42500 1.000 9.33451 330 MET A CA 1
ATOM 2551 C C . MET A 1 330 ? 21.17600 89.14500 -5.80800 1.000 9.82984 330 MET A C 1
ATOM 2552 O O . MET A 1 330 ? 22.05100 89.61700 -6.54200 1.000 10.99282 330 MET A O 1
ATOM 2557 N N . PRO A 1 331 ? 20.19100 89.90400 -5.33500 1.000 10.80909 331 PRO A N 1
ATOM 2558 C CA . PRO A 1 331 ? 20.32000 91.36100 -5.38800 1.000 10.70171 331 PRO A CA 1
ATOM 2559 C C . PRO A 1 331 ? 21.50600 91.80000 -4.54600 1.000 11.34548 331 PRO A C 1
ATOM 2560 O O . PRO A 1 331 ? 21.94300 91.09700 -3.63200 1.000 9.93686 331 PRO A O 1
ATOM 2564 N N . ASN A 1 332 ? 22.04800 92.97100 -4.87500 1.000 10.98949 332 ASN A N 1
ATOM 2565 C CA . ASN A 1 332 ? 23.05300 93.59700 -4.02400 1.000 13.25086 332 ASN A CA 1
ATOM 2566 C C . ASN A 1 332 ? 22.50700 94.80300 -3.27400 1.000 15.77982 332 ASN A C 1
ATOM 2567 O O . ASN A 1 332 ? 23.27000 95.48900 -2.59100 1.000 19.01691 332 ASN A O 1
ATOM 2572 N N . ILE A 1 333 ? 21.20700 95.06400 -3.36200 1.000 15.99545 333 ILE A N 1
ATOM 2573 C CA . ILE A 1 333 ? 20.62300 96.25900 -2.75700 1.000 14.70131 333 ILE A CA 1
ATOM 2574 C C . ILE A 1 333 ? 20.78100 96.19500 -1.24100 1.000 16.07490 333 ILE A C 1
ATOM 2575 O O . ILE A 1 333 ? 20.82300 95.09700 -0.66700 1.000 15.14443 333 ILE A O 1
ATOM 2580 N N . PRO A 1 334 ? 20.88500 97.33700 -0.55600 1.000 16.62834 334 PRO A N 1
ATOM 2581 C CA . PRO A 1 334 ? 21.05400 97.30700 0.90800 1.000 15.37173 334 PRO A CA 1
ATOM 2582 C C . PRO A 1 334 ? 19.98500 96.52000 1.65000 1.000 14.31473 334 PRO A C 1
ATOM 2583 O O . PRO A 1 334 ? 20.26100 95.99500 2.73700 1.000 17.46144 334 PRO A O 1
ATOM 2587 N N . GLN A 1 335 ? 18.77200 96.41800 1.10300 1.000 13.05964 335 GLN A N 1
ATOM 2588 C CA . GLN A 1 335 ? 17.68800 95.74900 1.81400 1.000 17.02502 335 GLN A CA 1
ATOM 2589 C C . GLN A 1 335 ? 17.92500 94.25000 1.98500 1.000 18.79382 335 GLN A C 1
ATOM 2590 O O . GLN A 1 335 ? 17.19200 93.60900 2.74700 1.000 18.57378 335 GLN A O 1
ATOM 2596 N N . MET A 1 336 ? 18.92700 93.67600 1.31100 1.000 16.46939 336 MET A N 1
ATOM 2597 C CA . MET A 1 336 ? 19.19300 92.24700 1.46100 1.000 14.83400 336 MET A CA 1
ATOM 2598 C C . MET A 1 336 ? 19.53900 91.88300 2.89800 1.000 16.30855 336 MET A C 1
ATOM 2599 O O . MET A 1 336 ? 19.21100 90.78100 3.35400 1.000 15.11863 336 MET A O 1
ATOM 2604 N N . SER A 1 337 ? 20.20700 92.78200 3.62200 1.000 17.42827 337 SER A N 1
ATOM 2605 C CA . SER A 1 337 ? 20.51100 92.52200 5.02400 1.000 18.57755 337 SER A CA 1
ATOM 2606 C C . SER A 1 337 ? 19.23400 92.30500 5.82700 1.000 16.93940 337 SER A C 1
ATOM 2607 O O . SER A 1 337 ? 19.18200 91.43000 6.70000 1.000 15.02615 337 SER A O 1
ATOM 2610 N N . ALA A 1 338 ? 18.19400 93.09300 5.54600 1.000 16.41638 338 ALA A N 1
ATOM 2611 C CA . ALA A 1 338 ? 16.90800 92.89100 6.20800 1.000 18.27517 338 ALA A CA 1
ATOM 2612 C C . ALA A 1 338 ? 16.32000 91.53800 5.84000 1.000 19.47309 338 ALA A C 1
ATOM 2613 O O . ALA A 1 338 ? 15.82400 90.80400 6.70300 1.000 19.31644 338 ALA A O 1
ATOM 2615 N N . PHE A 1 339 ? 16.36000 91.19700 4.55100 1.000 17.86256 339 PHE A N 1
ATOM 2616 C CA . PHE A 1 339 ? 15.81600 89.92300 4.09900 1.000 16.47561 339 PHE A CA 1
ATOM 2617 C C . PHE A 1 339 ? 16.49500 88.75400 4.80400 1.000 14.64671 339 PHE A C 1
ATOM 2618 O O . PHE A 1 339 ? 15.82600 87.88600 5.37700 1.000 13.79120 339 PHE A O 1
ATOM 2626 N N . TRP A 1 340 ? 17.83000 88.71600 4.78000 1.000 12.37350 340 TRP A N 1
ATOM 2627 C CA . TRP A 1 340 ? 18.53400 87.57800 5.36000 1.000 11.44637 340 TRP A CA 1
ATOM 2628 C C . TRP A 1 340 ? 18.28900 87.48700 6.85900 1.000 14.65241 340 TRP A C 1
ATOM 2629 O O . TRP A 1 340 ? 18.12100 86.38900 7.40300 1.000 13.29077 340 TRP A O 1
ATOM 2640 N N . TYR A 1 341 ? 18.27300 88.62800 7.55000 1.000 13.69048 341 TYR A N 1
ATOM 2641 C CA . TYR A 1 341 ? 18.04600 88.59300 8.99000 1.000 18.64551 341 TYR A CA 1
ATOM 2642 C C . TYR A 1 341 ? 16.65300 88.06700 9.30500 1.000 15.96412 341 TYR A C 1
ATOM 2643 O O . TYR A 1 341 ? 16.48000 87.26000 10.22600 1.000 15.09465 341 TYR A O 1
ATOM 2652 N N . ALA A 1 342 ? 15.65000 88.50400 8.54100 1.000 14.68779 342 ALA A N 1
ATOM 2653 C CA . ALA A 1 342 ? 14.27600 88.08100 8.79100 1.000 18.70316 342 ALA A CA 1
ATOM 2654 C C . ALA A 1 342 ? 14.10300 86.58500 8.55500 1.000 17.93384 342 ALA A C 1
ATOM 2655 O O . ALA A 1 342 ? 13.49200 85.88500 9.37100 1.000 18.66439 342 ALA A O 1
ATOM 2657 N N . VAL A 1 343 ? 14.62400 86.07700 7.43500 1.000 13.59763 343 VAL A N 1
ATOM 2658 C CA . VAL A 1 343 ? 14.45600 84.66100 7.11900 1.000 14.44552 343 VAL A CA 1
ATOM 2659 C C . VAL A 1 343 ? 15.29100 83.79600 8.05400 1.000 14.60972 343 VAL A C 1
ATOM 2660 O O . VAL A 1 343 ? 14.89400 82.67500 8.39400 1.000 17.16481 343 VAL A O 1
ATOM 2664 N N . ARG A 1 344 ? 16.45400 84.28900 8.48600 1.000 11.91506 344 ARG A N 1
ATOM 2665 C CA . ARG A 1 344 ? 17.23000 83.57800 9.49700 1.000 15.69350 344 ARG A CA 1
ATOM 2666 C C . ARG A 1 344 ? 16.38400 83.31100 10.73400 1.000 18.03794 344 ARG A C 1
ATOM 2667 O O . ARG A 1 344 ? 16.27800 82.17200 11.20400 1.000 13.33526 344 ARG A O 1
ATOM 2675 N N . THR A 1 345 ? 15.77100 84.36300 11.27400 1.000 16.40411 345 THR A N 1
ATOM 2676 C CA . THR A 1 345 ? 14.94400 84.21800 12.46700 1.000 16.78026 345 THR A CA 1
ATOM 2677 C C . THR A 1 345 ? 13.77900 83.27100 12.21400 1.000 14.98715 345 THR A C 1
ATOM 2678 O O . THR A 1 345 ? 13.47100 82.40800 13.04600 1.000 16.68848 345 THR A O 1
ATOM 2682 N N . ALA A 1 346 ? 13.11200 83.42400 11.07000 1.000 14.61548 346 ALA A N 1
ATOM 2683 C CA . ALA A 1 346 ? 11.93900 82.60800 10.78000 1.000 20.91963 346 ALA A CA 1
ATOM 2684 C C . ALA A 1 346 ? 12.29500 81.12700 10.73900 1.000 20.45089 346 ALA A C 1
ATOM 2685 O O . ALA A 1 346 ? 11.59900 80.29400 11.32900 1.000 20.33862 346 ALA A O 1
ATOM 2687 N N . VAL A 1 347 ? 13.38200 80.78000 10.04600 1.000 17.44919 347 VAL A N 1
ATOM 2688 C CA . VAL A 1 347 ? 13.74600 79.37400 9.90700 1.000 20.35423 347 VAL A CA 1
ATOM 2689 C C . VAL A 1 347 ? 14.10900 78.78000 11.26200 1.000 20.71396 347 VAL A C 1
ATOM 2690 O O . VAL A 1 347 ? 13.69000 77.66600 11.59900 1.000 19.78569 347 VAL A O 1
ATOM 2694 N N . ILE A 1 348 ? 14.89100 79.50700 12.06100 1.000 20.13787 348 ILE A N 1
ATOM 2695 C CA . ILE A 1 348 ? 15.33400 78.97100 13.34300 1.000 23.73471 348 ILE A CA 1
ATOM 2696 C C . ILE A 1 348 ? 14.15600 78.82500 14.29900 1.000 23.96042 348 ILE A C 1
ATOM 2697 O O . ILE A 1 348 ? 14.03400 77.81600 15.00400 1.000 22.53391 348 ILE A O 1
ATOM 2702 N N . ASN A 1 349 ? 13.26900 79.82100 14.33900 1.000 22.11249 349 ASN A N 1
ATOM 2703 C CA . ASN A 1 349 ? 12.11200 79.73900 15.22400 1.000 21.60992 349 ASN A CA 1
ATOM 2704 C C . ASN A 1 349 ? 11.14300 78.65200 14.77000 1.000 21.85699 349 ASN A C 1
ATOM 2705 O O . ASN A 1 349 ? 10.57200 77.93700 15.60100 1.000 25.10581 349 ASN A O 1
ATOM 2710 N N . ALA A 1 350 ? 10.94500 78.50900 13.45800 1.000 20.81161 350 ALA A N 1
ATOM 2711 C CA . ALA A 1 350 ? 10.05000 77.47200 12.95700 1.000 22.05106 350 ALA A CA 1
ATOM 2712 C C . ALA A 1 350 ? 10.64600 76.08400 13.16000 1.000 22.78512 350 ALA A C 1
ATOM 2713 O O . ALA A 1 350 ? 9.94700 75.15700 13.58600 1.000 25.84040 350 ALA A O 1
ATOM 2715 N N . ALA A 1 351 ? 11.93700 75.92100 12.86200 1.000 22.31453 351 ALA A N 1
ATOM 2716 C CA . ALA A 1 351 ? 12.58000 74.62100 13.02000 1.000 22.56689 351 ALA A CA 1
ATOM 2717 C C . ALA A 1 351 ? 12.67200 74.21200 14.48500 1.000 25.65629 351 ALA A C 1
ATOM 2718 O O . ALA A 1 351 ? 12.70600 73.01500 14.79300 1.000 24.92005 351 ALA A O 1
ATOM 2720 N N . SER A 1 352 ? 12.71500 75.18100 15.39800 1.000 25.42009 352 SER A N 1
ATOM 2721 C CA . SER A 1 352 ? 12.79400 74.88300 16.82100 1.000 28.29969 352 SER A CA 1
ATOM 2722 C C . SER A 1 352 ? 11.43700 74.58500 17.44200 1.000 30.55826 352 SER A C 1
ATOM 2723 O O . SER A 1 352 ? 11.38900 74.09600 18.57500 1.000 32.76809 352 SER A O 1
ATOM 2726 N N . GLY A 1 353 ? 10.34100 74.85800 16.73400 1.000 30.58511 353 GLY A N 1
ATOM 2727 C CA . GLY A 1 353 ? 9.01300 74.75100 17.29500 1.000 32.39000 353 GLY A CA 1
ATOM 2728 C C . GLY A 1 353 ? 8.54500 75.98900 18.02900 1.000 36.48705 353 GLY A C 1
ATOM 2729 O O . GLY A 1 353 ? 7.36600 76.06600 18.39700 1.000 40.68135 353 GLY A O 1
ATOM 2730 N N . ARG A 1 354 ? 9.43400 76.96000 18.24900 1.000 36.20990 354 ARG A N 1
ATOM 2731 C CA . ARG A 1 354 ? 9.06900 78.17800 18.96500 1.000 39.99532 354 ARG A CA 1
ATOM 2732 C C . ARG A 1 354 ? 7.92100 78.91300 18.28500 1.000 36.76212 354 ARG A C 1
ATOM 2733 O O . ARG A 1 354 ? 7.14300 79.60200 18.95600 1.000 35.03850 354 ARG A O 1
ATOM 2741 N N . GLN A 1 355 ? 7.79300 78.77800 16.96600 1.000 33.54648 355 GLN A N 1
ATOM 2742 C CA . GLN A 1 355 ? 6.70900 79.39500 16.21500 1.000 31.49123 355 GLN A CA 1
ATOM 2743 C C . GLN A 1 355 ? 6.20600 78.42600 15.15600 1.000 29.64305 355 GLN A C 1
ATOM 2744 O O . GLN A 1 355 ? 6.92600 77.52700 14.71500 1.000 27.03763 355 GLN A O 1
ATOM 2750 N N . THR A 1 356 ? 4.95700 78.62800 14.74400 1.000 29.60233 356 THR A N 1
ATOM 2751 C CA . THR A 1 356 ? 4.45400 77.95000 13.56100 1.000 31.94983 356 THR A CA 1
ATOM 2752 C C . THR A 1 356 ? 5.10000 78.54300 12.31100 1.000 28.15727 356 THR A C 1
ATOM 2753 O O . THR A 1 356 ? 5.58400 79.67800 12.30800 1.000 26.14487 356 THR A O 1
ATOM 2757 N N . VAL A 1 357 ? 5.11200 77.74900 11.23600 1.000 28.52276 357 VAL A N 1
ATOM 2758 C CA . VAL A 1 357 ? 5.62500 78.23800 9.95800 1.000 28.15114 357 VAL A CA 1
ATOM 2759 C C . VAL A 1 357 ? 4.87500 79.49200 9.53400 1.000 26.97010 357 VAL A C 1
ATOM 2760 O O . VAL A 1 357 ? 5.47500 80.46600 9.06200 1.000 24.04184 357 VAL A O 1
ATOM 2764 N N . ASP A 1 358 ? 3.55000 79.48900 9.69300 1.000 27.15952 358 ASP A N 1
ATOM 2765 C CA . ASP A 1 358 ? 2.74700 80.62400 9.25100 1.000 28.96738 358 ASP A CA 1
ATOM 2766 C C . ASP A 1 358 ? 3.07800 81.88300 10.04600 1.000 26.97673 358 ASP A C 1
ATOM 2767 O O . ASP A 1 358 ? 3.15100 82.97900 9.47900 1.000 26.56276 358 ASP A O 1
ATOM 2772 N N . ALA A 1 359 ? 3.28500 81.74800 11.35900 1.000 25.82833 359 ALA A N 1
ATOM 2773 C CA . ALA A 1 359 ? 3.58700 82.91900 12.17800 1.000 27.28672 359 ALA A CA 1
ATOM 2774 C C . ALA A 1 359 ? 5.01500 83.39800 11.95200 1.000 24.27380 359 ALA A C 1
ATOM 2775 O O . ALA A 1 359 ? 5.26500 84.60700 11.88500 1.000 25.65736 359 ALA A O 1
ATOM 2777 N N . ALA A 1 360 ? 5.96400 82.46500 11.84000 1.000 22.82334 360 ALA A N 1
ATOM 2778 C CA . ALA A 1 360 ? 7.35700 82.83900 11.61100 1.000 21.29953 360 ALA A CA 1
ATOM 2779 C C . ALA A 1 360 ? 7.52900 83.56200 10.28100 1.000 20.60612 360 ALA A C 1
ATOM 2780 O O . ALA A 1 360 ? 8.24600 84.56600 10.20200 1.000 21.97151 360 ALA A O 1
ATOM 2782 N N . LEU A 1 361 ? 6.89100 83.06200 9.21900 1.000 17.38445 361 LEU A N 1
ATOM 2783 C CA . LEU A 1 361 ? 7.02600 83.71100 7.92100 1.000 19.03549 361 LEU A CA 1
ATOM 2784 C C . LEU A 1 361 ? 6.22800 85.00600 7.85500 1.000 22.13290 361 LEU A C 1
ATOM 2785 O O . LEU A 1 361 ? 6.63400 85.94600 7.16100 1.000 22.76972 361 LEU A O 1
ATOM 2790 N N . ALA A 1 362 ? 5.10200 85.08300 8.56700 1.000 20.71222 362 ALA A N 1
ATOM 2791 C CA . ALA A 1 362 ? 4.36400 86.34000 8.63100 1.000 24.51686 362 ALA A CA 1
ATOM 2792 C C . ALA A 1 362 ? 5.22500 87.44500 9.22900 1.000 25.14603 362 ALA A C 1
ATOM 2793 O O . ALA A 1 362 ? 5.23200 88.57900 8.73200 1.000 26.55492 362 ALA A O 1
ATOM 2795 N N . ALA A 1 363 ? 5.96500 87.13200 10.29300 1.000 24.48220 363 ALA A N 1
ATOM 2796 C CA . ALA A 1 363 ? 6.85200 88.12100 10.89500 1.000 23.15753 363 ALA A CA 1
ATOM 2797 C C . ALA A 1 363 ? 8.01700 88.45000 9.96900 1.000 22.50896 363 ALA A C 1
ATOM 2798 O O . ALA A 1 363 ? 8.41800 89.61400 9.85600 1.000 20.38001 363 ALA A O 1
ATOM 2800 N N . ALA A 1 364 ? 8.56800 87.44100 9.29000 1.000 20.85322 364 ALA A N 1
ATOM 2801 C CA . ALA A 1 364 ? 9.66600 87.68800 8.36100 1.000 19.99473 364 ALA A CA 1
ATOM 2802 C C . ALA A 1 364 ? 9.22000 88.57400 7.20400 1.000 21.97325 364 ALA A C 1
ATOM 2803 O O . ALA A 1 364 ? 9.98200 89.42900 6.73600 1.000 22.33092 364 ALA A O 1
ATOM 2805 N N . GLN A 1 365 ? 7.98900 88.37800 6.72500 1.000 22.11441 365 GLN A N 1
ATOM 2806 C CA . GLN A 1 365 ? 7.47600 89.18300 5.62200 1.000 24.93363 365 GLN A CA 1
ATOM 2807 C C . GLN A 1 365 ? 7.47600 90.66600 5.97200 1.000 25.36856 365 GLN A C 1
ATOM 2808 O O . GLN A 1 365 ? 7.86500 91.50500 5.15100 1.000 23.87971 365 GLN A O 1
ATOM 2814 N N . THR A 1 366 ? 7.04300 91.01000 7.18600 1.000 26.80008 366 THR A N 1
ATOM 2815 C CA . THR A 1 366 ? 7.00100 92.41500 7.57500 1.000 28.76236 366 THR A CA 1
ATOM 2816 C C . THR A 1 366 ? 8.40000 92.94800 7.85800 1.000 26.16230 366 THR A C 1
ATOM 2817 O O . THR A 1 366 ? 8.71500 94.09300 7.51300 1.000 27.30327 366 THR A O 1
ATOM 2821 N N . ASN A 1 367 ? 9.25800 92.12900 8.47200 1.000 22.19699 367 ASN A N 1
ATOM 2822 C CA . ASN A 1 367 ? 10.60800 92.57700 8.80800 1.000 21.07560 367 ASN A CA 1
ATOM 2823 C C . ASN A 1 367 ? 11.44600 92.82500 7.55800 1.000 21.13429 367 ASN A C 1
ATOM 2824 O O . ASN A 1 367 ? 12.20100 93.80300 7.49400 1.000 22.66733 367 ASN A O 1
ATOM 2829 N N . ALA A 1 368 ? 11.34300 91.94300 6.56100 1.000 19.16768 368 ALA A N 1
ATOM 2830 C CA . ALA A 1 368 ? 12.13000 92.10600 5.34300 1.000 17.75219 368 ALA A CA 1
ATOM 2831 C C . ALA A 1 368 ? 11.74000 93.36800 4.58600 1.000 19.90767 368 ALA A C 1
ATOM 2832 O O . ALA A 1 368 ? 12.56100 93.92900 3.84900 1.000 19.60938 368 ALA A O 1
ATOM 2834 N N . ALA A 1 369 ? 10.49800 93.82200 4.74300 1.000 22.95178 369 ALA A N 1
ATOM 2835 C CA . ALA A 1 369 ? 10.00100 95.01000 4.06600 1.000 24.18260 369 ALA A CA 1
ATOM 2836 C C . ALA A 1 369 ? 10.11900 96.26600 4.92300 1.000 28.68042 369 ALA A C 1
ATOM 2837 O O . ALA A 1 369 ? 9.44300 97.26300 4.64200 1.000 29.62811 369 ALA A O 1
ATOM 2839 N N . ALA A 1 370 ? 10.97000 96.24400 5.94700 1.000 30.43543 370 ALA A N 1
ATOM 2840 C CA . ALA A 1 370 ? 11.06800 97.36300 6.87500 1.000 30.95511 370 ALA A CA 1
ATOM 2841 C C . ALA A 1 370 ? 11.48900 98.63800 6.15500 1.000 27.55502 370 ALA A C 1
ATOM 2842 O O . ALA A 1 370 ? 12.41800 98.63200 5.34200 1.000 24.49933 370 ALA A O 1
ATOM 2844 N N . ALA A 1 371 ? 10.80400 99.73600 6.46600 1.000 28.75319 1024 ALA A N 1
ATOM 2845 C CA . ALA A 1 371 ? 11.13400 101.05000 5.93300 1.000 27.75979 1024 ALA A CA 1
ATOM 2846 C C . ALA A 1 371 ? 11.20300 102.05100 7.07700 1.000 25.36610 1024 ALA A C 1
ATOM 2847 O O . ALA A 1 371 ? 10.62400 101.84600 8.14700 1.000 25.10535 1024 ALA A O 1
ATOM 2849 N N . LEU A 1 372 ? 11.92800 103.14700 6.83700 1.000 23.21452 1025 LEU A N 1
ATOM 2850 C CA . LEU A 1 372 ? 12.15700 104.13200 7.89000 1.000 22.39583 1025 LEU A CA 1
ATOM 2851 C C . LEU A 1 372 ? 10.84700 104.63000 8.48900 1.000 23.67247 1025 LEU A C 1
ATOM 2852 O O . LEU A 1 372 ? 10.73900 104.80500 9.70800 1.000 28.85938 1025 LEU A O 1
ATOM 2857 N N . LYS A 1 373 ? 9.84300 104.87800 7.64800 1.000 24.08341 1026 LYS A N 1
ATOM 2858 C CA . LYS A 1 373 ? 8.56900 105.37400 8.15500 1.000 27.98314 1026 LYS A CA 1
ATOM 2859 C C . LYS A 1 373 ? 7.94400 104.37600 9.12200 1.000 27.28885 1026 LYS A C 1
ATOM 2860 O O . LYS A 1 373 ? 7.42000 104.76300 10.17300 1.000 26.43711 1026 LYS A O 1
ATOM 2866 N N . ASP A 1 374 ? 8.00600 103.08300 8.79100 1.000 28.32550 1027 ASP A N 1
ATOM 2867 C CA . ASP A 1 374 ? 7.46900 102.06000 9.68400 1.000 30.16617 1027 ASP A CA 1
ATOM 2868 C C . ASP A 1 374 ? 8.24500 102.00900 10.99300 1.000 30.77460 1027 ASP A C 1
ATOM 2869 O O . ASP A 1 374 ? 7.65200 101.88300 12.07000 1.000 29.83845 1027 ASP A O 1
ATOM 2874 N N . ASP A 1 375 ? 9.57700 102.09100 10.92100 1.000 30.47054 1028 ASP A N 1
ATOM 2875 C CA . ASP A 1 375 ? 10.38800 102.07200 12.13400 1.000 27.61750 1028 ASP A CA 1
ATOM 2876 C C . ASP A 1 375 ? 10.02200 103.23400 13.05100 1.000 27.02521 1028 ASP A C 1
ATOM 2877 O O . ASP A 1 375 ? 9.85600 103.05600 14.26300 1.000 26.73850 1028 ASP A O 1
ATOM 2882 N N . PHE A 1 376 ? 9.89700 104.43800 12.48600 1.000 25.99428 1029 PHE A N 1
ATOM 2883 C CA . PHE A 1 376 ? 9.54000 105.60400 13.29000 1.000 27.66080 1029 PHE A CA 1
ATOM 2884 C C . PHE A 1 376 ? 8.20900 105.39900 14.00400 1.000 28.67776 1029 PHE A C 1
ATOM 2885 O O . PHE A 1 376 ? 8.03400 105.84100 15.14400 1.000 29.94460 1029 PHE A O 1
ATOM 2893 N N . GLN A 1 377 ? 7.25800 104.73000 13.34900 1.000 28.25699 1030 GLN A N 1
ATOM 2894 C CA . GLN A 1 377 ? 5.96300 104.49500 13.97800 1.000 33.24221 1030 GLN A CA 1
ATOM 2895 C C . GLN A 1 377 ? 6.10300 103.62300 15.21900 1.000 33.40024 1030 GLN A C 1
ATOM 2896 O O . GLN A 1 377 ? 5.39100 103.82300 16.21000 1.000 30.71645 1030 GLN A O 1
ATOM 2902 N N . GLU A 1 378 ? 7.01200 102.64400 15.18400 1.000 28.01160 1031 GLU A N 1
ATOM 2903 C CA . GLU A 1 378 ? 7.18700 101.77100 16.33900 1.000 30.19786 1031 GLU A CA 1
ATOM 2904 C C . GLU A 1 378 ? 7.68500 102.54500 17.55200 1.000 32.69705 1031 GLU A C 1
ATOM 2905 O O . GLU A 1 378 ? 7.33000 102.21300 18.68800 1.000 34.53490 1031 GLU A O 1
ATOM 2911 N N . PHE A 1 379 ? 8.50500 103.57500 17.33700 1.000 29.50868 1032 PHE A N 1
ATOM 2912 C CA . PHE A 1 379 ? 8.93400 104.42200 18.44600 1.000 33.96805 1032 PHE A CA 1
ATOM 2913 C C . PHE A 1 379 ? 7.77200 105.24900 18.98000 1.000 36.83122 1032 PHE A C 1
ATOM 2914 O O . PHE A 1 379 ? 7.55600 105.32500 20.19500 1.000 38.31891 1032 PHE A O 1
ATOM 2922 N N . VAL A 1 380 ? 7.01300 105.88200 18.08200 1.000 32.89020 1033 VAL A N 1
ATOM 2923 C CA . VAL A 1 380 ? 5.85300 106.66300 18.50500 1.000 34.65542 1033 VAL A CA 1
ATOM 2924 C C . VAL A 1 380 ? 4.87300 105.78600 19.27400 1.000 35.22023 1033 VAL A C 1
ATOM 2925 O O . VAL A 1 380 ? 4.31900 106.20100 20.30000 1.000 36.90700 1033 VAL A O 1
ATOM 2929 N N . ASP A 1 381 ? 4.64200 104.56100 18.79300 1.000 35.47302 1034 ASP A N 1
ATOM 2930 C CA . ASP A 1 381 ? 3.69800 103.66400 19.45100 1.000 34.49188 1034 ASP A CA 1
ATOM 2931 C C . ASP A 1 381 ? 4.02200 103.47400 20.92700 1.000 39.51569 1034 ASP A C 1
ATOM 2932 O O . ASP A 1 381 ? 3.13200 103.14800 21.72100 1.000 40.75488 1034 ASP A O 1
ATOM 2937 N N . LEU A 1 382 ? 5.28400 103.66600 21.31400 1.000 38.02694 1035 LEU A N 1
ATOM 2938 C CA . LEU A 1 382 ? 5.69500 103.50100 22.70200 1.000 39.40283 1035 LEU A CA 1
ATOM 2939 C C . LEU A 1 382 ? 5.43000 104.73400 23.55600 1.000 43.63888 1035 LEU A C 1
ATOM 2940 O O . LEU A 1 382 ? 5.51300 104.64000 24.78500 1.000 48.75989 1035 LEU A O 1
ATOM 2945 N N . VAL A 1 383 ? 5.11400 105.86800 22.94900 1.000 43.77634 1036 VAL A N 1
ATOM 2946 C CA . VAL A 1 383 ? 5.05800 107.15400 23.64300 1.000 46.62233 1036 VAL A CA 1
ATOM 2947 C C . VAL A 1 383 ? 3.60600 107.45900 23.99200 1.000 49.55188 1036 VAL A C 1
ATOM 2948 O O . VAL A 1 383 ? 2.74800 107.41800 23.09900 1.000 48.70364 1036 VAL A O 1
ATOM 2952 N N . PRO A 1 384 ? 3.28700 107.77600 25.25600 1.000 52.80037 1037 PRO A N 1
ATOM 2953 C CA . PRO A 1 384 ? 1.94200 108.28300 25.56000 1.000 52.74325 1037 PRO A CA 1
ATOM 2954 C C . PRO A 1 384 ? 1.78100 109.72600 25.10900 1.000 55.58218 1037 PRO A C 1
ATOM 2955 O O . PRO A 1 384 ? 2.03500 110.66000 25.87600 1.000 58.22041 1037 PRO A O 1
ATOM 2959 N N . VAL A 1 385 ? 1.36600 109.91500 23.85500 1.000 45.83646 1038 VAL A N 1
ATOM 2960 C CA . VAL A 1 385 ? 1.28600 111.25800 23.29200 1.000 48.65521 1038 VAL A CA 1
ATOM 2961 C C . VAL A 1 385 ? 0.12700 112.03200 23.90400 1.000 51.08166 1038 VAL A C 1
ATOM 2962 O O . VAL A 1 385 ? 0.19500 113.25900 24.04100 1.000 51.50637 1038 VAL A O 1
ATOM 2966 N N . ASP A 1 386 ? -0.95400 111.34400 24.27300 1.000 53.11537 1039 ASP A N 1
ATOM 2967 C CA . ASP A 1 386 ? -2.05200 112.01100 24.96300 1.000 54.50201 1039 ASP A CA 1
ATOM 2968 C C . ASP A 1 386 ? -1.56200 112.66500 26.24900 1.000 51.70385 1039 ASP A C 1
ATOM 2969 O O . ASP A 1 386 ? -1.86900 113.83100 26.52600 1.000 51.70913 1039 ASP A O 1
ATOM 2971 N N . LYS A 1 387 ? -0.77800 111.93000 27.04200 1.000 48.54269 1040 LYS A N 1
ATOM 2972 C CA . LYS A 1 387 ? -0.33100 112.44300 28.33200 1.000 45.91833 1040 LYS A CA 1
ATOM 2973 C C . LYS A 1 387 ? 0.69500 113.55900 28.16500 1.000 43.13484 1040 LYS A C 1
ATOM 2974 O O . LYS A 1 387 ? 0.62800 114.57700 28.86300 1.000 42.25856 1040 LYS A O 1
ATOM 2977 N N . LEU A 1 388 ? 1.65100 113.38800 27.24800 1.000 38.50972 1041 LEU A N 1
ATOM 2978 C CA . LEU A 1 388 ? 2.69200 114.39700 27.07200 1.000 37.03087 1041 LEU A CA 1
ATOM 2979 C C . LEU A 1 388 ? 2.09500 115.75400 26.72500 1.000 38.29323 1041 LEU A C 1
ATOM 2980 O O . LEU A 1 388 ? 2.53600 116.78500 27.24400 1.000 36.31627 1041 LEU A O 1
ATOM 2985 N N . VAL A 1 389 ? 1.09200 115.77500 25.84500 1.000 41.56169 1042 VAL A N 1
ATOM 2986 C CA . VAL A 1 389 ? 0.50000 117.04300 25.43600 1.000 43.25450 1042 VAL A CA 1
ATOM 2987 C C . VAL A 1 389 ? -0.24000 117.68800 26.59900 1.000 42.98694 1042 VAL A C 1
ATOM 2988 O O . VAL A 1 389 ? -0.26700 118.92000 26.72000 1.000 42.40049 1042 VAL A O 1
ATOM 2992 N N . ASN A 1 390 ? -0.84800 116.88300 27.47100 1.000 44.64428 1043 ASN A N 1
ATOM 2993 C CA . ASN A 1 390 ? -1.58900 117.44300 28.59500 1.000 46.59843 1043 ASN A CA 1
ATOM 2994 C C . ASN A 1 390 ? -0.65100 118.08700 29.60900 1.000 41.91833 1043 ASN A C 1
ATOM 2995 O O . ASN A 1 390 ? -0.95600 119.15500 30.15100 1.000 40.31903 1043 ASN A O 1
ATOM 3000 N N . VAL A 1 391 ? 0.49600 117.45800 29.87800 1.000 39.48250 1044 VAL A N 1
ATOM 3001 C CA . VAL A 1 391 ? 1.50100 118.08100 30.73800 1.000 36.81392 1044 VAL A CA 1
ATOM 3002 C C . VAL A 1 391 ? 1.90600 119.43600 30.17300 1.000 32.29402 1044 VAL A C 1
ATOM 3003 O O . VAL A 1 391 ? 1.96300 120.44000 30.89300 1.000 30.39639 1044 VAL A O 1
ATOM 3007 N N . ALA A 1 392 ? 2.19900 119.48100 28.87300 1.000 27.79053 1045 ALA A N 1
ATOM 3008 C CA . ALA A 1 392 ? 2.56500 120.74000 28.23700 1.000 28.52952 1045 ALA A CA 1
ATOM 3009 C C . ALA A 1 392 ? 1.44000 121.75900 28.35100 1.000 28.99808 1045 ALA A C 1
ATOM 3010 O O . ALA A 1 392 ? 1.69300 122.95900 28.51000 1.000 26.79528 1045 ALA A O 1
ATOM 3012 N N . LEU A 1 393 ? 0.18800 121.30200 28.27100 1.000 31.19075 1046 LEU A N 1
ATOM 3013 C CA . LEU A 1 393 ? -0.94300 122.21800 28.38200 1.000 33.16628 1046 LEU A CA 1
ATOM 3014 C C . LEU A 1 393 ? -1.09800 122.72100 29.81200 1.000 31.61863 1046 LEU A C 1
ATOM 3015 O O . LEU A 1 393 ? -1.29700 123.91900 30.04200 1.000 34.01638 1046 LEU A O 1
ATOM 3018 N N . GLN A 1 394 ? -1.00600 121.81500 30.78700 1.000 30.51511 1047 GLN A N 1
ATOM 3019 C CA . GLN A 1 394 ? -1.07400 122.21600 32.18800 1.000 31.57263 1047 GLN A CA 1
ATOM 3020 C C . GLN A 1 394 ? 0.01700 123.22800 32.52400 1.000 26.73513 1047 GLN A C 1
ATOM 3021 O O . GLN A 1 394 ? -0.24600 124.25200 33.16400 1.000 25.01927 1047 GLN A O 1
ATOM 3027 N N . TYR A 1 395 ? 1.25300 122.95600 32.10100 1.000 26.09463 1048 TYR A N 1
ATOM 3028 C CA . TYR A 1 395 ? 2.35000 123.87100 32.39900 1.000 24.37778 1048 TYR A CA 1
ATOM 3029 C C . TYR A 1 395 ? 2.17000 125.20900 31.69100 1.000 24.89631 1048 TYR A C 1
ATOM 3030 O O . TYR A 1 395 ? 2.45600 126.26300 32.26800 1.000 21.35055 1048 TYR A O 1
ATOM 3039 N N . LEU A 1 396 ? 1.69700 125.18600 30.44200 1.000 26.73133 1049 LEU A N 1
ATOM 3040 C CA . LEU A 1 396 ? 1.56600 126.41900 29.67100 1.000 28.95941 1049 LEU A CA 1
ATOM 3041 C C . LEU A 1 396 ? 0.64400 127.42700 30.34700 1.000 30.89108 1049 LEU A C 1
ATOM 3042 O O . LEU A 1 396 ? 0.85500 128.63900 30.21600 1.000 27.47823 1049 LEU A O 1
ATOM 3047 N N . VAL A 1 397 ? -0.38200 126.96000 31.05900 1.000 22.75710 1050 VAL A N 1
ATOM 3048 C CA . VAL A 1 397 ? -1.33600 127.85500 31.70900 1.000 30.67781 1050 VAL A CA 1
ATOM 3049 C C . VAL A 1 397 ? -1.16500 127.91600 33.21900 1.000 29.09398 1050 VAL A C 1
ATOM 3050 O O . VAL A 1 397 ? -1.78100 128.78700 33.85700 1.000 27.79240 1050 VAL A O 1
ATOM 3054 N N . SER A 1 398 ? -0.35800 127.03700 33.81400 1.000 28.64106 1051 SER A N 1
ATOM 3055 C CA . SER A 1 398 ? -0.25000 126.95200 35.26600 1.000 28.20203 1051 SER A CA 1
ATOM 3056 C C . SER A 1 398 ? 1.12500 127.29900 35.81900 1.000 26.99935 1051 SER A C 1
ATOM 3057 O O . SER A 1 398 ? 1.20800 127.75100 36.96300 1.000 28.72400 1051 SER A O 1
ATOM 3060 N N . ASP A 1 399 ? 2.19900 127.10900 35.05600 1.000 25.37552 1052 ASP A N 1
ATOM 3061 C CA . ASP A 1 399 ? 3.55400 127.19800 35.58900 1.000 24.97763 1052 ASP A CA 1
ATOM 3062 C C . ASP A 1 399 ? 4.19600 128.52700 35.21300 1.000 25.05286 1052 ASP A C 1
ATOM 3063 O O . ASP A 1 399 ? 4.17900 128.92400 34.04300 1.000 23.68164 1052 ASP A O 1
ATOM 3068 N N . LYS A 1 400 ? 4.79900 129.18700 36.20500 1.000 24.86826 1053 LYS A N 1
ATOM 3069 C CA . LYS A 1 400 ? 5.34900 130.52300 35.99700 1.000 25.99043 1053 LYS A CA 1
ATOM 3070 C C . LYS A 1 400 ? 6.56800 130.49000 35.08300 1.000 24.41229 1053 LYS A C 1
ATOM 3071 O O . LYS A 1 400 ? 6.68900 131.30800 34.16300 1.000 22.97371 1053 LYS A O 1
ATOM 3077 N N . GLU A 1 401 ? 7.49600 129.56100 35.32800 1.000 24.06102 1054 GLU A N 1
ATOM 3078 C CA . GLU A 1 401 ? 8.68900 129.48700 34.49100 1.000 27.19715 1054 GLU A CA 1
ATOM 3079 C C . GLU A 1 401 ? 8.33000 129.11000 33.06000 1.000 27.64573 1054 GLU A C 1
ATOM 3080 O O . GLU A 1 401 ? 8.86300 129.69100 32.10600 1.000 28.28172 1054 GLU A O 1
ATOM 3086 N N . PHE A 1 402 ? 7.42900 128.14200 32.88800 1.000 21.37205 1055 PHE A N 1
ATOM 3087 C CA . PHE A 1 402 ? 7.03300 127.74200 31.54100 1.000 24.11588 1055 PHE A CA 1
ATOM 3088 C C . PHE A 1 402 ? 6.49500 128.93700 30.76300 1.000 22.02929 1055 PHE A C 1
ATOM 3089 O O . PHE A 1 402 ? 6.86800 129.16100 29.60500 1.000 22.46599 1055 PHE A O 1
ATOM 3097 N N . LYS A 1 403 ? 5.62600 129.73000 31.39600 1.000 25.21714 1056 LYS A N 1
ATOM 3098 C CA . LYS A 1 403 ? 5.10800 130.93500 30.75600 1.000 25.84527 1056 LYS A CA 1
ATOM 3099 C C . LYS A 1 403 ? 6.23500 131.90000 30.41200 1.000 25.97573 1056 LYS A C 1
ATOM 3100 O O . LYS A 1 403 ? 6.31000 132.40800 29.28700 1.000 25.04078 1056 LYS A O 1
ATOM 3106 N N . GLU A 1 404 ? 7.11200 132.18100 31.38100 1.000 25.96259 1057 GLU A N 1
ATOM 3107 C CA . GLU A 1 404 ? 8.27000 133.02800 31.11300 1.000 28.51697 1057 GLU A CA 1
ATOM 3108 C C . GLU A 1 404 ? 8.99000 132.58200 29.84900 1.000 29.02948 1057 GLU A C 1
ATOM 3109 O O . GLU A 1 404 ? 9.23300 133.38100 28.93800 1.000 25.44617 1057 GLU A O 1
ATOM 3115 N N . PHE A 1 405 ? 9.34500 131.29800 29.77600 1.000 24.04568 1058 PHE A N 1
ATOM 3116 C CA . PHE A 1 405 ? 10.15800 130.84000 28.65800 1.000 24.21059 1058 PHE A CA 1
ATOM 3117 C C . PHE A 1 405 ? 9.34200 130.76300 27.37600 1.000 31.26632 1058 PHE A C 1
ATOM 3118 O O . PHE A 1 405 ? 9.82600 131.14700 26.30500 1.000 24.90596 1058 PHE A O 1
ATOM 3126 N N . PHE A 1 406 ? 8.10300 130.27300 27.46000 1.000 23.79671 1059 PHE A N 1
ATOM 3127 C CA . PHE A 1 406 ? 7.23600 130.29800 26.29000 1.000 24.00875 1059 PHE A CA 1
ATOM 3128 C C . PHE A 1 406 ? 7.14000 131.71200 25.73400 1.000 24.92485 1059 PHE A C 1
ATOM 3129 O O . PHE A 1 406 ? 7.13700 131.91300 24.51500 1.000 25.42152 1059 PHE A O 1
ATOM 3137 N N . GLY A 1 407 ? 7.08400 132.71000 26.61800 1.000 25.24424 1060 GLY A N 1
ATOM 3138 C CA . GLY A 1 407 ? 7.06700 134.08900 26.16100 1.000 26.22468 1060 GLY A CA 1
ATOM 3139 C C . GLY A 1 407 ? 8.35000 134.47900 25.45500 1.000 32.39670 1060 GLY A C 1
ATOM 3140 O O . GLY A 1 407 ? 8.32400 135.19100 24.44700 1.000 27.56688 1060 GLY A O 1
ATOM 3141 N N . TYR A 1 408 ? 9.49100 134.01400 25.97000 1.000 26.57421 1061 TYR A N 1
ATOM 3142 C CA . TYR A 1 408 ? 10.75600 134.29200 25.30100 1.000 30.80002 1061 TYR A CA 1
ATOM 3143 C C . TYR A 1 408 ? 10.75700 133.73400 23.88600 1.000 31.69640 1061 TYR A C 1
ATOM 3144 O O . TYR A 1 408 ? 11.33500 134.33500 22.97200 1.000 36.90962 1061 TYR A O 1
ATOM 3153 N N . LEU A 1 409 ? 10.11700 132.58200 23.68700 1.000 30.95281 1062 LEU A N 1
ATOM 3154 C CA . LEU A 1 409 ? 10.12900 131.93700 22.38200 1.000 32.38310 1062 LEU A CA 1
ATOM 3155 C C . LEU A 1 409 ? 9.39100 132.74200 21.32200 1.000 34.23515 1062 LEU A C 1
ATOM 3156 O O . LEU A 1 409 ? 9.52900 132.43400 20.13500 1.000 34.50685 1062 LEU A O 1
ATOM 3161 N N . GLN A 1 410 ? 8.62400 133.75700 21.71300 1.000 35.21873 1063 GLN A N 1
ATOM 3162 C CA . GLN A 1 410 ? 7.87200 134.57400 20.77200 1.000 36.89146 1063 GLN A CA 1
ATOM 3163 C C . GLN A 1 410 ? 8.55700 135.90100 20.46600 1.000 36.75764 1063 GLN A C 1
ATOM 3164 O O . GLN A 1 410 ? 7.95500 136.76000 19.81400 1.000 39.74203 1063 GLN A O 1
ATOM 3170 N N . GLY A 1 411 ? 9.80200 136.08600 20.91100 1.000 34.83759 1064 GLY A N 1
ATOM 3171 C CA . GLY A 1 411 ? 10.56400 137.26900 20.57600 1.000 36.71130 1064 GLY A CA 1
ATOM 3172 C C . GLY A 1 411 ? 11.38300 137.08500 19.30900 1.000 39.87525 1064 GLY A C 1
ATOM 3173 O O . GLY A 1 411 ? 11.43100 136.01300 18.70700 1.000 41.74194 1064 GLY A O 1
ATOM 3174 N N A GLU A 1 412 ? 12.06100 138.15900 18.90800 0.478 39.93199 1065 GLU A N 1
ATOM 3175 N N B GLU A 1 412 ? 12.01800 138.18800 18.89700 0.522 39.94174 1065 GLU A N 1
ATOM 3176 C CA A GLU A 1 412 ? 12.86700 138.09400 17.69500 0.478 40.60713 1065 GLU A CA 1
ATOM 3177 C CA B GLU A 1 412 ? 12.90300 138.15800 17.73700 0.522 40.65129 1065 GLU A CA 1
ATOM 3178 C C A GLU A 1 412 ? 14.19000 137.36600 17.90000 0.478 40.69311 1065 GLU A C 1
ATOM 3179 C C B GLU A 1 412 ? 14.04400 137.17500 17.94200 0.522 40.50011 1065 GLU A C 1
ATOM 3180 O O A GLU A 1 412 ? 14.83000 136.99100 16.91100 0.478 41.26094 1065 GLU A O 1
ATOM 3181 O O B GLU A 1 412 ? 14.42100 136.44600 17.01700 0.522 41.18105 1065 GLU A O 1
ATOM 3192 N N . GLU A 1 413 ? 14.61400 137.15200 19.14700 1.000 38.93120 1066 GLU A N 1
ATOM 3193 C CA . GLU A 1 413 ? 15.82500 136.37400 19.38700 1.000 40.10347 1066 GLU A CA 1
ATOM 3194 C C . GLU A 1 413 ? 15.62300 134.91800 18.98900 1.000 37.15685 1066 GLU A C 1
ATOM 3195 O O . GLU A 1 413 ? 16.44400 134.34100 18.26600 1.000 37.69938 1066 GLU A O 1
ATOM 3201 N N . PHE A 1 414 ? 14.52600 134.30900 19.44000 1.000 37.89514 1067 PHE A N 1
ATOM 3202 C CA . PHE A 1 414 ? 14.26600 132.92000 19.08100 1.000 37.30534 1067 PHE A CA 1
ATOM 3203 C C . PHE A 1 414 ? 13.78200 132.79700 17.64100 1.000 39.31023 1067 PHE A C 1
ATOM 3204 O O . PHE A 1 414 ? 14.13600 131.83900 16.94600 1.000 41.86150 1067 PHE A O 1
ATOM 3212 N N . SER A 1 415 ? 12.97000 133.75200 17.17900 1.000 38.99847 1068 SER A N 1
ATOM 3213 C CA . SER A 1 415 ? 12.54500 133.74300 15.78400 1.000 38.93176 1068 SER A CA 1
ATOM 3214 C C . SER A 1 415 ? 13.74100 133.68700 14.84600 1.000 39.11942 1068 SER A C 1
ATOM 3215 O O . SER A 1 415 ? 13.67300 133.05300 13.78800 1.000 39.38722 1068 SER A O 1
ATOM 3217 N N . ALA A 1 416 ? 14.84800 134.33100 15.22200 1.000 38.03237 1069 ALA A N 1
ATOM 3218 C CA . ALA A 1 416 ? 16.05100 134.29600 14.39900 1.000 38.97150 1069 ALA A CA 1
ATOM 3219 C C . ALA A 1 416 ? 16.79500 132.97600 14.55600 1.000 37.83706 1069 ALA A C 1
ATOM 3220 O O . ALA A 1 416 ? 17.28600 132.41800 13.56800 1.000 39.45574 1069 ALA A O 1
ATOM 3222 N N . VAL A 1 417 ? 16.89700 132.46600 15.78700 1.000 33.35563 1070 VAL A N 1
ATOM 3223 C CA . VAL A 1 417 ? 17.44700 131.12800 15.99600 1.000 33.33132 1070 VAL A CA 1
ATOM 3224 C C . VAL A 1 417 ? 16.68400 130.11700 15.15200 1.000 31.25847 1070 VAL A C 1
ATOM 3225 O O . VAL A 1 417 ? 17.27500 129.23500 14.51600 1.000 32.75489 1070 VAL A O 1
ATOM 3229 N N . TRP A 1 418 ? 15.35700 130.24000 15.13000 1.000 29.16595 1071 TRP A N 1
ATOM 3230 C CA . TRP A 1 418 ? 14.51300 129.29000 14.41300 1.000 28.55896 1071 TRP A CA 1
ATOM 3231 C C . TRP A 1 418 ? 14.71900 129.40000 12.90600 1.000 28.43369 1071 TRP A C 1
ATOM 3232 O O . TRP A 1 418 ? 14.98400 128.39800 12.23100 1.000 27.20784 1071 TRP A O 1
ATOM 3243 N N . ASP A 1 419 ? 14.61300 130.61400 12.36000 1.000 28.72034 1072 ASP A N 1
ATOM 3244 C CA . ASP A 1 419 ? 14.75100 130.79200 10.91700 1.000 31.15425 1072 ASP A CA 1
ATOM 3245 C C . ASP A 1 419 ? 16.15300 130.43200 10.44300 1.000 30.27741 1072 ASP A C 1
ATOM 3246 O O . ASP A 1 419 ? 16.32000 129.84700 9.36600 1.000 30.21347 1072 ASP A O 1
ATOM 3251 N N . GLN A 1 420 ? 17.17500 130.77500 11.22900 1.000 30.33399 1073 GLN A N 1
ATOM 3252 C CA . GLN A 1 420 ? 18.54900 130.50900 10.81800 1.000 32.22185 1073 GLN A CA 1
ATOM 3253 C C . GLN A 1 420 ? 18.91300 129.04000 10.99000 1.000 39.47708 1073 GLN A C 1
ATOM 3254 O O . GLN A 1 420 ? 19.67000 128.48900 10.18400 1.000 41.18356 1073 GLN A O 1
ATOM 3260 N N . PHE A 1 421 ? 18.39100 128.38800 12.03100 1.000 29.33289 1074 PHE A N 1
ATOM 3261 C CA . PHE A 1 421 ? 18.63400 126.96000 12.19700 1.000 32.88596 1074 PHE A CA 1
ATOM 3262 C C . PHE A 1 421 ? 18.10000 126.17600 11.00400 1.000 33.55516 1074 PHE A C 1
ATOM 3263 O O . PHE A 1 421 ? 18.79600 125.31900 10.44600 1.000 31.79667 1074 PHE A O 1
ATOM 3271 N N . PHE A 1 422 ? 16.86800 126.46200 10.59200 1.000 33.91426 1075 PHE A N 1
ATOM 3272 C CA . PHE A 1 422 ? 16.23500 125.73400 9.50200 1.000 33.99118 1075 PHE A CA 1
ATOM 3273 C C . PHE A 1 422 ? 16.58800 126.29200 8.13000 1.000 36.17329 1075 PHE A C 1
ATOM 3274 O O . PHE A 1 422 ? 16.05700 125.80800 7.12400 1.000 38.25917 1075 PHE A O 1
ATOM 3282 N N . ALA A 1 423 ? 17.46500 127.29400 8.06300 1.000 37.79792 1076 ALA A N 1
ATOM 3283 C CA . ALA A 1 423 ? 18.05600 127.71400 6.80100 1.000 40.13865 1076 ALA A CA 1
ATOM 3284 C C . ALA A 1 423 ? 19.40000 127.05200 6.53800 1.000 42.45216 1076 ALA A C 1
ATOM 3285 O O . ALA A 1 423 ? 19.87700 127.08100 5.39700 1.000 43.74279 1076 ALA A O 1
ATOM 3287 N N . LEU A 1 424 ? 20.01800 126.46300 7.56200 1.000 41.08684 1077 LEU A N 1
ATOM 3288 C CA . LEU A 1 424 ? 21.26900 125.74200 7.37300 1.000 42.26381 1077 LEU A CA 1
ATOM 3289 C C . LEU A 1 424 ? 21.09400 124.66100 6.31600 1.000 42.72283 1077 LEU A C 1
ATOM 3290 O O . LEU A 1 424 ? 20.13900 123.88000 6.36200 1.000 41.99028 1077 LEU A O 1
ATOM 3295 N N . ASN A 1 425 ? 22.02100 124.62000 5.35600 1.000 44.18094 1078 ASN A N 1
ATOM 3296 C CA . ASN A 1 425 ? 21.96100 123.59300 4.32100 1.000 48.07174 1078 ASN A CA 1
ATOM 3297 C C . ASN A 1 425 ? 22.07300 122.19600 4.91500 1.000 45.39018 1078 ASN A C 1
ATOM 3298 O O . ASN A 1 425 ? 21.56400 121.23100 4.33200 1.000 46.12580 1078 ASN A O 1
ATOM 3303 N N . GLU A 1 426 ? 22.72600 122.06500 6.07100 1.000 43.52250 1079 GLU A N 1
ATOM 3304 C CA . GLU A 1 426 ? 22.83000 120.76300 6.71900 1.000 42.40235 1079 GLU A CA 1
ATOM 3305 C C . GLU A 1 426 ? 21.49100 120.31900 7.29300 1.000 39.18688 1079 GLU A C 1
ATOM 3306 O O . GLU A 1 426 ? 21.21500 119.11500 7.36200 1.000 38.97836 1079 GLU A O 1
ATOM 3310 N N . VAL A 1 427 ? 20.65200 121.26700 7.70900 1.000 34.82087 1080 VAL A N 1
ATOM 3311 C CA . VAL A 1 427 ? 19.34400 120.92500 8.25600 1.000 31.54722 1080 VAL A CA 1
ATOM 3312 C C . VAL A 1 427 ? 18.34800 120.65900 7.13300 1.000 30.19937 1080 VAL A C 1
ATOM 3313 O O . VAL A 1 427 ? 17.60500 119.67200 7.16700 1.000 26.91575 1080 VAL A O 1
ATOM 3317 N N . LYS A 1 428 ? 18.32100 121.53000 6.12000 1.000 32.13365 1081 LYS A N 1
ATOM 3318 C CA . LYS A 1 428 ? 17.46700 121.29000 4.95900 1.000 31.86343 1081 LYS A CA 1
ATOM 3319 C C . LYS A 1 428 ? 17.76200 119.93200 4.33700 1.000 32.50691 1081 LYS A C 1
ATOM 3320 O O . LYS A 1 428 ? 16.85300 119.25700 3.83800 1.000 30.42201 1081 LYS A O 1
ATOM 3326 N N . ASP A 1 429 ? 19.03100 119.52000 4.35000 1.000 33.95045 1082 ASP A N 1
ATOM 3327 C CA . ASP A 1 429 ? 19.40500 118.21900 3.80600 1.000 39.43752 1082 ASP A CA 1
ATOM 3328 C C . ASP A 1 429 ? 18.69300 117.09400 4.54800 1.000 36.16098 1082 ASP A C 1
ATOM 3329 O O . ASP A 1 429 ? 18.15100 116.16900 3.93100 1.000 34.22159 1082 ASP A O 1
ATOM 3334 N N . VAL A 1 430 ? 18.67400 117.16200 5.88000 1.000 33.81080 1083 VAL A N 1
ATOM 3335 C CA . VAL A 1 430 ? 18.03400 116.11300 6.66700 1.000 30.77221 1083 VAL A CA 1
ATOM 3336 C C . VAL A 1 430 ? 16.52300 116.14000 6.47400 1.000 28.09610 1083 VAL A C 1
ATOM 3337 O O . VAL A 1 430 ? 15.87500 115.08900 6.39900 1.000 22.64458 1083 VAL A O 1
ATOM 3341 N N . LEU A 1 431 ? 15.93200 117.33300 6.40000 1.000 25.82730 1084 LEU A N 1
ATOM 3342 C CA . LEU A 1 431 ? 14.48500 117.42500 6.24500 1.000 22.23342 1084 LEU A CA 1
ATOM 3343 C C . LEU A 1 431 ? 14.04200 116.82300 4.91800 1.000 21.63614 1084 LEU A C 1
ATOM 3344 O O . LEU A 1 431 ? 13.09800 116.02700 4.86800 1.000 24.56335 1084 LEU A O 1
ATOM 3349 N N . ASN A 1 432 ? 14.71800 117.18900 3.82700 1.000 23.31112 1085 ASN A N 1
ATOM 3350 C CA . ASN A 1 432 ? 14.36500 116.63600 2.52400 1.000 26.26840 1085 ASN A CA 1
ATOM 3351 C C . ASN A 1 432 ? 14.56800 115.12600 2.49800 1.000 27.28202 1085 ASN A C 1
ATOM 3352 O O . ASN A 1 432 ? 13.76700 114.39300 1.90600 1.000 26.34589 1085 ASN A O 1
ATOM 3357 N N . TYR A 1 433 ? 15.63700 114.64400 3.13400 1.000 27.88494 1086 TYR A N 1
ATOM 3358 C CA . TYR A 1 433 ? 15.85000 113.20500 3.24300 1.000 29.97167 1086 TYR A CA 1
ATOM 3359 C C . TYR A 1 433 ? 14.65900 112.53000 3.91400 1.000 26.45232 1086 TYR A C 1
ATOM 3360 O O . TYR A 1 433 ? 14.16300 111.50000 3.44100 1.000 25.26350 1086 TYR A O 1
ATOM 3369 N N . LEU A 1 434 ? 14.17700 113.10500 5.01800 1.000 22.05244 1087 LEU A N 1
ATOM 3370 C CA . LEU A 1 434 ? 13.02400 112.53300 5.70400 1.000 20.75359 1087 LEU A CA 1
ATOM 3371 C C . LEU A 1 434 ? 11.77700 112.59700 4.82900 1.000 20.81139 1087 LEU A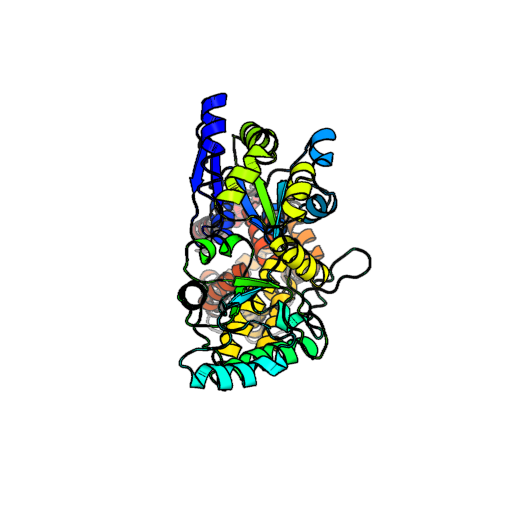 C 1
ATOM 3372 O O . LEU A 1 434 ? 10.98900 111.64600 4.79200 1.000 22.99231 1087 LEU A O 1
ATOM 3377 N N . GLU A 1 435 ? 11.58300 113.70600 4.10900 1.000 22.13449 1088 GLU A N 1
ATOM 3378 C CA . GLU A 1 435 ? 10.45300 113.79000 3.18700 1.000 21.69035 1088 GLU A CA 1
ATOM 3379 C C . GLU A 1 435 ? 10.56200 112.73300 2.09500 1.000 28.51783 1088 GLU A C 1
ATOM 3380 O O . GLU A 1 435 ? 9.55600 112.13300 1.69700 1.000 31.94953 1088 GLU A O 1
ATOM 3386 N N . ALA A 1 436 ? 11.77700 112.49600 1.59500 1.000 29.03193 1089 ALA A N 1
ATOM 3387 C CA . ALA A 1 436 ? 11.98200 111.43400 0.61600 1.000 31.66603 1089 ALA A CA 1
ATOM 3388 C C . ALA A 1 436 ? 11.59100 110.07700 1.18800 1.000 33.33521 1089 ALA A C 1
ATOM 3389 O O . ALA A 1 436 ? 11.07000 109.21700 0.46700 1.000 33.36839 1089 ALA A O 1
ATOM 3391 N N . ALA A 1 437 ? 11.83400 109.86600 2.48100 1.000 32.53919 1090 ALA A N 1
ATOM 3392 C CA . ALA A 1 437 ? 11.43000 108.64300 3.16300 1.000 31.05121 1090 ALA A CA 1
ATOM 3393 C C . ALA A 1 437 ? 9.96800 108.66200 3.59400 1.000 31.69652 1090 ALA A C 1
ATOM 3394 O O . ALA A 1 437 ? 9.55800 107.80400 4.38500 1.000 32.66551 1090 ALA A O 1
ATOM 3396 N N . ASP A 1 438 ? 9.18500 109.62400 3.10400 1.000 30.37969 1091 ASP A N 1
ATOM 3397 C CA . ASP A 1 438 ? 7.74100 109.67700 3.32000 1.000 32.33888 1091 ASP A CA 1
ATOM 3398 C C . ASP A 1 438 ? 7.37800 110.03600 4.75900 1.000 28.73913 1091 ASP A C 1
ATOM 3399 O O . ASP A 1 438 ? 6.33200 109.62300 5.26100 1.000 28.22981 1091 ASP A O 1
ATOM 3404 N N . LEU A 1 439 ? 8.22800 110.80000 5.43600 1.000 25.51005 1092 LEU A N 1
ATOM 3405 C CA . LEU A 1 439 ? 7.91900 111.35000 6.74900 1.000 23.35147 1092 LEU A CA 1
ATOM 3406 C C . LEU A 1 439 ? 7.62700 112.83700 6.58000 1.000 21.70823 1092 LEU A C 1
ATOM 3407 O O . LEU A 1 439 ? 8.47700 113.58700 6.08800 1.000 21.48758 1092 LEU A O 1
ATOM 3412 N N . ALA A 1 440 ? 6.41900 113.25100 6.96700 1.000 22.65429 1093 ALA A N 1
ATOM 3413 C CA . ALA A 1 440 ? 5.95100 114.62100 6.75500 1.000 22.31420 1093 ALA A CA 1
ATOM 3414 C C . ALA A 1 440 ? 6.55500 115.53500 7.82200 1.000 20.65735 1093 ALA A C 1
ATOM 3415 O O . ALA A 1 440 ? 5.88200 116.03800 8.72500 1.000 17.24306 1093 ALA A O 1
ATOM 3417 N N . VAL A 1 441 ? 7.86200 115.75700 7.69600 1.000 18.48936 1094 VAL A N 1
ATOM 3418 C CA . VAL A 1 441 ? 8.58800 116.47800 8.73600 1.000 16.85355 1094 VAL A CA 1
ATOM 3419 C C . VAL A 1 441 ? 8.32600 117.97800 8.64600 1.000 21.34902 1094 VAL A C 1
ATOM 3420 O O . VAL A 1 441 ? 8.23100 118.66000 9.67200 1.000 19.53891 1094 VAL A O 1
ATOM 3424 N N . TYR A 1 442 ? 8.20900 118.52300 7.43300 1.000 17.33027 1095 TYR A N 1
ATOM 3425 C CA . TYR A 1 442 ? 7.86000 119.93600 7.29800 1.000 18.21522 1095 TYR A CA 1
ATOM 3426 C C . TYR A 1 442 ? 6.50500 120.22300 7.93200 1.000 19.10227 1095 TYR A C 1
ATOM 3427 O O . TYR A 1 442 ? 6.36500 121.16000 8.72800 1.000 19.81375 1095 TYR A O 1
ATOM 3436 N N . ASP A 1 443 ? 5.48900 119.42400 7.58900 1.000 20.19061 1096 ASP A N 1
ATOM 3437 C CA . ASP A 1 443 ? 4.18300 119.56500 8.22600 1.000 22.52896 1096 ASP A CA 1
ATOM 3438 C C . ASP A 1 443 ? 4.29900 119.50700 9.74300 1.000 20.74663 1096 ASP A C 1
ATOM 3439 O O . ASP A 1 443 ? 3.66900 120.29700 10.45600 1.000 18.51146 1096 ASP A O 1
ATOM 3444 N N . ALA A 1 444 ? 5.10700 118.57900 10.25800 1.000 18.41669 1097 ALA A N 1
ATOM 3445 C CA . ALA A 1 444 ? 5.23000 118.43100 11.70400 1.000 19.92712 1097 ALA A CA 1
ATOM 3446 C C . ALA A 1 444 ? 5.86300 119.66400 12.33700 1.000 17.41038 1097 ALA A C 1
ATOM 3447 O O . ALA A 1 444 ? 5.40500 120.13500 13.38600 1.000 18.94807 1097 ALA A O 1
ATOM 3449 N N . LEU A 1 445 ? 6.92100 120.19800 11.72400 1.000 17.47211 1098 LEU A N 1
ATOM 3450 C CA . LEU A 1 445 ? 7.56900 121.38200 12.27700 1.000 20.84206 1098 LEU A CA 1
ATOM 3451 C C . LEU A 1 445 ? 6.66600 122.60600 12.19900 1.000 20.35770 1098 LEU A C 1
ATOM 3452 O O . LEU A 1 445 ? 6.73700 123.48400 13.06600 1.000 19.71368 1098 LEU A O 1
ATOM 3457 N N . ASN A 1 446 ? 5.81800 122.68700 11.17600 1.000 21.24610 1099 ASN A N 1
ATOM 3458 C CA . ASN A 1 446 ? 4.88700 123.79900 11.07900 1.000 22.86333 1099 ASN A CA 1
ATOM 3459 C C . ASN A 1 446 ? 3.71900 123.64900 12.04100 1.000 24.64605 1099 ASN A C 1
ATOM 3460 O O . ASN A 1 446 ? 3.11500 124.65800 12.42200 1.000 23.70316 1099 ASN A O 1
ATOM 3465 N N . THR A 1 447 ? 3.40200 122.41800 12.45100 1.000 23.63260 1100 THR A N 1
ATOM 3466 C CA . THR A 1 447 ? 2.49300 122.22400 13.57500 1.000 24.31208 1100 THR A CA 1
ATOM 3467 C C . THR A 1 447 ? 3.08700 122.80700 14.85000 1.000 25.03252 1100 THR A C 1
ATOM 3468 O O . THR A 1 447 ? 2.39000 123.47900 15.62000 1.000 22.12031 1100 THR A O 1
ATOM 3472 N N . VAL A 1 448 ? 4.38100 122.57100 15.08200 1.000 23.53966 1101 VAL A N 1
ATOM 3473 C CA . VAL A 1 448 ? 5.05800 123.15800 16.23500 1.000 25.80715 1101 VAL A CA 1
ATOM 3474 C C . VAL A 1 448 ? 5.06100 124.67900 16.13300 1.000 28.23452 1101 VAL A C 1
ATOM 3475 O O . VAL A 1 448 ? 4.88200 125.38500 17.13400 1.000 30.13047 1101 VAL A O 1
ATOM 3479 N N . ALA A 1 449 ? 5.27700 125.20700 14.92700 1.000 25.68067 1102 ALA A N 1
ATOM 3480 C CA . ALA A 1 449 ? 5.27900 126.65500 14.74300 1.000 25.87676 1102 ALA A CA 1
ATOM 3481 C C . ALA A 1 449 ? 3.90100 127.24700 15.00800 1.000 27.22231 1102 ALA A C 1
ATOM 3482 O O . ALA A 1 449 ? 3.78600 128.32000 15.61300 1.000 23.89795 1102 ALA A O 1
ATOM 3484 N N . ASP A 1 450 ? 2.84300 126.57100 14.55800 1.000 28.99760 1103 ASP A N 1
ATOM 3485 C CA . ASP A 1 450 ? 1.49500 127.04100 14.85300 1.000 30.74792 1103 ASP A CA 1
ATOM 3486 C C . ASP A 1 450 ? 1.23600 127.04600 16.35400 1.000 32.65294 1103 ASP A C 1
ATOM 3487 O O . ASP A 1 450 ? 0.55200 127.93700 16.87200 1.000 35.45789 1103 ASP A O 1
ATOM 3492 N N . PHE A 1 451 ? 1.78700 126.06500 17.07300 1.000 32.19444 1104 PHE A N 1
ATOM 3493 C CA . PHE A 1 451 ? 1.60500 126.01300 18.52000 1.000 34.19486 1104 PHE A CA 1
ATOM 3494 C C . PHE A 1 451 ? 2.41000 127.10200 19.22100 1.000 33.63338 1104 PHE A C 1
ATOM 3495 O O . PHE A 1 451 ? 1.91300 127.74600 20.15200 1.000 32.04031 1104 PHE A O 1
ATOM 3503 N N . LEU A 1 452 ? 3.65800 127.31800 18.79800 1.000 30.67862 1105 LEU A N 1
ATOM 3504 C CA . LEU A 1 452 ? 4.44500 128.40700 19.36300 1.000 32.13560 1105 LEU A CA 1
ATOM 3505 C C . LEU A 1 452 ? 3.82800 129.76600 19.06500 1.000 31.82750 1105 LEU A C 1
ATOM 3506 O O . LEU A 1 452 ? 4.12400 130.73800 19.77000 1.000 34.76152 1105 LEU A O 1
ATOM 3511 N N . GLY A 1 453 ? 2.98200 129.85500 18.04600 1.000 29.05739 1106 GLY A N 1
ATOM 3512 C CA . GLY A 1 453 ? 2.27000 131.07000 17.72400 1.000 29.00085 1106 GLY A CA 1
ATOM 3513 C C . GLY A 1 453 ? 0.95300 131.23700 18.44800 1.000 36.41038 1106 GLY A C 1
ATOM 3514 O O . GLY A 1 453 ? 0.21200 132.17900 18.14700 1.000 37.09537 1106 GLY A O 1
ATOM 3515 N N . LEU A 1 454 ? 0.63700 130.35400 19.39300 1.000 36.66696 1107 LEU A N 1
ATOM 3516 C CA . LEU A 1 454 ? -0.62600 130.44600 20.11300 1.000 39.58099 1107 LEU A CA 1
ATOM 3517 C C . LEU A 1 454 ? -0.69600 131.73300 20.92100 1.000 39.91635 1107 LEU A C 1
ATOM 3518 O O . LEU A 1 454 ? 0.27600 132.14000 21.56400 1.000 36.07765 1107 LEU A O 1
ATOM 3523 N N . HIS A 1 455 ? -1.86500 132.36800 20.89200 1.000 24.90789 1108 HIS A N 1
ATOM 3524 C CA . HIS A 1 455 ? -2.12700 133.54800 21.69600 1.000 27.46500 1108 HIS A CA 1
ATOM 3525 C C . HIS A 1 455 ? -3.32200 133.38800 22.62000 1.000 29.42328 1108 HIS A C 1
ATOM 3526 O O . HIS A 1 455 ? -3.50300 134.22000 23.51700 1.000 30.11596 1108 HIS A O 1
ATOM 3533 N N . HIS A 1 456 ? -4.13400 132.35100 22.43100 1.000 27.09119 1109 HIS A N 1
ATOM 3534 C CA . HIS A 1 456 ? -5.25600 132.06600 23.30900 1.000 28.93853 1109 HIS A CA 1
ATOM 3535 C C . HIS A 1 456 ? -5.38600 130.55900 23.46200 1.000 29.11285 1109 HIS A C 1
ATOM 3536 O O . HIS A 1 456 ? -5.04800 129.79400 22.55600 1.000 28.88292 1109 HIS A O 1
ATOM 3543 N N . VAL A 1 457 ? -5.86300 130.14200 24.63000 1.000 28.78374 1110 VAL A N 1
ATOM 3544 C CA . VAL A 1 457 ? -6.12500 128.74000 24.91800 1.000 31.11637 1110 VAL A CA 1
ATOM 3545 C C . VAL A 1 457 ? -7.56300 128.62300 25.39100 1.000 29.60039 1110 VAL A C 1
ATOM 3546 O O . VAL A 1 457 ? -8.11200 129.55000 25.99600 1.000 28.18695 1110 VAL A O 1
ATOM 3550 N N . LYS A 1 458 ? -8.17800 127.48000 25.10500 1.000 31.06713 1111 LYS A N 1
ATOM 3551 C CA . LYS A 1 458 ? -9.49700 127.21100 25.64500 1.000 29.75979 1111 LYS A CA 1
ATOM 3552 C C . LYS A 1 458 ? -9.43700 127.28900 27.17000 1.000 29.45274 1111 LYS A C 1
ATOM 3553 O O . LYS A 1 458 ? -8.39900 126.99900 27.77200 1.000 26.61904 1111 LYS A O 1
ATOM 3555 N N . PRO A 1 459 ? -10.52500 127.69200 27.82300 1.000 30.19574 1112 PRO A N 1
ATOM 3556 C CA . PRO A 1 459 ? -10.50300 127.75900 29.28600 1.000 30.38051 1112 PRO A CA 1
ATOM 3557 C C . PRO A 1 459 ? -10.32000 126.37900 29.89600 1.000 29.45258 1112 PRO A C 1
ATOM 3558 O O . PRO A 1 459 ? -10.83500 125.37900 29.38900 1.000 29.41988 1112 PRO A O 1
ATOM 3562 N N . THR A 1 460 ? -9.49200 126.30900 30.95000 1.000 27.88449 1113 THR A N 1
ATOM 3563 C CA . THR A 1 460 ? -9.34100 125.08200 31.73800 1.000 29.69124 1113 THR A CA 1
ATOM 3564 C C . THR A 1 460 ? -9.10000 125.45500 33.19000 1.000 28.31545 1113 THR A C 1
ATOM 3565 O O . THR A 1 460 ? -8.69900 126.57300 33.51400 1.000 28.77474 1113 THR A O 1
ATOM 3569 N N . VAL A 1 461 ? -9.38600 124.51700 34.06900 1.000 26.22703 1114 VAL A N 1
ATOM 3570 C CA . VAL A 1 461 ? -8.99700 124.66100 35.46700 1.000 28.24002 1114 VAL A CA 1
ATOM 3571 C C . VAL A 1 461 ? -7.52300 124.30400 35.58900 1.000 30.41382 1114 VAL A C 1
ATOM 3572 O O . VAL A 1 461 ? -7.08700 123.24400 35.12400 1.000 28.75224 1114 VAL A O 1
ATOM 3576 N N . HIS A 1 462 ? -6.75100 125.18900 36.20900 1.000 29.82811 1115 HIS A N 1
ATOM 3577 C CA . HIS A 1 462 ? -5.31900 124.97700 36.32200 1.000 28.46631 1115 HIS A CA 1
ATOM 3578 C C . HIS A 1 462 ? -5.01500 123.88400 37.34100 1.000 26.08977 1115 HIS A C 1
ATOM 3579 O O . HIS A 1 462 ? -5.81400 123.58300 38.23200 1.000 26.92665 1115 HIS A O 1
ATOM 3586 N N A THR A 1 463 ? -3.83700 123.28900 37.19700 0.386 26.71141 1116 THR A N 1
ATOM 3587 N N B THR A 1 463 ? -3.84300 123.27300 37.19200 0.614 26.76300 1116 THR A N 1
ATOM 3588 C CA A THR A 1 463 ? -3.33100 122.33400 38.16800 0.386 27.31594 1116 THR A CA 1
ATOM 3589 C CA B THR A 1 463 ? -3.35200 122.31900 38.17400 0.614 27.28316 1116 THR A CA 1
ATOM 3590 C C A THR A 1 463 ? -2.61200 123.07200 39.28900 0.386 27.45299 1116 THR A C 1
ATOM 3591 C C B THR A 1 463 ? -2.61300 123.06100 39.28300 0.614 27.34530 1116 THR A C 1
ATOM 3592 O O A THR A 1 463 ? -2.03100 124.14100 39.08300 0.386 25.24875 1116 THR A O 1
ATOM 3593 O O B THR A 1 463 ? -2.01900 124.12000 39.06000 0.614 25.23811 1116 THR A O 1
ATOM 3600 N N . LEU A 1 464 ? -2.65300 122.49000 40.48700 1.000 28.54468 1117 LEU A N 1
ATOM 3601 C CA . LEU A 1 464 ? -2.12600 123.18100 41.66000 1.000 32.84485 1117 LEU A CA 1
ATOM 3602 C C . LEU A 1 464 ? -0.61200 123.07500 41.78800 1.000 38.36367 1117 LEU A C 1
ATOM 3603 O O . LEU A 1 464 ? 0.01700 123.97800 42.35000 1.000 46.02239 1117 LEU A O 1
ATOM 3608 N N . ARG A 1 465 ? -0.01000 122.00000 41.28900 1.000 35.13386 1118 ARG A N 1
ATOM 3609 C CA . ARG A 1 465 ? 1.40700 121.73400 41.49800 1.000 38.11305 1118 ARG A CA 1
ATOM 3610 C C . ARG A 1 465 ? 2.12800 121.66700 40.15900 1.000 34.65642 1118 ARG A C 1
ATOM 3611 O O . ARG A 1 465 ? 1.81300 120.81400 39.32200 1.000 36.13563 1118 ARG A O 1
ATOM 3619 N N . THR A 1 466 ? 3.09200 122.56600 39.96200 1.000 32.19398 1119 THR A N 1
ATOM 3620 C CA . THR A 1 466 ? 4.03500 122.47900 38.85700 1.000 32.44413 1119 THR A CA 1
ATOM 3621 C C . THR A 1 466 ? 5.41700 122.84700 39.38000 1.000 32.07181 1119 THR A C 1
ATOM 3622 O O . THR A 1 466 ? 5.54800 123.57500 40.36800 1.000 31.93064 1119 THR A O 1
ATOM 3626 N N . GLY A 1 467 ? 6.45000 122.34200 38.70800 1.000 28.50674 1120 GLY A N 1
ATOM 3627 C CA . GLY A 1 467 ? 7.81100 122.49400 39.19300 1.000 32.52345 1120 GLY A CA 1
ATOM 3628 C C . GLY A 1 467 ? 8.74200 123.22400 38.24800 1.000 32.20906 1120 GLY A C 1
ATOM 3629 O O . GLY A 1 467 ? 9.91500 122.85900 38.12200 1.000 31.61121 1120 GLY A O 1
ATOM 3630 N N . GLY A 1 468 ? 8.23800 124.25900 37.58300 1.000 31.62747 1121 GLY A N 1
ATOM 3631 C CA . GLY A 1 468 ? 9.06700 125.05400 36.70200 1.000 29.00509 1121 GLY A CA 1
ATOM 3632 C C . GLY A 1 468 ? 9.56900 124.26300 35.50100 1.000 28.63353 1121 GLY A C 1
ATOM 3633 O O . GLY A 1 468 ? 9.09000 123.17600 35.17300 1.000 28.00175 1121 GLY A O 1
ATOM 3634 N N . LEU A 1 469 ? 10.57500 124.84400 34.84000 1.000 29.18618 1122 LEU A N 1
ATOM 3635 C CA . LEU A 1 469 ? 11.07900 124.25800 33.60200 1.000 33.01009 1122 LEU A CA 1
ATOM 3636 C C . LEU A 1 469 ? 11.73200 122.90500 33.85100 1.000 32.28719 1122 LEU A C 1
ATOM 3637 O O . LEU A 1 469 ? 11.51300 121.95400 33.09200 1.000 28.83601 1122 LEU A O 1
ATOM 3642 N N . THR A 1 470 ? 12.54500 122.79600 34.90500 1.000 34.17403 1123 THR A N 1
ATOM 3643 C CA . THR A 1 470 ? 13.11600 121.50000 35.25400 1.000 32.96644 1123 THR A CA 1
ATOM 3644 C C . THR A 1 470 ? 12.02200 120.50200 35.60500 1.000 31.95590 1123 THR A C 1
ATOM 3645 O O . THR A 1 470 ? 12.10100 119.32600 35.23300 1.000 35.27204 1123 THR A O 1
ATOM 3649 N N . GLY A 1 471 ? 10.98300 120.95700 36.31000 1.000 31.07917 1124 GLY A N 1
ATOM 3650 C CA . GLY A 1 471 ? 9.87500 120.07600 36.63100 1.000 31.82201 1124 GLY A CA 1
ATOM 3651 C C . GLY A 1 471 ? 9.09800 119.62500 35.41100 1.000 31.67138 1124 GLY A C 1
ATOM 3652 O O . GLY A 1 471 ? 8.57000 118.50800 35.38500 1.000 30.97740 1124 GLY A O 1
ATOM 3653 N N . PHE A 1 472 ? 9.00500 120.47900 34.39000 1.000 30.77944 1125 PHE A N 1
ATOM 3654 C CA . PHE A 1 472 ? 8.35400 120.07600 33.14800 1.000 27.95834 1125 PHE A CA 1
ATOM 3655 C C . PHE A 1 472 ? 9.13800 118.96800 32.45600 1.000 30.04924 1125 PHE A C 1
ATOM 3656 O O . PHE A 1 472 ? 8.56200 117.96900 32.01000 1.000 29.38972 1125 PHE A O 1
ATOM 3664 N N . PHE A 1 473 ? 10.45700 119.13100 32.35100 1.000 31.52017 1126 PHE A N 1
ATOM 3665 C CA . PHE A 1 473 ? 11.26200 118.13600 31.65100 1.000 34.48148 1126 PHE A CA 1
ATOM 3666 C C . PHE A 1 473 ? 11.32800 116.82900 32.43200 1.000 36.48731 1126 PHE A C 1
ATOM 3667 O O . PHE A 1 473 ? 11.27400 115.74600 31.84000 1.000 38.55307 1126 PHE A O 1
ATOM 3675 N N . ASP A 1 474 ? 11.42900 116.90600 33.76000 1.000 40.55427 1127 ASP A N 1
ATOM 3676 C CA . ASP A 1 474 ? 11.36600 115.69600 34.57300 1.000 44.99852 1127 ASP A CA 1
ATOM 3677 C C . ASP A 1 474 ? 10.03800 114.97800 34.37200 1.000 46.07915 1127 ASP A C 1
ATOM 3678 O O . ASP A 1 474 ? 9.99500 113.75400 34.20600 1.000 47.36553 1127 ASP A O 1
ATOM 3683 N N . GLU A 1 475 ? 8.93900 115.73300 34.37600 1.000 44.50311 1128 GLU A N 1
ATOM 3684 C CA . GLU A 1 475 ? 7.61700 115.12700 34.27500 1.000 44.94897 1128 GLU A CA 1
ATOM 3685 C C . GLU A 1 475 ? 7.36500 114.53600 32.89200 1.000 42.02564 1128 GLU A C 1
ATOM 3686 O O . GLU A 1 475 ? 6.66300 113.52600 32.77300 1.000 42.69965 1128 GLU A O 1
ATOM 3692 N N . THR A 1 476 ? 7.92200 115.14000 31.84000 1.000 38.00943 1129 THR A N 1
ATOM 3693 C CA . THR A 1 476 ? 7.70900 114.61500 30.49500 1.000 35.92515 1129 THR A CA 1
ATOM 3694 C C . THR A 1 476 ? 8.65300 113.45800 30.18700 1.000 36.23659 1129 THR A C 1
ATOM 3695 O O . THR A 1 476 ? 8.24000 112.46700 29.57400 1.000 34.56484 1129 THR A O 1
ATOM 3699 N N . VAL A 1 477 ? 9.92000 113.56100 30.59600 1.000 35.68575 1130 VAL A N 1
ATOM 3700 C CA . VAL A 1 477 ? 10.84400 112.44500 30.41300 1.000 37.86710 1130 VAL A CA 1
ATOM 3701 C C . VAL A 1 477 ? 10.32900 111.21000 31.14000 1.000 40.20664 1130 VAL A C 1
ATOM 3702 O O . VAL A 1 477 ? 10.48800 110.07800 30.66500 1.000 41.24370 1130 VAL A O 1
ATOM 3706 N N . ALA A 1 478 ? 9.70200 111.40600 32.30200 1.000 38.50485 1131 ALA A N 1
ATOM 3707 C CA . ALA A 1 478 ? 9.17700 110.28400 33.07000 1.000 39.11726 1131 ALA A CA 1
ATOM 3708 C C . ALA A 1 478 ? 8.15900 109.47300 32.28300 1.000 41.37047 1131 ALA A C 1
ATOM 3709 O O . ALA A 1 478 ? 7.94000 108.29900 32.59800 1.000 45.36816 1131 ALA A O 1
ATOM 3711 N N . LEU A 1 479 ? 7.52800 110.07200 31.27600 1.000 39.08602 1132 LEU A N 1
ATOM 3712 C CA . LEU A 1 479 ? 6.58000 109.37200 30.42200 1.000 41.32141 1132 LEU A CA 1
ATOM 3713 C C . LEU A 1 479 ? 7.24800 108.68400 29.23800 1.000 40.85580 1132 LEU A C 1
ATOM 3714 O O . LEU A 1 479 ? 6.56400 107.98800 28.48000 1.000 41.40840 1132 LEU A O 1
ATOM 3719 N N . LEU A 1 480 ? 8.55600 108.85900 29.05800 1.000 40.81336 1133 LEU A N 1
ATOM 3720 C CA . LEU A 1 480 ? 9.25900 108.25500 27.93400 1.000 41.78269 1133 LEU A CA 1
ATOM 3721 C C . LEU A 1 480 ? 9.84300 106.91100 28.35200 1.000 42.57815 1133 LEU A C 1
ATOM 3722 O O . LEU A 1 480 ? 10.66700 106.87200 29.27500 1.000 43.84062 1133 LEU A O 1
ATOM 3727 N N . PRO A 1 481 ? 9.46800 105.80200 27.68900 1.000 42.26042 1134 PRO A N 1
ATOM 3728 C CA . PRO A 1 481 ? 10.06400 104.50000 28.03100 1.000 43.12748 1134 PRO A CA 1
ATOM 3729 C C . PRO A 1 481 ? 11.47500 104.39200 27.49800 1.000 42.81680 1134 PRO A C 1
ATOM 3730 O O . PRO A 1 481 ? 11.70600 103.79900 26.43600 1.000 43.93400 1134 PRO A O 1
ATOM 3734 N N . LEU A 1 482 ? 12.42800 104.97100 28.23300 1.000 41.35159 1135 LEU A N 1
ATOM 3735 C CA . LEU A 1 482 ? 13.75600 105.20200 27.67400 1.000 43.30151 1135 LEU A CA 1
ATOM 3736 C C . LEU A 1 482 ? 14.50900 103.90000 27.41800 1.000 48.46256 1135 LEU A C 1
ATOM 3737 O O . LEU A 1 482 ? 15.29700 103.83100 26.46700 1.000 50.88344 1135 LEU A O 1
ATOM 3742 N N . ASP A 1 483 ? 14.31200 102.87200 28.25000 1.000 49.48462 1136 ASP A N 1
ATOM 3743 C CA . ASP A 1 483 ? 14.99200 101.60000 28.00700 1.000 48.16644 1136 ASP A CA 1
ATOM 3744 C C . ASP A 1 483 ? 14.50700 100.97800 26.71000 1.000 43.84386 1136 ASP A C 1
ATOM 3745 O O . ASP A 1 483 ? 15.31100 100.55800 25.87000 1.000 43.70884 1136 ASP A O 1
ATOM 3750 N N . LYS A 1 484 ? 13.18800 100.92200 26.52800 1.000 43.98269 1137 LYS A N 1
ATOM 3751 C CA . LYS A 1 484 ? 12.62600 100.39800 25.29100 1.000 44.08969 1137 LYS A CA 1
ATOM 3752 C C . LYS A 1 484 ? 13.14800 101.14400 24.06200 1.000 42.48922 1137 LYS A C 1
ATOM 3753 O O . LYS A 1 484 ? 13.36100 100.53800 23.01200 1.000 41.18961 1137 LYS A O 1
ATOM 3759 N N . PHE A 1 485 ? 13.31800 102.46300 24.15300 1.000 41.06836 1138 PHE A N 1
ATOM 3760 C CA . PHE A 1 485 ? 13.87200 103.20900 23.02700 1.000 40.15051 1138 PHE A CA 1
ATOM 3761 C C . PHE A 1 485 ? 15.25400 102.68800 22.66000 1.000 39.56067 1138 PHE A C 1
ATOM 3762 O O . PHE A 1 485 ? 15.52100 102.36500 21.49700 1.000 38.75136 1138 PHE A O 1
ATOM 3770 N N . GLU A 1 486 ? 16.14900 102.59900 23.64400 1.000 40.20975 1139 GLU A N 1
ATOM 3771 C CA . GLU A 1 486 ? 17.51000 102.16600 23.35600 1.000 45.30537 1139 GLU A CA 1
ATOM 3772 C C . GLU A 1 486 ? 17.53200 100.72300 22.86900 1.000 47.48509 1139 GLU A C 1
ATOM 3773 O O . GLU A 1 486 ? 18.34300 100.36300 22.00800 1.000 48.13122 1139 GLU A O 1
ATOM 3775 N N . ALA A 1 487 ? 16.64200 99.88200 23.40000 1.000 47.62957 1140 ALA A N 1
ATOM 3776 C CA . ALA A 1 487 ? 16.52100 98.51500 22.90500 1.000 49.05049 1140 ALA A CA 1
ATOM 3777 C C . ALA A 1 487 ? 16.01700 98.50300 21.46700 1.000 47.78170 1140 ALA A C 1
ATOM 3778 O O . ALA A 1 487 ? 16.66900 97.95500 20.57100 1.000 47.24023 1140 ALA A O 1
ATOM 3780 N N . LEU A 1 488 ? 14.84700 99.10300 21.23000 1.000 44.94628 1141 LEU A N 1
ATOM 3781 C CA . LEU A 1 488 ? 14.30700 99.18000 19.87600 1.000 43.66856 1141 LEU A CA 1
ATOM 3782 C C . LEU A 1 488 ? 15.32500 99.78600 18.91900 1.000 42.09463 1141 LEU A C 1
ATOM 3783 O O . LEU A 1 488 ? 15.45100 99.34900 17.76900 1.000 39.29642 1141 LEU A O 1
ATOM 3788 N N . PHE A 1 489 ? 16.07100 100.79000 19.38500 1.000 39.93781 1142 PHE A N 1
ATOM 3789 C CA . PHE A 1 489 ? 17.10900 101.39800 18.56100 1.000 37.30901 1142 PHE A CA 1
ATOM 3790 C C . PHE A 1 489 ? 18.16700 100.37500 18.16200 1.000 37.88481 1142 PHE A C 1
ATOM 3791 O O . PHE A 1 489 ? 18.61800 100.35500 17.01100 1.000 36.94897 1142 PHE A O 1
ATOM 3799 N N . GLU A 1 490 ? 18.57600 99.52000 19.10000 1.000 37.62510 1143 GLU A N 1
ATOM 3800 C CA . GLU A 1 490 ? 19.60600 98.52900 18.80800 1.000 45.80604 1143 GLU A CA 1
ATOM 3801 C C . GLU A 1 490 ? 19.10800 97.48100 17.81900 1.000 45.28938 1143 GLU A C 1
ATOM 3802 O O . GLU A 1 490 ? 19.82800 97.10700 16.88700 1.000 45.45316 1143 GLU A O 1
ATOM 3805 N N . GLU A 1 491 ? 17.88200 96.99000 18.00800 1.000 45.58210 1144 GLU A N 1
ATOM 3806 C CA . GLU A 1 491 ? 17.33100 95.99600 17.09300 1.000 49.20900 1144 GLU A CA 1
ATOM 3807 C C . GLU A 1 491 ? 17.22400 96.54400 15.67500 1.000 46.76907 1144 GLU A C 1
ATOM 3808 O O . GLU A 1 491 ? 17.54600 95.84400 14.70700 1.000 48.88393 1144 GLU A O 1
ATOM 3814 N N . LYS A 1 492 ? 16.78500 97.79700 15.52800 1.000 38.44257 1145 LYS A N 1
ATOM 3815 C CA . LYS A 1 492 ? 16.53900 98.33800 14.19300 1.000 37.91580 1145 LYS A CA 1
ATOM 3816 C C . LYS A 1 492 ? 17.83000 98.49400 13.40200 1.000 39.16766 1145 LYS A C 1
ATOM 3817 O O . LYS A 1 492 ? 17.84100 98.30100 12.18000 1.000 40.01414 1145 LYS A O 1
ATOM 3823 N N . LEU A 1 493 ? 18.92800 98.85100 14.06900 1.000 40.18892 1146 LEU A N 1
ATOM 3824 C CA . LEU A 1 493 ? 20.20600 98.89600 13.36900 1.000 43.07877 1146 LEU A CA 1
ATOM 3825 C C . LEU A 1 493 ? 20.55700 97.53500 12.78400 1.000 43.90732 1146 LEU A C 1
ATOM 3826 O O . LEU A 1 493 ? 21.26100 97.45600 11.77100 1.000 45.26321 1146 LEU A O 1
ATOM 3831 N N . LYS A 1 494 ? 20.06800 96.45800 13.39700 1.000 43.81682 1147 LYS A N 1
ATOM 3832 C CA . LYS A 1 494 ? 20.31800 95.11100 12.90400 1.000 45.54368 1147 LYS A CA 1
ATOM 3833 C C . LYS A 1 494 ? 19.26000 94.63200 11.91900 1.000 43.56547 1147 LYS A C 1
ATOM 3834 O O . LYS A 1 494 ? 19.58000 93.85600 11.01000 1.000 45.62728 1147 LYS A O 1
ATOM 3837 N N . THR A 1 495 ? 18.01000 95.07400 12.06800 1.000 40.43497 1148 THR A N 1
ATOM 3838 C CA . THR A 1 495 ? 16.91300 94.56500 11.25500 1.000 36.96113 1148 THR A CA 1
ATOM 3839 C C . THR A 1 495 ? 16.51300 95.48600 10.10700 1.000 38.48082 1148 THR A C 1
ATOM 3840 O O . THR A 1 495 ? 15.75400 95.05200 9.23300 1.000 34.74169 1148 THR A O 1
ATOM 3844 N N . SER A 1 496 ? 16.99600 96.72800 10.07400 1.000 34.44794 1149 SER A N 1
ATOM 3845 C CA . SER A 1 496 ? 16.47900 97.73900 9.15200 1.000 32.82755 1149 SER A CA 1
ATOM 3846 C C . SER A 1 496 ? 17.61300 98.55700 8.54400 1.000 32.99926 1149 SER A C 1
ATOM 3847 O O . SER A 1 496 ? 18.13900 99.48000 9.19100 1.000 32.98382 1149 SER A O 1
ATOM 3850 N N . PRO A 1 497 ? 18.00500 98.27000 7.29800 1.000 33.26900 1150 PRO A N 1
ATOM 3851 C CA . PRO A 1 497 ? 19.04400 99.09200 6.65500 1.000 33.55099 1150 PRO A CA 1
ATOM 3852 C C . PRO A 1 497 ? 18.68400 100.56500 6.54100 1.000 32.23268 1150 PRO A C 1
ATOM 3853 O O . PRO A 1 497 ? 19.56500 101.42200 6.69200 1.000 32.68188 1150 PRO A O 1
ATOM 3857 N N . GLU A 1 498 ? 17.41900 100.89300 6.26400 1.000 30.77624 1151 GLU A N 1
ATOM 3858 C CA . GLU A 1 498 ? 17.04700 102.30000 6.13600 1.000 33.34576 1151 GLU A CA 1
ATOM 3859 C C . GLU A 1 498 ? 17.23200 103.03700 7.45600 1.000 31.54193 1151 GLU A C 1
ATOM 3860 O O . GLU A 1 498 ? 17.68200 104.18900 7.47400 1.000 29.53594 1151 GLU A O 1
ATOM 3866 N N . PHE A 1 499 ? 16.89200 102.39000 8.57100 1.000 29.82104 1152 PHE A N 1
ATOM 3867 C CA . PHE A 1 499 ? 17.11900 103.00400 9.87500 1.000 29.96167 1152 PHE A CA 1
ATOM 3868 C C . PHE A 1 499 ? 18.60500 103.23200 10.10900 1.000 31.36927 1152 PHE A C 1
ATOM 3869 O O . PHE A 1 499 ? 19.02300 104.32100 10.51900 1.000 31.37616 1152 PHE A O 1
ATOM 3877 N N . LYS A 1 500 ? 19.42500 102.21100 9.83900 1.000 32.72039 1153 LYS A N 1
ATOM 3878 C CA . LYS A 1 500 ? 20.87100 102.38000 9.94200 1.000 34.27365 1153 LYS A CA 1
ATOM 3879 C C . LYS A 1 500 ? 21.35900 103.49200 9.02400 1.000 37.84511 1153 LYS A C 1
ATOM 3880 O O . LYS A 1 500 ? 22.18600 104.31900 9.42400 1.000 34.86367 1153 LYS A O 1
ATOM 3883 N N . ALA A 1 501 ? 20.85500 103.53100 7.78700 1.000 33.28078 1154 ALA A N 1
ATOM 3884 C CA . ALA A 1 501 ? 21.31000 104.54100 6.83600 1.000 36.90698 1154 ALA A CA 1
ATOM 3885 C C . ALA A 1 501 ? 20.98200 105.94800 7.32100 1.000 32.53734 1154 ALA A C 1
ATOM 3886 O O . ALA A 1 501 ? 21.77500 106.87900 7.13300 1.000 33.28195 1154 ALA A O 1
ATOM 3888 N N . PHE A 1 502 ? 19.81300 106.12900 7.93800 1.000 31.17187 1155 PHE A N 1
ATOM 3889 C CA . PHE A 1 502 ? 19.46800 107.44000 8.47700 1.000 30.49199 1155 PHE A CA 1
ATOM 3890 C C . PHE A 1 502 ? 20.38400 107.80600 9.63800 1.000 31.60639 1155 PHE A C 1
ATOM 3891 O O . PHE A 1 502 ? 20.90200 108.92700 9.70400 1.000 33.55034 1155 PHE A O 1
ATOM 3899 N N . PHE A 1 503 ? 20.59100 106.87400 10.57100 1.000 32.23003 1156 PHE A N 1
ATOM 3900 C CA . PHE A 1 503 ? 21.53800 107.12500 11.65200 1.000 33.53381 1156 PHE A CA 1
ATOM 3901 C C . PHE A 1 503 ? 22.91000 107.47900 11.09400 1.000 35.13274 1156 PHE A C 1
ATOM 3902 O O . PHE A 1 503 ? 23.56500 108.40900 11.57800 1.000 35.93056 1156 PHE A O 1
ATOM 3910 N N . GLU A 1 504 ? 23.35600 106.75300 10.06500 1.000 35.73620 1157 GLU A N 1
ATOM 3911 C CA . GLU A 1 504 ? 24.65300 107.04100 9.46200 1.000 37.40324 1157 GLU A CA 1
ATOM 3912 C C . GLU A 1 504 ? 24.67900 108.43600 8.85300 1.000 37.14274 1157 GLU A C 1
ATOM 3913 O O . GLU A 1 504 ? 25.69600 109.13500 8.92900 1.000 38.61444 1157 GLU A O 1
ATOM 3915 N N . LYS A 1 505 ? 23.57000 108.86200 8.24200 1.000 35.60489 1158 LYS A N 1
ATOM 3916 C CA . LYS A 1 505 ? 23.51800 110.20600 7.67800 1.000 37.87820 1158 LYS A CA 1
ATOM 3917 C C . LYS A 1 505 ? 23.72600 111.25700 8.75900 1.000 40.52742 1158 LYS A C 1
ATOM 3918 O O . LYS A 1 505 ? 24.39500 112.27100 8.52900 1.000 43.22358 1158 LYS A O 1
ATOM 3924 N N . LEU A 1 506 ? 23.15900 111.03200 9.94600 1.000 38.26082 1159 LEU A N 1
ATOM 3925 C CA . LEU A 1 506 ? 23.36700 111.95800 11.05400 1.000 38.51557 1159 LEU A CA 1
ATOM 3926 C C . LEU A 1 506 ? 24.77700 111.82500 11.61600 1.000 39.67184 1159 LEU A C 1
ATOM 3927 O O . LEU A 1 506 ? 25.44900 112.82800 11.87800 1.000 41.04031 1159 LEU A O 1
ATOM 3932 N N . ARG A 1 507 ? 25.24000 110.58800 11.80900 1.000 40.18130 1160 ARG A N 1
ATOM 3933 C CA . ARG A 1 507 ? 26.59600 110.36600 12.30200 1.000 40.41290 1160 ARG A CA 1
ATOM 3934 C C . ARG A 1 507 ? 27.62300 111.05800 11.41200 1.000 54.64082 1160 ARG A C 1
ATOM 3935 O O . ARG A 1 507 ? 28.49400 111.78800 11.89900 1.000 57.29455 1160 ARG A O 1
ATOM 3937 N N . ASN A 1 508 ? 27.52900 110.84600 10.09800 1.000 54.10811 1161 ASN A N 1
ATOM 3938 C CA . ASN A 1 508 ? 28.45900 111.43500 9.14100 1.000 56.21778 1161 ASN A CA 1
ATOM 3939 C C . ASN A 1 508 ? 28.14700 112.89500 8.82400 1.000 55.15655 1161 ASN A C 1
ATOM 3940 O O . ASN A 1 508 ? 28.64900 113.41700 7.82100 1.000 57.25997 1161 ASN A O 1
ATOM 3945 N N . LEU A 1 509 ? 27.33700 113.56100 9.64000 1.000 53.13706 1162 LEU A N 1
ATOM 3946 C CA . LEU A 1 509 ? 26.97900 114.94700 9.38700 1.000 52.25189 1162 LEU A CA 1
ATOM 3947 C C . LEU A 1 509 ? 28.12100 115.87300 9.78600 1.000 53.63506 1162 LEU A C 1
ATOM 3948 O O . LEU A 1 509 ? 28.85900 115.61000 10.74100 1.000 54.33606 1162 LEU A O 1
ATOM 3953 N N . ASP A 1 510 ? 28.26300 116.96800 9.03800 1.000 53.31819 1163 ASP A N 1
ATOM 3954 C CA . ASP A 1 510 ? 29.31100 117.95400 9.29800 1.000 56.65736 1163 ASP A CA 1
ATOM 3955 C C . ASP A 1 510 ? 28.95300 118.71600 10.57100 1.000 55.27705 1163 ASP A C 1
ATOM 3956 O O . ASP A 1 510 ? 28.41300 119.82500 10.54700 1.000 54.09166 1163 ASP A O 1
ATOM 3961 N N . TYR A 1 511 ? 29.27500 118.10100 11.71300 1.000 55.44920 1164 TYR A N 1
ATOM 3962 C CA . TYR A 1 511 ? 28.88000 118.66700 13.00000 1.000 55.57306 1164 TYR A CA 1
ATOM 3963 C C . TYR A 1 511 ? 29.52200 120.02600 13.24000 1.000 59.13334 1164 TYR A C 1
ATOM 3964 O O . TYR A 1 511 ? 28.98200 120.84000 13.99700 1.000 59.28007 1164 TYR A O 1
ATOM 3967 N N . GLN A 1 512 ? 30.67300 120.28800 12.61800 1.000 61.75071 1165 GLN A N 1
ATOM 3968 C CA . GLN A 1 512 ? 31.32500 121.58200 12.79600 1.000 63.55757 1165 GLN A CA 1
ATOM 3969 C C . GLN A 1 512 ? 30.39800 122.72400 12.39800 1.000 62.03046 1165 GLN A C 1
ATOM 3970 O O . GLN A 1 512 ? 30.31400 123.73700 13.10100 1.000 62.11419 1165 GLN A O 1
ATOM 3976 N N . LYS A 1 513 ? 29.69400 122.58100 11.27100 1.000 61.04687 1166 LYS A N 1
ATOM 3977 C CA . LYS A 1 513 ? 28.83200 123.65500 10.78500 1.000 60.07169 1166 LYS A CA 1
ATOM 3978 C C . LYS A 1 513 ? 27.82600 124.10100 11.84000 1.000 58.64630 1166 LYS A C 1
ATOM 3979 O O . LYS A 1 513 ? 27.37800 125.25300 11.82100 1.000 58.13312 1166 LYS A O 1
ATOM 3981 N N . PHE A 1 514 ? 27.45400 123.20800 12.76200 1.000 56.99119 1167 PHE A N 1
ATOM 3982 C CA . PHE A 1 514 ? 26.56700 123.59200 13.85600 1.000 55.84228 1167 PHE A CA 1
ATOM 3983 C C . PHE A 1 514 ? 27.30700 124.39700 14.91600 1.000 54.51260 1167 PHE A C 1
ATOM 3984 O O . PHE A 1 514 ? 26.75600 125.35400 15.47000 1.000 52.29607 1167 PHE A O 1
ATOM 3992 N N . VAL A 1 515 ? 28.54900 124.01700 15.22200 1.000 56.55044 1168 VAL A N 1
ATOM 3993 C CA . VAL A 1 515 ? 29.34800 124.80100 16.15800 1.000 57.93723 1168 VAL A CA 1
ATOM 3994 C C . VAL A 1 515 ? 29.62100 126.18400 15.58100 1.000 57.22119 1168 VAL A C 1
ATOM 3995 O O . VAL A 1 515 ? 29.56300 127.19400 16.29400 1.000 56.40142 1168 VAL A O 1
ATOM 3999 N N . ASP A 1 516 ? 29.91800 126.25500 14.28000 1.000 58.35858 1169 ASP A N 1
ATOM 4000 C CA . ASP A 1 516 ? 30.01400 127.54900 13.61200 1.000 61.02175 1169 ASP A CA 1
ATOM 4001 C C . ASP A 1 516 ? 28.73900 128.35600 13.82100 1.000 58.67358 1169 ASP A C 1
ATOM 4002 O O . ASP A 1 516 ? 28.78300 129.52900 14.21000 1.000 53.91891 1169 ASP A O 1
ATOM 4007 N N . PHE A 1 517 ? 27.58800 127.73100 13.56100 1.000 54.86104 1170 PHE A N 1
ATOM 4008 C CA . PHE A 1 517 ? 26.29900 128.38000 13.78200 1.000 48.09679 1170 PHE A CA 1
ATOM 4009 C C . PHE A 1 517 ? 26.19800 128.93800 15.19700 1.000 52.27692 1170 PHE A C 1
ATOM 4010 O O . PHE A 1 517 ? 25.76400 130.07700 15.40100 1.000 48.58194 1170 PHE A O 1
ATOM 4018 N N . HIS A 1 518 ? 26.61000 128.14900 16.19200 1.000 48.21771 1171 HIS A N 1
ATOM 4019 C CA . HIS A 1 518 ? 26.55100 128.60100 17.57900 1.000 54.20592 1171 HIS A CA 1
ATOM 4020 C C . HIS A 1 518 ? 27.58400 129.69000 17.84900 1.000 55.81037 1171 HIS A C 1
ATOM 4021 O O . HIS A 1 518 ? 27.24000 130.80300 18.26200 1.000 51.84342 1171 HIS A O 1
ATOM 4028 N N . ASN A 1 519 ? 28.86400 129.38400 17.62200 1.000 55.43980 1172 ASN A N 1
ATOM 4029 C CA . ASN A 1 519 ? 29.94000 130.28500 18.02100 1.000 59.13069 1172 ASN A CA 1
ATOM 4030 C C . ASN A 1 519 ? 29.92200 131.61500 17.27800 1.000 60.95258 1172 ASN A C 1
ATOM 4031 O O . ASN A 1 519 ? 30.61000 132.54600 17.70900 1.000 63.17110 1172 ASN A O 1
ATOM 4036 N N . ASN A 1 520 ? 29.16200 131.73400 16.18900 1.000 60.86144 1173 ASN A N 1
ATOM 4037 C CA . ASN A 1 520 ? 29.10900 132.96200 15.40800 1.000 63.77403 1173 ASN A CA 1
ATOM 4038 C C . ASN A 1 520 ? 27.78300 133.69900 15.53700 1.000 62.15295 1173 ASN A C 1
ATOM 4039 O O . ASN A 1 520 ? 27.64600 134.79600 14.98400 1.000 63.09273 1173 ASN A O 1
ATOM 4041 N N . SER A 1 521 ? 26.80900 133.13700 16.24900 1.000 60.45162 1174 SER A N 1
ATOM 4042 C CA . SER A 1 521 ? 25.49000 133.74100 16.40300 1.000 59.34936 1174 SER A CA 1
ATOM 4043 C C . SER A 1 521 ? 25.28200 134.11600 17.86400 1.000 59.98943 1174 SER A C 1
ATOM 4044 O O . SER A 1 521 ? 25.34400 133.25200 18.74500 1.000 57.62260 1174 SER A O 1
ATOM 4046 N N . LYS A 1 522 ? 25.03800 135.40400 18.11600 1.000 63.01195 1175 LYS A N 1
ATOM 4047 C CA . LYS A 1 522 ? 24.74500 135.84800 19.47400 1.000 62.92604 1175 LYS A CA 1
ATOM 4048 C C . LYS A 1 522 ? 23.35600 135.40700 19.91300 1.000 60.55116 1175 LYS A C 1
ATOM 4049 O O . LYS A 1 522 ? 23.13100 135.16200 21.10400 1.000 59.88434 1175 LYS A O 1
ATOM 4051 N N . GLU A 1 523 ? 22.42000 135.28800 18.97000 1.000 59.86377 1176 GLU A N 1
ATOM 4052 C CA . GLU A 1 523 ? 21.06300 134.88000 19.31700 1.000 59.41650 1176 GLU A CA 1
ATOM 4053 C C . GLU A 1 523 ? 21.02900 133.42400 19.76100 1.000 57.37062 1176 GLU A C 1
ATOM 4054 O O . GLU A 1 523 ? 20.31300 133.07300 20.70700 1.000 56.44143 1176 GLU A O 1
ATOM 4060 N N . VAL A 1 524 ? 21.79600 132.56200 19.09100 1.000 54.21552 1177 VAL A N 1
ATOM 4061 C CA . VAL A 1 524 ? 21.89100 131.16600 19.51100 1.000 50.52244 1177 VAL A CA 1
ATOM 4062 C C . VAL A 1 524 ? 22.51600 131.07600 20.89600 1.000 48.26125 1177 VAL A C 1
ATOM 4063 O O . VAL A 1 524 ? 22.03600 130.34500 21.77000 1.000 45.39525 1177 VAL A O 1
ATOM 4067 N N . GLN A 1 525 ? 23.60600 131.81500 21.11300 1.000 47.42597 1178 GLN A N 1
ATOM 4068 C CA . GLN A 1 525 ? 24.26900 131.79900 22.41200 1.000 48.72485 1178 GLN A CA 1
ATOM 4069 C C . GLN A 1 525 ? 23.30900 132.21800 23.51800 1.000 46.18676 1178 GLN A C 1
ATOM 4070 O O . GLN A 1 525 ? 23.24600 131.58200 24.57600 1.000 48.35248 1178 GLN A O 1
ATOM 4072 N N . GLY A 1 526 ? 22.54600 133.28800 23.28700 1.000 45.91196 1179 GLY A N 1
ATOM 4073 C CA . GLY A 1 526 ? 21.59100 133.73100 24.29000 1.000 50.11141 1179 GLY A CA 1
ATOM 4074 C C . GLY A 1 526 ? 20.54700 132.67500 24.59400 1.000 47.43416 1179 GLY A C 1
ATOM 4075 O O . GLY A 1 526 ? 20.25700 132.38300 25.75700 1.000 46.81693 1179 GLY A O 1
ATOM 4076 N N . PHE A 1 527 ? 19.96300 132.09100 23.54500 1.000 44.66585 1180 PHE A N 1
ATOM 4077 C CA . PHE A 1 527 ? 19.01700 130.99400 23.72500 1.000 40.66077 1180 PHE A CA 1
ATOM 4078 C C . PHE A 1 527 ? 19.58700 129.93200 24.65700 1.000 40.21718 1180 PHE A C 1
ATOM 4079 O O . PHE A 1 527 ? 18.92800 129.50400 25.61200 1.000 37.36227 1180 PHE A O 1
ATOM 4087 N N . LEU A 1 528 ? 20.82800 129.50900 24.40700 1.000 42.52833 1181 LEU A N 1
ATOM 4088 C CA . LEU A 1 528 ? 21.44800 128.49400 25.25400 1.000 45.42149 1181 LEU A CA 1
ATOM 4089 C C . LEU A 1 528 ? 21.67200 129.01200 26.67000 1.000 47.23003 1181 LEU A C 1
ATOM 4090 O O . LEU A 1 528 ? 21.49900 128.26800 27.64300 1.000 40.91052 1181 LEU A O 1
ATOM 4095 N N . GLN A 1 529 ? 22.10100 130.27400 26.81500 1.000 48.24498 1182 GLN A N 1
ATOM 4096 C CA . GLN A 1 529 ? 22.28500 130.84400 28.15100 1.000 48.47536 1182 GLN A CA 1
ATOM 4097 C C . GLN A 1 529 ? 20.98500 130.80900 28.95600 1.000 47.24071 1182 GLN A C 1
ATOM 4098 O O . GLN A 1 529 ? 20.98100 130.41000 30.12800 1.000 46.83596 1182 GLN A O 1
ATOM 4100 N N . LYS A 1 530 ? 19.86800 131.22100 28.33800 1.000 46.57686 1183 LYS A N 1
ATOM 4101 C CA . LYS A 1 530 ? 18.57700 131.22300 29.02300 1.000 46.04238 1183 LYS A CA 1
ATOM 4102 C C . LYS A 1 530 ? 18.21100 129.83500 29.51800 1.000 42.96714 1183 LYS A C 1
ATOM 4103 O O . LYS A 1 530 ? 17.74100 129.66600 30.64900 1.000 41.20424 1183 LYS A O 1
ATOM 4109 N N . LEU A 1 531 ? 18.36500 128.83100 28.65700 1.000 41.66602 1184 LEU A N 1
ATOM 4110 C CA . LEU A 1 531 ? 18.12300 127.46700 29.08900 1.000 38.24878 1184 LEU A CA 1
ATOM 4111 C C . LEU A 1 531 ? 18.96500 127.14300 30.32000 1.000 41.47651 1184 LEU A C 1
ATOM 4112 O O . LEU A 1 531 ? 18.44400 126.64100 31.32700 1.000 41.71250 1184 LEU A O 1
ATOM 4117 N N . ARG A 1 532 ? 20.27100 127.45000 30.27500 1.000 40.34871 1185 ARG A N 1
ATOM 4118 C CA . ARG A 1 532 ? 21.08500 127.16200 31.45200 1.000 44.36734 1185 ARG A CA 1
ATOM 4119 C C . ARG A 1 532 ? 20.59100 127.93900 32.66600 1.000 44.70785 1185 ARG A C 1
ATOM 4120 O O . ARG A 1 532 ? 20.62200 127.42900 33.79300 1.000 44.96522 1185 ARG A O 1
ATOM 4128 N N . SER A 1 533 ? 20.13000 129.17500 32.45800 1.000 42.97449 1186 SER A N 1
ATOM 4129 C CA . SER A 1 533 ? 19.71300 130.01000 33.57800 1.000 45.56451 1186 SER A CA 1
ATOM 4130 C C . SER A 1 533 ? 18.45900 129.48400 34.26300 1.000 46.45182 1186 SER A C 1
ATOM 4131 O O . SER A 1 533 ? 18.17500 129.88600 35.39700 1.000 46.40157 1186 SER A O 1
ATOM 4134 N N . TYR A 1 534 ? 17.70200 128.60200 33.61200 1.000 46.20259 1187 TYR A N 1
ATOM 4135 C CA . TYR A 1 534 ? 16.54700 127.96900 34.23300 1.000 46.27401 1187 TYR A CA 1
ATOM 4136 C C . TYR A 1 534 ? 16.89400 126.64000 34.89300 1.000 48.45713 1187 TYR A C 1
ATOM 4137 O O . TYR A 1 534 ? 15.98700 125.90800 35.30100 1.000 48.48196 1187 TYR A O 1
ATOM 4146 N N . GLY A 1 535 ? 18.18000 126.31800 35.01500 1.000 50.24970 1188 GLY A N 1
ATOM 4147 C CA . GLY A 1 535 ? 18.59700 125.07900 35.63900 1.000 52.10384 1188 GLY A CA 1
ATOM 4148 C C . GLY A 1 535 ? 18.68900 123.89400 34.70800 1.000 53.84024 1188 GLY A C 1
ATOM 4149 O O . GLY A 1 535 ? 18.74000 122.75400 35.18700 1.000 56.49205 1188 GLY A O 1
ATOM 4150 N N . LEU A 1 536 ? 18.72100 124.11800 33.39700 1.000 52.71533 1189 LEU A N 1
ATOM 4151 C CA . LEU A 1 536 ? 18.75600 123.04200 32.41600 1.000 49.65354 1189 LEU A CA 1
ATOM 4152 C C . LEU A 1 536 ? 20.18200 122.86400 31.91300 1.000 51.72384 1189 LEU A C 1
ATOM 4153 O O . LEU A 1 536 ? 20.75900 123.78500 31.32400 1.000 53.00552 1189 LEU A O 1
ATOM 4158 N N . ASP A 1 537 ? 20.73900 121.67700 32.13700 1.000 50.50833 1190 ASP A N 1
ATOM 4159 C CA . ASP A 1 537 ? 22.11600 121.36800 31.76200 1.000 51.47246 1190 ASP A CA 1
ATOM 4160 C C . ASP A 1 537 ? 22.16900 121.16200 30.25200 1.000 49.55725 1190 ASP A C 1
ATOM 4161 O O . ASP A 1 537 ? 22.07500 120.04100 29.75000 1.000 48.72526 1190 ASP A O 1
ATOM 4166 N N . VAL A 1 538 ? 22.32400 122.26200 29.51000 1.000 48.56393 1191 VAL A N 1
ATOM 4167 C CA . VAL A 1 538 ? 22.37600 122.16700 28.05400 1.000 49.97381 1191 VAL A CA 1
ATOM 4168 C C . VAL A 1 538 ? 23.69900 121.55700 27.61300 1.000 51.40865 1191 VAL A C 1
ATOM 4169 O O . VAL A 1 538 ? 23.75800 120.81200 26.62700 1.000 50.45612 1191 VAL A O 1
ATOM 4173 N N . ASP A 1 539 ? 24.78200 121.86400 28.33300 1.000 53.66343 1192 ASP A N 1
ATOM 4174 C CA . ASP A 1 539 ? 26.08900 121.32400 27.97300 1.000 57.31067 1192 ASP A CA 1
ATOM 4175 C C . ASP A 1 539 ? 26.12300 119.81100 28.14300 1.000 56.15606 1192 ASP A C 1
ATOM 4176 O O . ASP A 1 539 ? 26.64000 119.09500 27.27700 1.000 55.76358 1192 ASP A O 1
ATOM 4181 N N . GLY A 1 540 ? 25.58400 119.30600 29.25400 1.000 55.47784 1193 GLY A N 1
ATOM 4182 C CA . GLY A 1 540 ? 25.45600 117.87100 29.42500 1.000 55.64447 1193 GLY A CA 1
ATOM 4183 C C . GLY A 1 540 ? 24.53700 117.22500 28.41000 1.000 52.48381 1193 GLY A C 1
ATOM 4184 O O . GLY A 1 540 ? 24.58200 116.00300 28.23300 1.000 51.98928 1193 GLY A O 1
ATOM 4185 N N . PHE A 1 541 ? 23.70100 118.02100 27.73800 1.000 49.54024 1194 PHE A N 1
ATOM 4186 C CA . PHE A 1 541 ? 22.83000 117.49400 26.69400 1.000 46.74925 1194 PHE A CA 1
ATOM 4187 C C . PHE A 1 541 ? 23.56500 117.39600 25.36300 1.000 46.45949 1194 PHE A C 1
ATOM 4188 O O . PHE A 1 541 ? 23.59900 116.32900 24.74200 1.000 47.47570 1194 PHE A O 1
ATOM 4196 N N . PHE A 1 542 ? 24.16400 118.50000 24.91200 1.000 45.67987 1195 PHE A N 1
ATOM 4197 C CA . PHE A 1 542 ? 24.90500 118.47900 23.65500 1.000 48.11996 1195 PHE A CA 1
ATOM 4198 C C . PHE A 1 542 ? 26.02800 117.45000 23.69900 1.000 50.51991 1195 PHE A C 1
ATOM 4199 O O . PHE A 1 542 ? 26.16000 116.61900 22.79400 1.000 49.39950 1195 PHE A O 1
ATOM 4207 N N . ASN A 1 543 ? 26.85500 117.49600 24.74600 1.000 53.35852 1196 ASN A N 1
ATOM 4208 C CA . ASN A 1 543 ? 27.94200 116.53100 24.86900 1.000 55.16531 1196 ASN A CA 1
ATOM 4209 C C . ASN A 1 543 ? 27.41500 115.10400 24.79300 1.000 54.90975 1196 ASN A C 1
ATOM 4210 O O . ASN A 1 543 ? 27.99300 114.25200 24.10800 1.000 56.98226 1196 ASN A O 1
ATOM 4212 N N . LEU A 1 544 ? 26.31100 114.82700 25.48900 1.000 53.94402 1197 LEU A N 1
ATOM 4213 C CA . LEU A 1 544 ? 25.70400 113.50200 25.42500 1.000 54.62960 1197 LEU A CA 1
ATOM 4214 C C . LEU A 1 544 ? 25.20600 113.19600 24.01700 1.000 52.63100 1197 LEU A C 1
ATOM 4215 O O . LEU A 1 544 ? 25.32000 112.05900 23.54100 1.000 52.65797 1197 LEU A O 1
ATOM 4220 N N . VAL A 1 545 ? 24.65700 114.20100 23.33200 1.000 49.24212 1198 VAL A N 1
ATOM 4221 C CA . VAL A 1 545 ? 24.21700 114.01100 21.95300 1.000 47.51170 1198 VAL A CA 1
ATOM 4222 C C . VAL A 1 545 ? 25.41300 113.76500 21.04100 1.000 49.71650 1198 VAL A C 1
ATOM 4223 O O . VAL A 1 545 ? 25.38400 112.87200 20.18400 1.000 49.75540 1198 VAL A O 1
ATOM 4227 N N . ALA A 1 546 ? 26.47900 114.55300 21.20200 1.000 50.04365 1199 ALA A N 1
ATOM 4228 C CA . ALA A 1 546 ? 27.67800 114.34900 20.39600 1.000 50.85840 1199 ALA A CA 1
ATOM 4229 C C . ALA A 1 546 ? 28.22400 112.93800 20.57500 1.000 52.73884 1199 ALA A C 1
ATOM 4230 O O . ALA A 1 546 ? 28.73600 112.33700 19.62300 1.000 54.29816 1199 ALA A O 1
ATOM 4232 N N . GLY A 1 547 ? 28.12800 112.39400 21.78900 1.000 52.44038 1200 GLY A N 1
ATOM 4233 C CA . GLY A 1 547 ? 28.54600 111.01900 22.00400 1.000 52.08797 1200 GLY A CA 1
ATOM 4234 C C . GLY A 1 547 ? 27.69000 110.03000 21.23700 1.000 48.59768 1200 GLY A C 1
ATOM 4235 O O . GLY A 1 547 ? 28.19800 109.05300 20.68000 1.000 48.97532 1200 GLY A O 1
ATOM 4236 N N . PHE A 1 548 ? 26.37900 110.27200 21.19600 1.000 45.43945 1201 PHE A N 1
ATOM 4237 C CA . PHE A 1 548 ? 25.47400 109.36600 20.49800 1.000 45.97037 1201 PHE A CA 1
ATOM 4238 C C . PHE A 1 548 ? 25.88600 109.18300 19.04200 1.000 48.24769 1201 PHE A C 1
ATOM 4239 O O . PHE A 1 548 ? 25.86000 108.06300 18.51800 1.000 49.73511 1201 PHE A O 1
ATOM 4247 N N . PHE A 1 549 ? 26.27600 110.26800 18.37600 1.000 48.76583 1202 PHE A N 1
ATOM 4248 C CA . PHE A 1 549 ? 26.60700 110.24000 16.95800 1.000 50.12232 1202 PHE A CA 1
ATOM 4249 C C . PHE A 1 549 ? 28.10400 110.16300 16.68900 1.000 54.55523 1202 PHE A C 1
ATOM 4250 O O . PHE A 1 549 ? 28.50400 110.07100 15.52500 1.000 55.95215 1202 PHE A O 1
ATOM 4258 N N . GLY A 1 550 ? 28.93800 110.20300 17.72600 1.000 57.63637 1203 GLY A N 1
ATOM 4259 C CA . GLY A 1 550 ? 30.37300 110.10300 17.53300 1.000 62.35918 1203 GLY A CA 1
ATOM 4260 C C . GLY A 1 550 ? 31.02000 111.35000 16.97200 1.000 63.75697 1203 GLY A C 1
ATOM 4261 O O . GLY A 1 550 ? 31.99600 111.24900 16.22200 1.000 65.52844 1203 GLY A O 1
ATOM 4262 N N . TRP A 1 551 ? 30.50200 112.52500 17.31300 1.000 63.39876 1204 TRP A N 1
ATOM 4263 C CA . TRP A 1 551 ? 31.06300 113.78000 16.82700 1.000 65.36025 1204 TRP A CA 1
ATOM 4264 C C . TRP A 1 551 ? 32.18900 114.25900 17.73700 1.000 67.80533 1204 TRP A C 1
ATOM 4265 O O . TRP A 1 551 ? 32.22500 113.92800 18.92200 1.000 68.61966 1204 TRP A O 1
#

InterPro domains:
  IPR010629 Insect allergen-related [PF06757] (25-194)
  IPR010629 Insect allergen-related [PTHR21163] (19-206)

Foldseek 3Di:
DEDPQAFEEEDAPLFLQVLLVVLQVVLCVVPVHHYHYDHDPPLLVVLLVQLLVLDDGQKYKDFLQSQQLCVLLVFFDFDDDDPVLVVQFDPVQQVSQAYPRTRGWAFWAKKWKWKKFFCVLPVDAAQALVCQVVVQVVVVVVQAAAEAEALLFCLQQQLQLPFQPADQFDDDDHDTDLLHHRCQDPSNLVSLVSVLVCCVVPNYPLPGHHVNRLCCVLAPRYGIYMDIQQSVVSSVVGPTDMDTAFDHHYPPGGRARAMTGTTMTGTSSDPCNVVVSCSVRVRQLDLSNQVSRCVSGNRAQTRRVVNSVVVVVDVNSVRRVVNNVSHYHRHNHNLVLLLRVLVSQLSSCCNVVVDPNNVSSVRSSDLSSDAPVVLVVVQVVLFPPVVLVVLLVLCCPAPDQSVVVLVVCPDPLVVCVVVVVCVPPLNVVLCVVVVVSVHPVVVVVVVVVVVSVDDDDDDDDHDDDADHPVRSVVVRVVRRPVVVVVVSLVVCCSNPSNSVSSLSSVLPGPCVVVVVVCVVDPSNVVSVVVCVVRVHPVVVVVVVVCVSSVD

Organism: Aedes aegypti (NCBI:txid7159)

Sequence (551 aa):
KIEEGKLVIWINGDKGYNNGLAEEVGKKFEKDTGIKVTVEHPDKLEEKFPQVAATGDGPDIIFWAHDRFGGYAQSGLLAEITPAAAFQDKLYPFTWDAVRYNGKLIAYPIAVEALSLIYNKDLLPNPPKTWEEIPALDKELKAKGKSALMFNLQEPYFTTWPLIAADGGYAFKYAAGKYDIKDVGVDNAGAKAGLTFLVDLIKNKHMNADTDYSSIAEAAFNKGETAMTINGPWAWSSNIDTSAVNYGVTVLPTFKGQPSKPFVGVLSAGINAASPNKELAKEFLENYLLTDEGLEAVNKDKPLGAVALKSYEEELAKDPRIAATMENAQKGEIMPNIPQMSAFWYAVRTAVINAASGRQTVDAALAAAQTNAAAALKDDFQEFVDLVPVDKLVNVALQYLVSDKEFKEFFGYLQGEEEFSAVWDQFFALNEVKDVLNYLEAADLAVYDALNTVADFLGLHHVKPTVHTTLRTGGLTGFFDETVALLPLDKFEALFEEKLKTSPEFKAFFEKLRNLDYQKFVDFHNNSKEVQGFLQKLRSYGLDVDGFFNLVAGFFGW

B-factor: mean 26.24, std 14.08, range [5.11, 75.37]

Solvent-accessible surface area: 25517 Å² total; per-residue (Å²): 177,12,115,131,40,27,0,35,0,25,2,36,34,39,20,0,57,84,1,2,42,97,8,3,151,109,0,60,159,75,61,54,37,129,28,56,26,81,76,25,127,105,0,27,100,82,0,38,124,31,6,76,111,28,64,14,0,0,0,0,3,51,16,1,7,43,0,0,21,10,24,95,49,51,9,20,13,85,2,93,19,72,87,77,11,59,96,105,1,56,92,92,0,3,79,8,0,92,31,127,68,69,17,11,0,1,0,3,0,3,10,0,1,1,0,0,25,8,86,111,55,14,101,127,22,7,129,43,5,78,77,2,35,70,26,1,160,115,9,98,93,108,70,66,17,1,2,39,2,8,3,52,68,3,37,14,1,5,4,2,2,2,6,47,36,2,61,4,8,98,122,68,114,58,67,60,70,60,134,49,7,1,0,44,48,84,7,0,68,28,0,0,54,36,1,19,63,3,23,82,95,148,32,17,91,25,112,7,50,58,74,85,4,37,40,4,0,23,133,13,94,0,0,0,6,4,9,1,0,14,4,2,25,58,3,88,119,32,109,19,77,30,8,18,26,24,5,1,37,5,119,68,84,48,3,52,0,11,7,0,0,4,0,0,0,0,2,39,45,2,63,5,60,133,49,0,47,73,0,0,32,80,29,2,2,44,59,93,5,0,79,22,5,17,130,33,37,15,8,0,5,2,0,5,57,57,5,14,111,93,23,53,172,35,102,66,7,56,8,0,68,74,1,12,86,82,12,86,70,8,6,18,38,21,6,1,34,1,0,14,91,3,0,56,56,2,2,58,27,2,9,54,60,156,61,91,18,82,45,2,0,47,43,2,39,93,61,0,28,10,31,9,97,78,0,106,89,63,37,49,100,57,32,47,76,88,59,38,85,76,11,20,58,54,4,20,24,28,5,147,56,24,99,86,20,23,41,32,30,81,31,147,56,23,36,22,12,60,94,72,75,46,53,37,123,34,10,94,60,20,14,81,73,25,67,90,27,92,24,62,26,84,97,54,42,86,91,67,38,109,74,31,41,66,142,160,79,77,132,92,146,98,44,182,217,45,45,10,6,53,14,29,87,99,73,17,67,85,53,53,34,99,128,123,43,60,62,34,39,77,71,11,61,73,11,1,20,54,24,45,19,38,46,23,53,32,26,114,25,86,35,101,23,48,67,75,30,58,116,92,15,84,62,10,41,22,39,8,52,78,29,98,92,44,56,28,106,9,78,32,124,95,69,128,40,29,57,105,38,67,103

Secondary structure (DSSP, 8-state):
-PPTTSEEEE--TTS-HHHHHHHHHHHHHHH---EEEE--TTHHHHHHHHHHTT-S-SEEEEEGGGHHHHHHTT-BPPP---HHHHTTB-HHHHHHTEETTEE-SEEEEEE--EEEEETTT-SS--SBSTTHHHHHHHHHTTT-EEE----SSHHHHHHHHHHTT-EEEEEETTEEEEEEEESSSHHHHHHHHHHHHHHHTTSS-TT--HHHHHHHHHTTSEEEEEE-GGGHHHHHHSS--EEEEPPPBBTTBPP-PEEEEEEEEEBTT-S-HHHHHHHIIIIISSHHHHHHHHHHS--SEESBHHHHHHHTTSHHHHHHHHHHHHSEEPP-STTHHHHHHHHHHHHHHHHHTSS-HHHHHHHHHHHHT--HHHHHHHHHHTS-HHHHHHHHHHHHHH-HHHHHHHHHTTSHHHHHHHHHHTTSHHHHHHHHHHHHTT--HHHHHHHHHHHHT-------PPPS---HHHHHHHHHHTTS-HHHHHHHHHHHHHH-HHHHHHHHHHHTS-THHHHHHHHH-HHHHHHHHHHHHTT--HHHHHHHHHHHHT-